Protein AF-0000000086686424 (afdb_homodimer)

InterPro domains:
  IPR002763 Protein of unknown function DUF72 [PF01904] (19-232)
  IPR002763 Protein of unknown function DUF72 [PTHR30348] (2-237)
  IPR036520 UPF0759 superfamily [G3DSA:3.20.20.410] (1-235)
  IPR036520 UPF0759 superfamily [SSF117396] (1-232)

Organism: NCBI:txid175570

Solvent-accessible surface area (backbone atoms only — not comparable to full-atom values): 25004 Å² total; per-residue (Å²): 77,77,48,44,27,26,56,49,80,89,51,77,70,28,50,69,76,73,38,61,78,82,59,57,76,92,48,41,62,46,59,49,49,73,76,32,42,34,36,32,41,56,62,29,28,81,50,70,64,54,42,66,54,32,37,49,52,45,71,58,40,62,87,82,33,31,36,29,39,34,49,42,36,60,36,36,63,70,42,57,38,46,82,36,62,61,57,52,50,56,49,51,72,20,53,53,49,24,52,92,26,49,41,41,35,34,43,62,39,43,61,82,51,65,61,49,60,67,43,52,46,54,40,62,68,68,50,64,88,83,60,45,39,28,38,30,76,56,24,78,67,44,79,40,70,65,42,51,49,51,30,38,75,69,47,20,17,47,37,31,34,28,45,64,64,36,72,75,48,74,88,65,83,27,31,85,43,43,36,37,38,38,45,30,23,71,27,87,65,73,32,20,63,42,68,65,50,46,49,54,50,44,63,63,52,65,80,39,65,34,31,41,36,30,24,47,17,51,61,87,34,25,18,59,55,47,44,52,52,44,51,54,53,43,57,56,54,69,76,100,76,75,47,45,26,26,56,50,80,88,51,77,71,28,49,69,76,75,39,60,77,82,56,56,75,92,48,43,64,48,60,50,50,73,78,31,42,34,36,30,39,58,62,28,28,80,50,70,64,53,42,66,53,33,37,48,51,44,72,58,39,61,90,81,33,32,37,29,39,32,49,43,37,59,35,36,64,70,42,58,37,46,81,36,63,62,56,52,49,56,48,52,72,20,55,53,48,25,54,92,25,50,41,41,34,35,44,63,39,43,60,81,51,66,62,49,59,65,44,52,47,58,40,62,69,67,50,63,87,84,60,45,38,29,38,31,75,55,21,76,67,44,79,41,70,66,42,50,48,51,30,39,76,70,48,22,16,48,37,32,34,28,45,63,62,35,73,76,48,74,89,64,82,26,30,86,44,45,36,37,37,40,45,31,24,69,28,86,64,72,32,19,63,42,69,66,50,46,50,53,50,44,64,65,52,64,79,38,66,34,32,41,37,28,26,46,17,52,61,85,34,25,19,59,56,45,44,53,51,46,51,55,54,44,56,55,54,68,75,98

Foldseek 3Di:
DEQFEAADQQDPLCDVVQNDVPDDSVCRLLSRLVVGQEYEDEVCQDPNDALVVLLVSLVSHDPSHAYEYEQHCCCAPVCVLPPQQVSQCVNCVRNCSSPPRYAEYEAEHDQPRADDLPSVLVNLVNHDLVHAYEYEHNYPNCPDPSNLVSLLVSQHEHEWEDDQLDTRDDPDGRHLEEHYEYAAYVDPPTRAHDLVSLLVVLVVPLVGPYYYYYYHRPPNHNRVVRSVSSVVSNVVVVVD/DEQFEAADQQDPLCDVVQNDVPDDSVCRLLSRLVVGQEYEDEVCQDPNDALVVLLVSLVSHDPSHAYEYEQHCCCAPVCVLPPQQVSQCVNCVRNCSSPPRYAEYEAEHDQPRADDLPSVLVNLVNHDLVHAYEYEHNYPNCQDPSNLVSLLVSQHEHEWEDEQLDTRHDPDGRHLEEHYEYAAYVDPPTRAHDLVSLLVVLVVPLVGPYYYYYYHRPPNHNRVVRSVSSVVSNVVVVVD

Nearest PDB structures (foldseek):
  1ztv-assembly1_B  TM=8.443E-01  e=3.299E-14  Enterococcus faecalis V583
  1vpy-assembly1_A  TM=7.995E-01  e=5.502E-13  Enterococcus faecalis V583
  1sfj-assembly1_B  TM=4.568E-01  e=3.989E-04  Staphylococcus aureus subsp. aureus MRSA252
  3rmj-assembly1_B  TM=4.714E-01  e=5.095E-01  Neisseria meningitidis serogroup B
  2nv9-assembly4_G  TM=5.129E-01  e=4.728E+00  Paramecium bursaria Chlorella virus 1

Sequence (480 aa):
MIVLGTSGWQYKDWRGRFYPDKLPQSRWLEHYAEEFRTVEVNNAFYRLPERTTFEQWRERTPENFCFAVKMSRYLTHIKRLKEPAEPIQRFFGRADALGPKLGPVLFQLPPNLKRDTGLLDAALSLVPSTAKIAVEPRHESWWTDGTRRVLERHGAALCWADRNSRPLTPLWTTASWGYLRMHEGRATPWPRYGRTALRSWVRRITEFTCVHVYFNNDPGGAAITDARAFRSLGESSSERMIVLGTSGWQYKDWRGRFYPDKLPQSRWLEHYAEEFRTVEVNNAFYRLPERTTFEQWRERTPENFCFAVKMSRYLTHIKRLKEPAEPIQRFFGRADALGPKLGPVLFQLPPNLKRDTGLLDAALSLVPSTAKIAVEPRHESWWTDGTRRVLERHGAALCWADRNSRPLTPLWTTASWGYLRMHEGRATPWPRYGRTALRSWVRRITEFTCVHVYFNNDPGGAAITDARAFRSLGESSSER

pLDDT: mean 95.29, std 6.43, range [44.56, 98.88]

Secondary structure (DSSP, 8-state):
-EEEEEE-S--GGGBTTTB-TTS-GGGHHHHHHTT-SEEEE-GGGTSPPPHHHHHHHHHHS-TT-EEEEEPPHIIIIISTTSS-HHHHHHHHHHHGGGGGGEEEEEEEPPTT----HHHHHHHHTTS-TT--EEEE--SGGG-SHHHHHHHHHHTPEEEEEEETTEE-S-----SSSEEEEEEE--SSSTTPPPHHHHHHHHHHHTTSS-EEEEE---GGGHHHHHHHHHHHHHHHHHH-/-EEEEEE-S--GGGBTTTB-TTS-GGGHHHHHHTT-SEEEE-GGGTSPPPHHHHHHHHHHS-TT-EEEEEPPHIIIIISTTSS-HHHHHHHHHHHGGGGGGEEEEEEEPPTT----HHHHHHHHHTS-TT--EEEE--SGGG-SHHHHHHHHHHTPEEEEEEETTEE-S-----SSSEEEEEEE--SSSTTPPPHHHHHHHHHHHTTSS-EEEEE---GGGHHHHHHHHHHHHHHHHHH-

Structure (mmCIF, N/CA/C/O backbone):
data_AF-0000000086686424-model_v1
#
loop_
_entity.id
_entity.type
_entity.pdbx_description
1 polymer 'Histidine kinase'
#
loop_
_atom_site.group_PDB
_atom_site.id
_atom_site.type_symbol
_atom_site.label_atom_id
_atom_site.label_alt_id
_atom_site.label_comp_id
_atom_site.label_asym_id
_atom_site.label_entity_id
_atom_site.label_seq_id
_atom_site.pdbx_PDB_ins_code
_atom_site.Cartn_x
_atom_site.Cartn_y
_atom_site.Cartn_z
_atom_site.occupancy
_atom_site.B_iso_or_equiv
_atom_site.auth_seq_id
_atom_site.auth_comp_id
_atom_site.auth_asym_id
_atom_site.auth_atom_id
_atom_site.pdbx_PDB_model_num
ATOM 1 N N . MET A 1 1 ? 0.321 -21.188 -21.578 1 87.88 1 MET A N 1
ATOM 2 C CA . MET A 1 1 ? -0.967 -21 -20.922 1 87.88 1 MET A CA 1
ATOM 3 C C . MET A 1 1 ? -0.895 -19.859 -19.906 1 87.88 1 MET A C 1
ATOM 5 O O . MET A 1 1 ? 0.087 -19.75 -19.156 1 87.88 1 MET A O 1
ATOM 9 N N . ILE A 1 2 ? -1.771 -18.984 -20.016 1 94.06 2 ILE A N 1
ATOM 10 C CA . ILE A 1 2 ? -1.856 -17.859 -19.094 1 94.06 2 ILE A CA 1
ATOM 11 C C . ILE A 1 2 ? -3 -18.078 -18.109 1 94.06 2 ILE A C 1
ATOM 13 O O . ILE A 1 2 ? -4.141 -18.312 -18.516 1 94.06 2 ILE A O 1
ATOM 17 N N . VAL A 1 3 ? -2.66 -18.188 -16.859 1 97.12 3 VAL A N 1
ATOM 18 C CA . VAL A 1 3 ? -3.652 -18.234 -15.789 1 97.12 3 VAL A CA 1
ATOM 19 C C . VAL A 1 3 ? -3.861 -16.828 -15.227 1 97.12 3 VAL A C 1
ATOM 21 O O . VAL A 1 3 ? -2.982 -16.281 -14.547 1 97.12 3 VAL A O 1
ATOM 24 N N . LEU A 1 4 ? -5.051 -16.281 -15.461 1 97.75 4 LEU A N 1
ATOM 25 C CA . LEU A 1 4 ? -5.262 -14.852 -15.289 1 97.75 4 LEU A CA 1
ATOM 26 C C . LEU A 1 4 ? -6.23 -14.578 -14.141 1 97.75 4 LEU A C 1
ATOM 28 O O . LEU A 1 4 ? -7.258 -15.25 -14.023 1 97.75 4 LEU A O 1
ATOM 32 N N . GLY A 1 5 ? -5.875 -13.594 -13.297 1 98.5 5 GLY A N 1
ATOM 33 C CA . GLY A 1 5 ? -6.754 -13.133 -12.234 1 98.5 5 GLY A CA 1
ATOM 34 C C . GLY A 1 5 ? -6.359 -11.766 -11.695 1 98.5 5 GLY A C 1
ATOM 35 O O . GLY A 1 5 ? -5.656 -11.008 -12.359 1 98.5 5 GLY A O 1
ATOM 36 N N . THR A 1 6 ? -7 -11.406 -10.523 1 98.75 6 THR A N 1
ATOM 37 C CA . THR A 1 6 ? -6.719 -10.148 -9.844 1 98.75 6 THR A CA 1
ATOM 38 C C . THR A 1 6 ? -6.164 -10.398 -8.445 1 98.75 6 THR A C 1
ATOM 40 O O . THR A 1 6 ? -6.234 -11.523 -7.934 1 98.75 6 THR A O 1
ATOM 43 N N . SER A 1 7 ? -5.523 -9.383 -7.891 1 98.44 7 SER A N 1
ATOM 44 C CA . SER A 1 7 ? -5.109 -9.445 -6.492 1 98.44 7 SER A CA 1
ATOM 45 C C . SER A 1 7 ? -6.262 -9.086 -5.559 1 98.44 7 SER A C 1
ATOM 47 O O . SER A 1 7 ? -6.473 -7.918 -5.242 1 98.44 7 SER A O 1
ATOM 49 N N . GLY A 1 8 ? -6.938 -10.078 -5.125 1 97.56 8 GLY A N 1
ATOM 50 C CA . GLY A 1 8 ? -8.156 -9.891 -4.355 1 97.56 8 GLY A CA 1
ATOM 51 C C . GLY A 1 8 ? -9.398 -9.836 -5.219 1 97.56 8 GLY A C 1
ATOM 52 O O . GLY A 1 8 ? -9.312 -9.656 -6.438 1 97.56 8 GLY A O 1
ATOM 53 N N . TRP A 1 9 ? -10.586 -9.984 -4.523 1 97.81 9 TRP A N 1
ATOM 54 C CA . TRP A 1 9 ? -11.867 -9.953 -5.234 1 97.81 9 TRP A CA 1
ATOM 55 C C . TRP A 1 9 ? -12.898 -9.156 -4.453 1 97.81 9 TRP A C 1
ATOM 57 O O . TRP A 1 9 ? -14.016 -8.93 -4.938 1 97.81 9 TRP A O 1
ATOM 67 N N . GLN A 1 10 ? -12.539 -8.82 -3.271 1 94.94 10 GLN A N 1
ATOM 68 C CA . GLN A 1 10 ? -13.477 -8.141 -2.391 1 94.94 10 GLN A CA 1
ATOM 69 C C . GLN A 1 10 ? -13.273 -6.629 -2.422 1 94.94 10 GLN A C 1
ATOM 71 O O . GLN A 1 10 ? -12.711 -6.051 -1.488 1 94.94 10 GLN A O 1
ATOM 76 N N . TYR A 1 11 ? -13.773 -5.988 -3.436 1 94 11 TYR A N 1
ATOM 77 C CA . TYR A 1 11 ? -13.68 -4.543 -3.59 1 94 11 TYR A CA 1
ATOM 78 C C . TYR A 1 11 ? -15.062 -3.924 -3.777 1 94 11 TYR A C 1
ATOM 80 O O . TYR A 1 11 ? -15.734 -4.188 -4.777 1 94 11 TYR A O 1
ATOM 88 N N . LYS A 1 12 ? -15.445 -3.094 -2.875 1 87.31 12 LYS A N 1
ATOM 89 C CA . LYS A 1 12 ? -16.781 -2.51 -2.877 1 87.31 12 LYS A CA 1
ATOM 90 C C . LYS A 1 12 ? -17.047 -1.727 -4.16 1 87.31 12 LYS A C 1
ATOM 92 O O . LYS A 1 12 ? -18.156 -1.744 -4.695 1 87.31 12 LYS A O 1
ATOM 97 N N . ASP A 1 13 ? -16.047 -1.093 -4.602 1 89.25 13 ASP A N 1
ATOM 98 C CA . ASP A 1 13 ? -16.25 -0.229 -5.758 1 89.25 13 ASP A CA 1
ATOM 99 C C . ASP A 1 13 ? -16.391 -1.051 -7.039 1 89.25 13 ASP A C 1
ATOM 101 O O . ASP A 1 13 ? -16.609 -0.498 -8.117 1 89.25 13 ASP A O 1
ATOM 105 N N . TRP A 1 14 ? -16.172 -2.314 -6.949 1 96.88 14 TRP A N 1
ATOM 106 C CA . TRP A 1 14 ? -16.406 -3.178 -8.102 1 96.88 14 TRP A CA 1
ATOM 107 C C . TRP A 1 14 ? -17.891 -3.459 -8.273 1 96.88 14 TRP A C 1
ATOM 109 O O . TRP A 1 14 ? -18.328 -3.943 -9.32 1 96.88 14 TRP A O 1
ATOM 119 N N . ARG A 1 15 ? -18.672 -3.195 -7.223 1 96.06 15 ARG A N 1
ATOM 120 C CA . ARG A 1 15 ? -20.109 -3.311 -7.355 1 96.06 15 ARG A CA 1
ATOM 121 C C . ARG A 1 15 ? -20.641 -2.375 -8.438 1 96.06 15 ARG A C 1
ATOM 123 O O . ARG A 1 15 ? -20.266 -1.201 -8.484 1 96.06 15 ARG A O 1
ATOM 130 N N . GLY A 1 16 ? -21.547 -2.918 -9.328 1 96.38 16 GLY A N 1
ATOM 131 C CA . GLY A 1 16 ? -22.078 -2.125 -10.43 1 96.38 16 GLY A CA 1
ATOM 132 C C . GLY A 1 16 ? -21.172 -2.127 -11.656 1 96.38 16 GLY A C 1
ATOM 133 O O . GLY A 1 16 ? -21.625 -1.808 -12.758 1 96.38 16 GLY A O 1
ATOM 134 N N . ARG A 1 17 ? -19.969 -2.416 -11.445 1 95.44 17 ARG A N 1
ATOM 135 C CA . ARG A 1 17 ? -19.016 -2.496 -12.547 1 95.44 17 ARG A CA 1
ATOM 136 C C . ARG A 1 17 ? -18.719 -3.947 -12.922 1 95.44 17 ARG A C 1
ATOM 138 O O . ARG A 1 17 ? -18.734 -4.305 -14.102 1 95.44 17 ARG A O 1
ATOM 145 N N . PHE A 1 18 ? -18.484 -4.73 -11.883 1 97.88 18 PHE A N 1
ATOM 146 C CA . PHE A 1 18 ? -18.172 -6.148 -12.055 1 97.88 18 PHE A CA 1
ATOM 147 C C . PHE A 1 18 ? -19.219 -7.016 -11.359 1 97.88 18 PHE A C 1
ATOM 149 O O . PHE A 1 18 ? -19.75 -7.953 -11.961 1 97.88 18 PHE A O 1
ATOM 156 N N . TYR A 1 19 ? -19.516 -6.637 -10.18 1 98.25 19 TYR A N 1
ATOM 157 C CA . TYR A 1 19 ? -20.547 -7.363 -9.445 1 98.25 19 TYR A CA 1
ATOM 158 C C . TYR A 1 19 ? -21.906 -6.742 -9.672 1 98.25 19 TYR A C 1
ATOM 160 O O . TYR A 1 19 ? -22.078 -5.523 -9.594 1 98.25 19 TYR A O 1
ATOM 168 N N . PRO A 1 20 ? -22.938 -7.613 -9.891 1 97.81 20 PRO A N 1
ATOM 169 C CA . PRO A 1 20 ? -24.297 -7.07 -9.938 1 97.81 20 PRO A CA 1
ATOM 170 C C . PRO A 1 20 ? -24.672 -6.328 -8.664 1 97.81 20 PRO A C 1
ATOM 172 O O . PRO A 1 20 ? -24.281 -6.738 -7.562 1 97.81 20 PRO A O 1
ATOM 175 N N . ASP A 1 21 ? -25.438 -5.316 -8.734 1 96.31 21 ASP A N 1
ATOM 176 C CA . ASP A 1 21 ? -25.797 -4.426 -7.633 1 96.31 21 ASP A CA 1
ATOM 177 C C . ASP A 1 21 ? -26.438 -5.199 -6.492 1 96.31 21 ASP A C 1
ATOM 179 O O . ASP A 1 21 ? -26.188 -4.918 -5.316 1 96.31 21 ASP A O 1
ATOM 183 N N . LYS A 1 22 ? -27.188 -6.156 -6.812 1 96.56 22 LYS A N 1
ATOM 184 C CA . LYS A 1 22 ? -27.984 -6.828 -5.793 1 96.56 22 LYS A CA 1
ATOM 185 C C . LYS A 1 22 ? -27.297 -8.102 -5.305 1 96.56 22 LYS A C 1
ATOM 187 O O . LYS A 1 22 ? -27.812 -8.789 -4.418 1 96.56 22 LYS A O 1
ATOM 192 N N . LEU A 1 23 ? -26.234 -8.453 -5.859 1 97.81 23 LEU A N 1
ATOM 193 C CA . LEU A 1 23 ? -25.531 -9.656 -5.441 1 97.81 23 LEU A CA 1
ATOM 194 C C . LEU A 1 23 ? -24.891 -9.453 -4.074 1 97.81 23 LEU A C 1
ATOM 196 O O . LEU A 1 23 ? -24.094 -8.539 -3.885 1 97.81 23 LEU A O 1
ATOM 200 N N . PRO A 1 24 ? -25.25 -10.305 -3.092 1 96.69 24 PRO A N 1
ATOM 201 C CA . PRO A 1 24 ? -24.625 -10.156 -1.775 1 96.69 24 PRO A CA 1
ATOM 202 C C . PRO A 1 24 ? -23.109 -10.383 -1.811 1 96.69 24 PRO A C 1
ATOM 204 O O . PRO A 1 24 ? -22.625 -11.227 -2.566 1 96.69 24 PRO A O 1
ATOM 207 N N . GLN A 1 25 ? -22.391 -9.664 -0.993 1 95.12 25 GLN A N 1
ATOM 208 C CA . GLN A 1 25 ? -20.922 -9.719 -0.951 1 95.12 25 GLN A CA 1
ATOM 209 C C . GLN A 1 25 ? -20.438 -11.141 -0.69 1 95.12 25 GLN A C 1
ATOM 211 O O . GLN A 1 25 ? -19.375 -11.539 -1.188 1 95.12 25 GLN A O 1
ATOM 216 N N . SER A 1 26 ? -21.219 -11.883 0.051 1 95.94 26 SER A N 1
ATOM 217 C CA . SER A 1 26 ? -20.828 -13.242 0.403 1 95.94 26 SER A CA 1
ATOM 218 C C . SER A 1 26 ? -20.766 -14.141 -0.832 1 95.94 26 SER A C 1
ATOM 220 O O . SER A 1 26 ? -20.203 -15.227 -0.788 1 95.94 26 SER A O 1
ATOM 222 N N . ARG A 1 27 ? -21.281 -13.688 -1.955 1 98.06 27 ARG A N 1
ATOM 223 C CA . ARG A 1 27 ? -21.328 -14.484 -3.174 1 98.06 27 ARG A CA 1
ATOM 224 C C . ARG A 1 27 ? -20.375 -13.938 -4.227 1 98.06 27 ARG A C 1
ATOM 226 O O . ARG A 1 27 ? -20.375 -14.398 -5.367 1 98.06 27 ARG A O 1
ATOM 233 N N . TRP A 1 28 ? -19.609 -12.984 -3.861 1 98.44 28 TRP A N 1
ATOM 234 C CA . TRP A 1 28 ? -18.719 -12.32 -4.816 1 98.44 28 TRP A CA 1
ATOM 235 C C . TRP A 1 28 ? -17.656 -13.281 -5.332 1 98.44 28 TRP A C 1
ATOM 237 O O . TRP A 1 28 ? -17.266 -13.219 -6.5 1 98.44 28 TRP A O 1
ATOM 247 N N . LEU A 1 29 ? -17.203 -14.211 -4.496 1 98.5 29 LEU A N 1
ATOM 248 C CA . LEU A 1 29 ? -16.172 -15.148 -4.93 1 98.5 29 LEU A CA 1
ATOM 249 C C . LEU A 1 29 ? -16.688 -16.031 -6.059 1 98.5 29 LEU A C 1
ATOM 251 O O . LEU A 1 29 ? -16 -16.234 -7.066 1 98.5 29 LEU A O 1
ATOM 255 N N . GLU A 1 30 ? -17.844 -16.516 -5.891 1 98.62 30 GLU A N 1
ATOM 256 C CA . GLU A 1 30 ? -18.453 -17.375 -6.906 1 98.62 30 GLU A CA 1
ATOM 257 C C . GLU A 1 30 ? -18.625 -16.625 -8.227 1 98.62 30 GLU A C 1
ATOM 259 O O . GLU A 1 30 ? -18.328 -17.172 -9.297 1 98.62 30 GLU A O 1
ATOM 264 N N . HIS A 1 31 ? -19.141 -15.422 -8.117 1 98.69 31 HIS A N 1
ATOM 265 C CA . HIS A 1 31 ? -19.297 -14.617 -9.328 1 98.69 31 HIS A CA 1
ATOM 266 C C . HIS A 1 31 ? -17.953 -14.367 -9.992 1 98.69 31 HIS A C 1
ATOM 268 O O . HIS A 1 31 ? -17.812 -14.523 -11.211 1 98.69 31 HIS A O 1
ATOM 274 N N . TYR A 1 32 ? -16.969 -14.016 -9.234 1 98.81 32 TYR A N 1
ATOM 275 C CA . TYR A 1 32 ? -15.609 -13.781 -9.703 1 98.81 32 TYR A CA 1
ATOM 276 C C . TYR A 1 32 ? -15.062 -15 -10.438 1 98.81 32 TYR A C 1
ATOM 278 O O . TYR A 1 32 ? -14.492 -14.883 -11.523 1 98.81 32 TYR A O 1
ATOM 286 N N . ALA A 1 33 ? -15.32 -16.141 -9.891 1 98.62 33 ALA A N 1
ATOM 287 C CA . ALA A 1 33 ? -14.758 -17.406 -10.383 1 98.62 33 ALA A CA 1
ATOM 288 C C . ALA A 1 33 ? -15.438 -17.828 -11.688 1 98.62 33 ALA A C 1
ATOM 290 O O . ALA A 1 33 ? -14.969 -18.75 -12.359 1 98.62 33 ALA A O 1
ATOM 291 N N . GLU A 1 34 ? -16.484 -17.188 -12.047 1 97.81 34 GLU A N 1
ATOM 292 C CA . GLU A 1 34 ? -17.109 -17.453 -13.336 1 97.81 34 GLU A CA 1
ATOM 293 C C . GLU A 1 34 ? -16.281 -16.875 -14.477 1 97.81 34 GLU A C 1
ATOM 295 O O . GLU A 1 34 ? -16.344 -17.359 -15.609 1 97.81 34 GLU A O 1
ATOM 300 N N . GLU A 1 35 ? -15.5 -15.938 -14.164 1 97.5 35 GLU A N 1
ATOM 301 C CA . GLU A 1 35 ? -14.781 -15.25 -15.234 1 97.5 35 GLU A CA 1
ATOM 302 C C . GLU A 1 35 ? -13.281 -15.531 -15.156 1 97.5 35 GLU A C 1
ATOM 304 O O . GLU A 1 35 ? -12.609 -15.625 -16.188 1 97.5 35 GLU A O 1
ATOM 309 N N . PHE A 1 36 ? -12.773 -15.617 -14 1 98.44 36 PHE A N 1
ATOM 310 C CA . PHE A 1 36 ? -11.344 -15.781 -13.82 1 98.44 36 PHE A CA 1
ATOM 311 C C . PHE A 1 36 ? -11.031 -17.141 -13.219 1 98.44 36 PHE A C 1
ATOM 313 O O . PHE A 1 36 ? -11.875 -17.75 -12.547 1 98.44 36 PHE A O 1
ATOM 320 N N . ARG A 1 37 ? -9.758 -17.578 -13.406 1 97.5 37 ARG A N 1
ATOM 321 C CA . ARG A 1 37 ? -9.375 -18.922 -13 1 97.5 37 ARG A CA 1
ATOM 322 C C . ARG A 1 37 ? -8.445 -18.891 -11.797 1 97.5 37 ARG A C 1
ATOM 324 O O . ARG A 1 37 ? -8 -19.938 -11.32 1 97.5 37 ARG A O 1
ATOM 331 N N . THR A 1 38 ? -8.148 -17.766 -11.336 1 98.75 38 THR A N 1
ATOM 332 C CA . THR A 1 38 ? -7.262 -17.641 -10.18 1 98.75 38 THR A CA 1
ATOM 333 C C . THR A 1 38 ? -7.496 -16.312 -9.469 1 98.75 38 THR A C 1
ATOM 335 O O . THR A 1 38 ? -8.109 -15.398 -10.031 1 98.75 38 THR A O 1
ATOM 338 N N . VAL A 1 39 ? -7.145 -16.25 -8.203 1 98.88 39 VAL A N 1
ATOM 339 C CA . VAL A 1 39 ? -7.113 -15.008 -7.441 1 98.88 39 VAL A CA 1
ATOM 340 C C . VAL A 1 39 ? -5.945 -15.031 -6.461 1 98.88 39 VAL A C 1
ATOM 342 O O . VAL A 1 39 ? -5.594 -16.094 -5.93 1 98.88 39 VAL A O 1
ATOM 345 N N . GLU A 1 40 ? -5.328 -13.875 -6.328 1 98.81 40 GLU A N 1
ATOM 346 C CA . GLU A 1 40 ? -4.273 -13.734 -5.328 1 98.81 40 GLU A CA 1
ATOM 347 C C . GLU A 1 40 ? -4.836 -13.25 -3.994 1 98.81 40 GLU A C 1
ATOM 349 O O . GLU A 1 40 ? -5.355 -12.141 -3.9 1 98.81 40 GLU A O 1
ATOM 354 N N . VAL A 1 41 ? -4.727 -14.07 -2.99 1 98.31 41 VAL A N 1
ATOM 355 C CA . VAL A 1 41 ? -5.203 -13.742 -1.652 1 98.31 41 VAL A CA 1
ATOM 356 C C . VAL A 1 41 ? -4.125 -12.977 -0.89 1 98.31 41 VAL A C 1
ATOM 358 O O . VAL A 1 41 ? -3.193 -13.578 -0.349 1 98.31 41 VAL A O 1
ATOM 361 N N . ASN A 1 42 ? -4.336 -11.703 -0.708 1 95.62 42 ASN A N 1
ATOM 362 C CA . ASN A 1 42 ? -3.35 -10.844 -0.06 1 95.62 42 ASN A CA 1
ATOM 363 C C . ASN A 1 42 ? -3.662 -10.648 1.42 1 95.62 42 ASN A C 1
ATOM 365 O O . ASN A 1 42 ? -2.779 -10.297 2.205 1 95.62 42 ASN A O 1
ATOM 369 N N . ASN A 1 43 ? -4.863 -10.898 1.83 1 91.38 43 ASN A N 1
ATOM 370 C CA . ASN A 1 43 ? -5.238 -10.688 3.225 1 91.38 43 ASN A CA 1
ATOM 371 C C . ASN A 1 43 ? -4.449 -11.602 4.16 1 91.38 43 ASN A C 1
ATOM 373 O O . ASN A 1 43 ? -4.25 -11.273 5.332 1 91.38 43 ASN A O 1
ATOM 377 N N . ALA A 1 44 ? -3.971 -12.719 3.646 1 93 44 ALA A N 1
ATOM 378 C CA . ALA A 1 44 ? -3.176 -13.664 4.426 1 93 44 ALA A CA 1
ATOM 379 C C . ALA A 1 44 ? -1.887 -13.016 4.926 1 93 44 ALA A C 1
ATOM 381 O O . ALA A 1 44 ? -1.29 -13.477 5.898 1 93 44 ALA A O 1
ATOM 382 N N . PHE A 1 45 ? -1.465 -12.023 4.246 1 91.94 45 PHE A N 1
ATOM 383 C CA . PHE A 1 45 ? -0.259 -11.281 4.594 1 91.94 45 PHE A CA 1
ATOM 384 C C . PHE A 1 45 ? -0.358 -10.719 6.008 1 91.94 45 PHE A C 1
ATOM 386 O O . PHE A 1 45 ? 0.625 -10.719 6.754 1 91.94 45 PHE A O 1
ATOM 393 N N . TYR A 1 46 ? -1.575 -10.383 6.41 1 85.38 46 TYR A N 1
ATOM 394 C CA . TYR A 1 46 ? -1.78 -9.711 7.691 1 85.38 46 TYR A CA 1
ATOM 395 C C . TYR A 1 46 ? -2.379 -10.664 8.719 1 85.38 46 TYR A C 1
ATOM 397 O O . TYR A 1 46 ? -2.062 -10.586 9.906 1 85.38 46 TYR A O 1
ATOM 405 N N . ARG A 1 47 ? -3.279 -11.352 8.281 1 85.38 47 ARG A N 1
ATOM 406 C CA . ARG A 1 47 ? -3.977 -12.328 9.109 1 85.38 47 ARG A CA 1
ATOM 407 C C . ARG A 1 47 ? -4.211 -13.633 8.359 1 85.38 47 ARG A C 1
ATOM 409 O O . ARG A 1 47 ? -5.09 -13.703 7.496 1 85.38 47 ARG A O 1
ATOM 416 N N . LEU A 1 48 ? -3.479 -14.609 8.781 1 92.5 48 LEU A N 1
ATOM 417 C CA . LEU A 1 48 ? -3.645 -15.914 8.148 1 92.5 48 LEU A CA 1
ATOM 418 C C . LEU A 1 48 ? -5.039 -16.484 8.422 1 92.5 48 LEU A C 1
ATOM 420 O O . LEU A 1 48 ? -5.43 -16.641 9.578 1 92.5 48 LEU A O 1
ATOM 424 N N . PRO A 1 49 ? -5.793 -16.719 7.379 1 95.38 49 PRO A N 1
ATOM 425 C CA . PRO A 1 49 ? -7.121 -17.312 7.566 1 95.38 49 PRO A CA 1
ATOM 426 C C . PRO A 1 49 ? -7.074 -18.672 8.273 1 95.38 49 PRO A C 1
ATOM 428 O O . PRO A 1 49 ? -6.059 -19.359 8.203 1 95.38 49 PRO A O 1
ATOM 431 N N . GLU A 1 50 ? -8.172 -18.938 8.852 1 96.19 50 GLU A N 1
ATOM 432 C CA . GLU A 1 50 ? -8.32 -20.266 9.438 1 96.19 50 GLU A CA 1
ATOM 433 C C . GLU A 1 50 ? -8.422 -21.344 8.352 1 96.19 50 GLU A C 1
ATOM 435 O O . GLU A 1 50 ? -8.852 -21.047 7.23 1 96.19 50 GLU A O 1
ATOM 440 N N . ARG A 1 51 ? -8.039 -22.547 8.797 1 97.62 51 ARG A N 1
ATOM 441 C CA . ARG A 1 51 ? -8.102 -23.688 7.887 1 97.62 51 ARG A CA 1
ATOM 442 C C . ARG A 1 51 ? -9.484 -23.812 7.27 1 97.62 51 ARG A C 1
ATOM 444 O O . ARG A 1 51 ? -9.617 -24.078 6.074 1 97.62 51 ARG A O 1
ATOM 451 N N . THR A 1 52 ? -10.516 -23.562 8.023 1 98.06 52 THR A N 1
ATOM 452 C CA . THR A 1 52 ? -11.898 -23.719 7.578 1 98.06 52 THR A CA 1
ATOM 453 C C . THR A 1 52 ? -12.219 -22.719 6.469 1 98.06 52 THR A C 1
ATOM 455 O O . THR A 1 52 ? -13 -23.031 5.566 1 98.06 52 THR A O 1
ATOM 458 N N . THR A 1 53 ? -11.617 -21.609 6.473 1 97.69 53 THR A N 1
ATOM 459 C CA . THR A 1 53 ? -11.82 -20.609 5.434 1 97.69 53 THR A CA 1
ATOM 460 C C . THR A 1 53 ? -11.25 -21.078 4.102 1 97.69 53 THR A C 1
ATOM 462 O O . THR A 1 53 ? -11.906 -20.969 3.064 1 97.69 53 THR A O 1
ATOM 465 N N . PHE A 1 54 ? -10.102 -21.641 4.164 1 98.38 54 PHE A N 1
ATOM 466 C CA . PHE A 1 54 ? -9.484 -22.188 2.959 1 98.38 54 PHE A CA 1
ATOM 467 C C . PHE A 1 54 ? -10.32 -23.328 2.391 1 98.38 54 PHE A C 1
ATOM 469 O O . PHE A 1 54 ? -10.492 -23.422 1.174 1 98.38 54 PHE A O 1
ATOM 476 N N . GLU A 1 55 ? -10.844 -24.109 3.277 1 98.44 55 GLU A N 1
ATOM 477 C CA . GLU A 1 55 ? -11.711 -25.203 2.852 1 98.44 55 GLU A CA 1
ATOM 478 C C . GLU A 1 55 ? -12.961 -24.672 2.148 1 98.44 55 GLU A C 1
ATOM 480 O O . GLU A 1 55 ? -13.367 -25.219 1.119 1 98.44 55 GLU A O 1
ATOM 485 N N . GLN A 1 56 ? -13.469 -23.656 2.703 1 98.25 56 GLN A N 1
ATOM 486 C CA . GLN A 1 56 ? -14.672 -23.062 2.119 1 98.25 56 GLN A CA 1
ATOM 487 C C . GLN A 1 56 ? -14.383 -22.484 0.739 1 98.25 56 GLN A C 1
ATOM 489 O O . GLN A 1 56 ? -15.188 -22.625 -0.183 1 98.25 56 GLN A O 1
ATOM 494 N N . TRP A 1 57 ? -13.289 -21.828 0.603 1 98.44 57 TRP A N 1
ATOM 495 C CA . TRP A 1 57 ? -12.914 -21.281 -0.701 1 98.44 57 TRP A CA 1
ATOM 496 C C . TRP A 1 57 ? -12.773 -22.391 -1.731 1 98.44 57 TRP A C 1
ATOM 498 O O . TRP A 1 57 ? -13.227 -22.266 -2.869 1 98.44 57 TRP A O 1
ATOM 508 N N . ARG A 1 58 ? -12.156 -23.484 -1.328 1 98.44 58 ARG A N 1
ATOM 509 C CA . ARG A 1 58 ? -11.992 -24.641 -2.203 1 98.44 58 ARG A CA 1
ATOM 510 C C . ARG A 1 58 ? -13.336 -25.172 -2.682 1 98.44 58 ARG A C 1
ATOM 512 O O . ARG A 1 58 ? -13.516 -25.438 -3.873 1 98.44 58 ARG A O 1
ATOM 519 N N . GLU A 1 59 ? -14.258 -25.219 -1.831 1 98.25 59 GLU A N 1
ATOM 520 C CA . GLU A 1 59 ? -15.562 -25.797 -2.127 1 98.25 59 GLU A CA 1
ATOM 521 C C . GLU A 1 59 ? -16.391 -24.859 -2.994 1 98.25 59 GLU A C 1
ATOM 523 O O . GLU A 1 59 ? -17.188 -25.297 -3.826 1 98.25 59 GLU A O 1
ATOM 528 N N . ARG A 1 60 ? -16.156 -23.625 -2.867 1 98.19 60 ARG A N 1
ATOM 529 C CA . ARG A 1 60 ? -17.031 -22.641 -3.471 1 98.19 60 ARG A CA 1
ATOM 530 C C . ARG A 1 60 ? -16.547 -22.234 -4.859 1 98.19 60 ARG A C 1
ATOM 532 O O . ARG A 1 60 ? -17.188 -21.438 -5.547 1 98.19 60 ARG A O 1
ATOM 539 N N . THR A 1 61 ? -15.438 -22.75 -5.277 1 98.62 61 THR A N 1
ATOM 540 C CA . THR A 1 61 ? -14.891 -22.391 -6.578 1 98.62 61 THR A CA 1
ATOM 541 C C . THR A 1 61 ? -14.781 -23.609 -7.477 1 98.62 61 THR A C 1
ATOM 543 O O . THR A 1 61 ? -14.719 -24.75 -6.988 1 98.62 61 THR A O 1
ATOM 546 N N . PRO A 1 62 ? -14.789 -23.438 -8.836 1 98.25 62 PRO A N 1
ATOM 547 C CA . PRO A 1 62 ? -14.711 -24.562 -9.773 1 98.25 62 PRO A CA 1
ATOM 548 C C . PRO A 1 62 ? -13.43 -25.375 -9.617 1 98.25 62 PRO A C 1
ATOM 550 O O . PRO A 1 62 ? -12.453 -24.906 -9.031 1 98.25 62 PRO A O 1
ATOM 553 N N . GLU A 1 63 ? -13.375 -26.484 -10.227 1 96.56 63 GLU A N 1
ATOM 554 C CA . GLU A 1 63 ? -12.273 -27.422 -10.094 1 96.56 63 GLU A CA 1
ATOM 555 C C . GLU A 1 63 ? -10.984 -26.859 -10.703 1 96.56 63 GLU A C 1
ATOM 557 O O . GLU A 1 63 ? -9.891 -27.141 -10.219 1 96.56 63 GLU A O 1
ATOM 562 N N . ASN A 1 64 ? -11.125 -26.109 -11.695 1 95.94 64 ASN A N 1
ATOM 563 C CA . ASN A 1 64 ? -9.945 -25.609 -12.391 1 95.94 64 ASN A CA 1
ATOM 564 C C . ASN A 1 64 ? -9.539 -24.234 -11.875 1 95.94 64 ASN A C 1
ATOM 566 O O . ASN A 1 64 ? -8.781 -23.516 -12.523 1 95.94 64 ASN A O 1
ATOM 570 N N . PHE A 1 65 ? -10.07 -23.891 -10.719 1 98.56 65 PHE A N 1
ATOM 571 C CA . PHE A 1 65 ? -9.734 -22.625 -10.07 1 98.56 65 PHE A CA 1
ATOM 572 C C . PHE A 1 65 ? -8.602 -22.812 -9.07 1 98.56 65 PHE A C 1
ATOM 574 O O . PHE A 1 65 ? -8.562 -23.812 -8.344 1 98.56 65 PHE A O 1
ATOM 581 N N . CYS A 1 66 ? -7.66 -21.812 -9.039 1 98.5 66 CYS A N 1
ATOM 582 C CA . CYS A 1 66 ? -6.617 -21.906 -8.023 1 98.5 66 CYS A CA 1
ATOM 583 C C . CYS A 1 66 ? -6.422 -20.594 -7.301 1 98.5 66 CYS A C 1
ATOM 585 O O . CYS A 1 66 ? -6.832 -19.531 -7.801 1 98.5 66 CYS A O 1
ATOM 587 N N . PHE A 1 67 ? -5.879 -20.703 -6.102 1 98.88 67 PHE A N 1
ATOM 588 C CA . PHE A 1 67 ? -5.598 -19.547 -5.246 1 98.88 67 PHE A CA 1
ATOM 589 C C . PHE A 1 67 ? -4.094 -19.359 -5.086 1 98.88 67 PHE A C 1
ATOM 591 O O . PHE A 1 67 ? -3.389 -20.266 -4.637 1 98.88 67 PHE A O 1
ATOM 598 N N . ALA A 1 68 ? -3.607 -18.203 -5.562 1 98.88 68 ALA A N 1
ATOM 599 C CA . ALA A 1 68 ? -2.307 -17.781 -5.043 1 98.88 68 ALA A CA 1
ATOM 600 C C . ALA A 1 68 ? -2.445 -17.156 -3.658 1 98.88 68 ALA A C 1
ATOM 602 O O . ALA A 1 68 ? -3.387 -16.406 -3.4 1 98.88 68 ALA A O 1
ATOM 603 N N . VAL A 1 69 ? -1.546 -17.5 -2.746 1 98.81 69 VAL A N 1
ATOM 604 C CA . VAL A 1 69 ? -1.667 -17 -1.383 1 98.81 69 VAL A CA 1
ATOM 605 C C . VAL A 1 69 ? -0.37 -16.297 -0.971 1 98.81 69 VAL A C 1
ATOM 607 O O . VAL A 1 69 ? 0.714 -16.875 -1.1 1 98.81 69 VAL A O 1
ATOM 610 N N . LYS A 1 70 ? -0.546 -15.125 -0.49 1 98.38 70 LYS A N 1
ATOM 611 C CA . LYS A 1 70 ? 0.615 -14.359 -0.036 1 98.38 70 LYS A CA 1
ATOM 612 C C . LYS A 1 70 ? 1.079 -14.836 1.339 1 98.38 70 LYS A C 1
ATOM 614 O O . LYS A 1 70 ? 0.268 -14.992 2.254 1 98.38 70 LYS A O 1
ATOM 619 N N . MET A 1 71 ? 2.391 -15.016 1.469 1 98.44 71 MET A N 1
ATOM 620 C CA . MET A 1 71 ? 3.008 -15.43 2.729 1 98.44 71 MET A CA 1
ATOM 621 C C . MET A 1 71 ? 2.863 -14.336 3.783 1 98.44 71 MET A C 1
ATOM 623 O O . MET A 1 71 ? 2.758 -13.156 3.451 1 98.44 71 MET A O 1
ATOM 627 N N . SER A 1 72 ? 2.902 -14.781 4.969 1 95.62 72 SER A N 1
ATOM 628 C CA . SER A 1 72 ? 2.678 -13.898 6.113 1 95.62 72 SER A CA 1
ATOM 629 C C . SER A 1 72 ? 3.758 -12.828 6.207 1 95.62 72 SER A C 1
ATOM 631 O O . SER A 1 72 ? 4.945 -13.125 6.055 1 95.62 72 SER A O 1
ATOM 633 N N . ARG A 1 73 ? 3.344 -11.633 6.527 1 93.25 73 ARG A N 1
ATOM 634 C CA . ARG A 1 73 ? 4.266 -10.531 6.777 1 93.25 73 ARG A CA 1
ATOM 635 C C . ARG A 1 73 ? 5.195 -10.852 7.945 1 93.25 73 ARG A C 1
ATOM 637 O O . ARG A 1 73 ? 6.309 -10.32 8.016 1 93.25 73 ARG A O 1
ATOM 644 N N . TYR A 1 74 ? 4.699 -11.703 8.859 1 91.69 74 TYR A N 1
ATOM 645 C CA . TYR A 1 74 ? 5.523 -12.078 10 1 91.69 74 TYR A CA 1
ATOM 646 C C . TYR A 1 74 ? 6.859 -12.656 9.539 1 91.69 74 TYR A C 1
ATOM 648 O O . TYR A 1 74 ? 7.914 -12.258 10.039 1 91.69 74 TYR A O 1
ATOM 656 N N . LEU A 1 75 ? 6.84 -13.453 8.562 1 96.38 75 LEU A N 1
ATOM 657 C CA . LEU A 1 75 ? 8.07 -14.047 8.055 1 96.38 75 LEU A CA 1
ATOM 658 C C . LEU A 1 75 ? 8.875 -13.023 7.258 1 96.38 75 LEU A C 1
ATOM 660 O O . LEU A 1 75 ? 10.07 -12.836 7.496 1 96.38 75 LEU A O 1
ATOM 664 N N . THR A 1 76 ? 8.242 -12.289 6.367 1 96.44 76 THR A N 1
ATOM 665 C CA . THR A 1 76 ? 8.953 -11.539 5.344 1 96.44 76 THR A CA 1
ATOM 666 C C . THR A 1 76 ? 9.344 -10.156 5.859 1 96.44 76 THR A C 1
ATOM 668 O O . THR A 1 76 ? 10.391 -9.617 5.492 1 96.44 76 THR A O 1
ATOM 671 N N . HIS A 1 77 ? 8.531 -9.547 6.715 1 91 77 HIS A N 1
ATOM 672 C CA . HIS A 1 77 ? 8.742 -8.156 7.094 1 91 77 HIS A CA 1
ATOM 673 C C . HIS A 1 77 ? 9.156 -8.039 8.555 1 91 77 HIS A C 1
ATOM 675 O O . HIS A 1 77 ? 9.953 -7.164 8.914 1 91 77 HIS A O 1
ATOM 681 N N . ILE A 1 78 ? 8.664 -8.914 9.383 1 87.62 78 ILE A N 1
ATOM 682 C CA . ILE A 1 78 ? 8.984 -8.836 10.805 1 87.62 78 ILE A CA 1
ATOM 683 C C . ILE A 1 78 ? 10.242 -9.656 11.094 1 87.62 78 ILE A C 1
ATOM 685 O O . ILE A 1 78 ? 11.242 -9.117 11.562 1 87.62 78 ILE A O 1
ATOM 689 N N . LYS A 1 79 ? 10.219 -10.883 10.695 1 92.88 79 LYS A N 1
ATOM 690 C CA . LYS A 1 79 ? 11.383 -11.734 10.898 1 92.88 79 LYS A CA 1
ATOM 691 C C . LYS A 1 79 ? 12.422 -11.523 9.812 1 92.88 79 LYS A C 1
ATOM 693 O O . LYS A 1 79 ? 13.578 -11.93 9.961 1 92.88 79 LYS A O 1
ATOM 698 N N . ARG A 1 80 ? 11.961 -10.93 8.719 1 95 80 ARG A N 1
ATOM 699 C CA . ARG A 1 80 ? 12.852 -10.641 7.609 1 95 80 ARG A CA 1
ATOM 700 C C . ARG A 1 80 ? 13.594 -11.891 7.16 1 95 80 ARG A C 1
ATOM 702 O O . ARG A 1 80 ? 14.82 -11.875 7.012 1 95 80 ARG A O 1
ATOM 709 N N . LEU A 1 81 ? 12.93 -13.023 7.141 1 97.75 81 LEU A N 1
ATOM 710 C CA . LEU A 1 81 ? 13.328 -14.344 6.648 1 97.75 81 LEU A CA 1
ATOM 711 C C . LEU A 1 81 ? 14.148 -15.086 7.695 1 97.75 81 LEU A C 1
ATOM 713 O O . LEU A 1 81 ? 14.578 -16.219 7.465 1 97.75 81 LEU A O 1
ATOM 717 N N . LYS A 1 82 ? 14.336 -14.461 8.789 1 97.5 82 LYS A N 1
ATOM 718 C CA . LYS A 1 82 ? 15.023 -15.164 9.867 1 97.5 82 LYS A CA 1
ATOM 719 C C . LYS A 1 82 ? 14.086 -16.141 10.57 1 97.5 82 LYS A C 1
ATOM 721 O O . LYS A 1 82 ? 12.891 -15.875 10.695 1 97.5 82 LYS A O 1
ATOM 726 N N . GLU A 1 83 ? 14.656 -17.25 11.047 1 97.81 83 GLU A N 1
ATOM 727 C CA . GLU A 1 83 ? 13.906 -18.266 11.766 1 97.81 83 GLU A CA 1
ATOM 728 C C . GLU A 1 83 ? 12.625 -18.641 11.031 1 97.81 83 GLU A C 1
ATOM 730 O O . GLU A 1 83 ? 11.539 -18.594 11.609 1 97.81 83 GLU A O 1
ATOM 735 N N . PRO A 1 84 ? 12.766 -19.109 9.836 1 98.25 84 PRO A N 1
ATOM 736 C CA . PRO A 1 84 ? 11.602 -19.234 8.961 1 98.25 84 PRO A CA 1
ATOM 737 C C . PRO A 1 84 ? 10.781 -20.5 9.258 1 98.25 84 PRO A C 1
ATOM 739 O O . PRO A 1 84 ? 9.664 -20.641 8.766 1 98.25 84 PRO A O 1
ATOM 742 N N . ALA A 1 85 ? 11.211 -21.391 10.078 1 98.19 85 ALA A N 1
ATOM 743 C CA . ALA A 1 85 ? 10.602 -22.703 10.219 1 98.19 85 ALA A CA 1
ATOM 744 C C . ALA A 1 85 ? 9.164 -22.594 10.703 1 98.19 85 ALA A C 1
ATOM 746 O O . ALA A 1 85 ? 8.242 -23.094 10.047 1 98.19 85 ALA A O 1
ATOM 747 N N . GLU A 1 86 ? 9 -21.906 11.781 1 97.69 86 GLU A N 1
ATOM 748 C CA . GLU A 1 86 ? 7.68 -21.844 12.398 1 97.69 86 GLU A CA 1
ATOM 749 C C . GLU A 1 86 ? 6.688 -21.094 11.516 1 97.69 86 GLU A C 1
ATOM 751 O O . GLU A 1 86 ? 5.59 -21.594 11.25 1 97.69 86 GLU A O 1
ATOM 756 N N . PRO A 1 87 ? 7.023 -19.922 11.039 1 97.31 87 PRO A N 1
ATOM 757 C CA . PRO A 1 87 ? 6.066 -19.219 10.18 1 97.31 87 PRO A CA 1
ATOM 758 C C . PRO A 1 87 ? 5.688 -20.031 8.938 1 97.31 87 PRO A C 1
ATOM 760 O O . PRO A 1 87 ? 4.531 -20 8.508 1 97.31 87 PRO A O 1
ATOM 763 N N . ILE A 1 88 ? 6.613 -20.719 8.344 1 98.44 88 ILE A N 1
ATOM 764 C CA . ILE A 1 88 ? 6.344 -21.5 7.141 1 98.44 88 ILE A CA 1
ATOM 765 C C . ILE A 1 88 ? 5.449 -22.688 7.48 1 98.44 88 ILE A C 1
ATOM 767 O O . ILE A 1 88 ? 4.477 -22.953 6.773 1 98.44 88 ILE A O 1
ATOM 771 N N . GLN A 1 89 ? 5.762 -23.312 8.562 1 98 89 GLN A N 1
ATOM 772 C CA . GLN A 1 89 ? 4.941 -24.438 9.008 1 98 89 GLN A CA 1
ATOM 773 C C . GLN A 1 89 ? 3.512 -23.984 9.297 1 98 89 GLN A C 1
ATOM 775 O O . GLN A 1 89 ? 2.553 -24.656 8.898 1 98 89 GLN A O 1
ATOM 780 N N . ARG A 1 90 ? 3.398 -22.938 9.977 1 97.19 90 ARG A N 1
ATOM 781 C CA . ARG A 1 90 ? 2.084 -22.406 10.328 1 97.19 90 ARG A CA 1
ATOM 782 C C . ARG A 1 90 ? 1.29 -22.047 9.078 1 97.19 90 ARG A C 1
ATOM 784 O O . ARG A 1 90 ? 0.1 -22.359 8.977 1 97.19 90 ARG A O 1
ATOM 791 N N . PHE A 1 91 ? 1.903 -21.453 8.148 1 98.31 91 PHE A N 1
ATOM 792 C CA . PHE A 1 91 ? 1.26 -21.031 6.91 1 98.31 91 PHE A CA 1
ATOM 793 C C . PHE A 1 91 ? 0.735 -22.25 6.141 1 98.31 91 PHE A C 1
ATOM 795 O O . PHE A 1 91 ? -0.452 -22.312 5.816 1 98.31 91 PHE A O 1
ATOM 802 N N . PHE A 1 92 ? 1.56 -23.203 5.938 1 98.19 92 PHE A N 1
ATOM 803 C CA . PHE A 1 92 ? 1.169 -24.359 5.129 1 98.19 92 PHE A CA 1
ATOM 804 C C . PHE A 1 92 ? 0.255 -25.297 5.914 1 98.19 92 PHE A C 1
ATOM 806 O O . PHE A 1 92 ? -0.497 -26.078 5.324 1 98.19 92 PHE A O 1
ATOM 813 N N . GLY A 1 93 ? 0.307 -25.172 7.203 1 97.56 93 GLY A N 1
ATOM 814 C CA . GLY A 1 93 ? -0.632 -25.906 8.031 1 97.56 93 GLY A CA 1
ATOM 815 C C . GLY A 1 93 ? -2.072 -25.484 7.828 1 97.56 93 GLY A C 1
ATOM 816 O O . GLY A 1 93 ? -3 -26.234 8.141 1 97.56 93 GLY A O 1
ATOM 817 N N . ARG A 1 94 ? -2.26 -24.312 7.27 1 97.94 94 ARG A N 1
ATOM 818 C CA . ARG A 1 94 ? -3.596 -23.797 7.004 1 97.94 94 ARG A CA 1
ATOM 819 C C . ARG A 1 94 ? -3.893 -23.781 5.508 1 97.94 94 ARG A C 1
ATOM 821 O O . ARG A 1 94 ? -4.883 -24.359 5.062 1 97.94 94 ARG A O 1
ATOM 828 N N . ALA A 1 95 ? -3.018 -23.297 4.73 1 98 95 ALA A N 1
ATOM 829 C CA . ALA A 1 95 ? -3.232 -23.047 3.309 1 98 95 ALA A CA 1
ATOM 830 C C . ALA A 1 95 ? -3.381 -24.359 2.543 1 98 95 ALA A C 1
ATOM 832 O O . ALA A 1 95 ? -4.004 -24.391 1.48 1 98 95 ALA A O 1
ATOM 833 N N . ASP A 1 96 ? -2.811 -25.438 3.078 1 96.75 96 ASP A N 1
ATOM 834 C CA . ASP A 1 96 ? -2.879 -26.719 2.389 1 96.75 96 ASP A CA 1
ATOM 835 C C . ASP A 1 96 ? -4.316 -27.234 2.305 1 96.75 96 ASP A C 1
ATOM 837 O O . ASP A 1 96 ? -4.613 -28.156 1.541 1 96.75 96 ASP A O 1
ATOM 841 N N . ALA A 1 97 ? -5.219 -26.625 3.072 1 98.31 97 ALA A N 1
ATOM 842 C CA . ALA A 1 97 ? -6.633 -26.984 3.029 1 98.31 97 ALA A CA 1
ATOM 843 C C . ALA A 1 97 ? -7.238 -26.672 1.664 1 98.31 97 ALA A C 1
ATOM 845 O O . ALA A 1 97 ? -8.32 -27.156 1.328 1 98.31 97 ALA A O 1
ATOM 846 N N . LEU A 1 98 ? -6.578 -25.922 0.862 1 98.44 98 LEU A N 1
ATOM 847 C CA . LEU A 1 98 ? -7.016 -25.641 -0.501 1 98.44 98 LEU A CA 1
ATOM 848 C C . LEU A 1 98 ? -6.805 -26.844 -1.403 1 98.44 98 LEU A C 1
ATOM 850 O O . LEU A 1 98 ? -7.348 -26.906 -2.508 1 98.44 98 LEU A O 1
ATOM 854 N N . GLY A 1 99 ? -5.977 -27.828 -0.978 1 97.06 99 GLY A N 1
ATOM 855 C CA . GLY A 1 99 ? -5.707 -29 -1.777 1 97.06 99 GLY A CA 1
ATOM 856 C C . GLY A 1 99 ? -5.109 -28.688 -3.135 1 97.06 99 GLY A C 1
ATOM 857 O O . GLY A 1 99 ? -4.133 -27.938 -3.229 1 97.06 99 GLY A O 1
ATOM 858 N N . PRO A 1 100 ? -5.656 -29.297 -4.148 1 96.94 100 PRO A N 1
ATOM 859 C CA . PRO A 1 100 ? -5.133 -29.094 -5.5 1 96.94 100 PRO A CA 1
ATOM 860 C C . PRO A 1 100 ? -5.316 -27.656 -5.992 1 96.94 100 PRO A C 1
ATOM 862 O O . PRO A 1 100 ? -4.742 -27.281 -7.012 1 96.94 100 PRO A O 1
ATOM 865 N N . LYS A 1 101 ? -6.094 -26.938 -5.273 1 98.38 101 LYS A N 1
ATOM 866 C CA . LYS A 1 101 ? -6.379 -25.562 -5.707 1 98.38 101 LYS A CA 1
ATOM 867 C C . LYS A 1 101 ? -5.395 -24.578 -5.094 1 98.38 101 LYS A C 1
ATOM 869 O O . LYS A 1 101 ? -5.469 -23.375 -5.359 1 98.38 101 LYS A O 1
ATOM 874 N N . LEU A 1 102 ? -4.48 -25.078 -4.25 1 98.44 102 LEU A N 1
ATOM 875 C CA . LEU A 1 102 ? -3.395 -24.203 -3.799 1 98.44 102 LEU A CA 1
ATOM 876 C C . LEU A 1 102 ? -2.418 -23.922 -4.934 1 98.44 102 LEU A C 1
ATOM 878 O O . LEU A 1 102 ? -1.632 -24.797 -5.316 1 98.44 102 LEU A O 1
ATOM 882 N N . GLY A 1 103 ? -2.553 -22.688 -5.434 1 98.31 103 GLY A N 1
ATOM 883 C CA . GLY A 1 103 ? -1.594 -22.219 -6.426 1 98.31 103 GLY A CA 1
ATOM 884 C C . GLY A 1 103 ? -0.303 -21.703 -5.812 1 98.31 103 GLY A C 1
ATOM 885 O O . GLY A 1 103 ? 0.16 -22.234 -4.797 1 98.31 103 GLY A O 1
ATOM 886 N N . PRO A 1 104 ? 0.322 -20.766 -6.457 1 98.69 104 PRO A N 1
ATOM 887 C CA . PRO A 1 104 ? 1.603 -20.25 -5.961 1 98.69 104 PRO A CA 1
ATOM 888 C C . PRO A 1 104 ? 1.476 -19.547 -4.609 1 98.69 104 PRO A C 1
ATOM 890 O O . PRO A 1 104 ? 0.429 -18.969 -4.305 1 98.69 104 PRO A O 1
ATOM 893 N N . VAL A 1 105 ? 2.516 -19.719 -3.861 1 98.88 105 VAL A N 1
ATOM 894 C CA . VAL A 1 105 ? 2.676 -18.922 -2.652 1 98.88 105 VAL A CA 1
ATOM 895 C C . VAL A 1 105 ? 3.672 -17.781 -2.906 1 98.88 105 VAL A C 1
ATOM 897 O O . VAL A 1 105 ? 4.781 -18.031 -3.389 1 98.88 105 VAL A O 1
ATOM 900 N N . LEU A 1 106 ? 3.264 -16.562 -2.592 1 98.88 106 LEU A N 1
ATOM 901 C CA . LEU A 1 106 ? 4.062 -15.391 -2.902 1 98.88 106 LEU A CA 1
ATOM 902 C C . LEU A 1 106 ? 4.844 -14.922 -1.677 1 98.88 106 LEU A C 1
ATOM 904 O O . LEU A 1 106 ? 4.254 -14.625 -0.636 1 98.88 106 LEU A O 1
ATOM 908 N N . PHE A 1 107 ? 6.172 -14.922 -1.771 1 98.81 107 PHE A N 1
ATOM 909 C CA . PHE A 1 107 ? 7.055 -14.25 -0.822 1 98.81 107 PHE A CA 1
ATOM 910 C C . PHE A 1 107 ? 7.387 -12.844 -1.294 1 98.81 107 PHE A C 1
ATOM 912 O O . PHE A 1 107 ? 8.297 -12.656 -2.107 1 98.81 107 PHE A O 1
ATOM 919 N N . GLN A 1 108 ? 6.664 -11.914 -0.835 1 98.12 108 GLN A N 1
ATOM 920 C CA 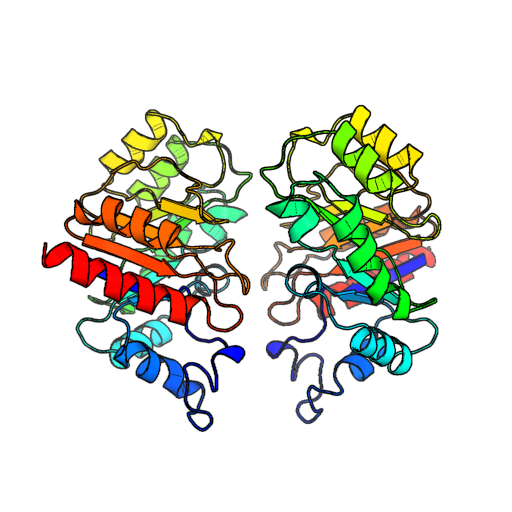. GLN A 1 108 ? 6.996 -10.523 -1.138 1 98.12 108 GLN A CA 1
ATOM 921 C C . GLN A 1 108 ? 7.887 -9.922 -0.052 1 98.12 108 GLN A C 1
ATOM 923 O O . GLN A 1 108 ? 7.477 -9.82 1.106 1 98.12 108 GLN A O 1
ATOM 928 N N . LEU A 1 109 ? 9.062 -9.516 -0.446 1 97.31 109 LEU A N 1
ATOM 929 C CA . LEU A 1 109 ? 10.031 -8.969 0.501 1 97.31 109 LEU A CA 1
ATOM 930 C C . LEU A 1 109 ? 9.914 -7.453 0.579 1 97.31 109 LEU A C 1
ATOM 932 O O . LEU A 1 109 ? 9.547 -6.805 -0.4 1 97.31 109 LEU A O 1
ATOM 936 N N . PRO A 1 110 ? 10.227 -6.883 1.751 1 92.06 110 PRO A N 1
ATOM 937 C CA . PRO A 1 110 ? 10.102 -5.43 1.883 1 92.06 110 PRO A CA 1
ATOM 938 C C . PRO A 1 110 ? 11.172 -4.676 1.1 1 92.06 110 PRO A C 1
ATOM 940 O O . PRO A 1 110 ? 12.266 -5.199 0.874 1 92.06 110 PRO A O 1
ATOM 943 N N . PRO A 1 111 ? 10.891 -3.457 0.762 1 89.5 111 PRO A N 1
ATOM 944 C CA . PRO A 1 111 ? 11.805 -2.688 -0.088 1 89.5 111 PRO A CA 1
ATOM 945 C C . PRO A 1 111 ? 13.094 -2.301 0.63 1 89.5 111 PRO A C 1
ATOM 947 O O . PRO A 1 111 ? 14.047 -1.851 -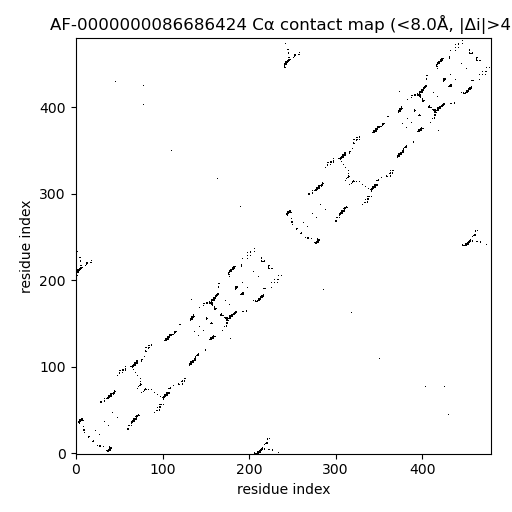0.008 1 89.5 111 PRO A O 1
ATOM 950 N N . ASN A 1 112 ? 13.133 -2.49 1.879 1 83.5 112 ASN A N 1
ATOM 951 C CA . ASN A 1 112 ? 14.336 -2.107 2.615 1 83.5 112 ASN A CA 1
ATOM 952 C C . ASN A 1 112 ? 15.117 -3.328 3.084 1 83.5 112 ASN A C 1
ATOM 954 O O . ASN A 1 112 ? 16.047 -3.205 3.891 1 83.5 112 ASN A O 1
ATOM 958 N N . LEU A 1 113 ? 14.664 -4.492 2.646 1 92.81 113 LEU A N 1
ATOM 959 C CA . LEU A 1 113 ? 15.43 -5.699 2.941 1 92.81 113 LEU A CA 1
ATOM 960 C C . LEU A 1 113 ? 16.531 -5.918 1.905 1 92.81 113 LEU A C 1
ATOM 962 O O . LEU A 1 113 ? 16.25 -6.309 0.77 1 92.81 113 LEU A O 1
ATOM 966 N N . LYS A 1 114 ? 17.719 -5.691 2.348 1 93.62 114 LYS A N 1
ATOM 967 C CA . LYS A 1 114 ? 18.859 -5.938 1.468 1 93.62 114 LYS A CA 1
ATOM 968 C C . LYS A 1 114 ? 19.078 -7.434 1.254 1 93.62 114 LYS A C 1
ATOM 970 O O . LYS A 1 114 ? 18.703 -8.25 2.104 1 93.62 114 LYS A O 1
ATOM 975 N N . ARG A 1 115 ? 19.672 -7.695 0.251 1 97.69 115 ARG A N 1
ATOM 976 C CA . ARG A 1 115 ? 19.875 -9.07 -0.195 1 97.69 115 ARG A CA 1
ATOM 977 C C . ARG A 1 115 ? 20.562 -9.891 0.89 1 97.69 115 ARG A C 1
ATOM 979 O O . ARG A 1 115 ? 21.578 -9.477 1.453 1 97.69 115 ARG A O 1
ATOM 986 N N . ASP A 1 116 ? 20.047 -11.039 1.11 1 98.12 116 ASP A N 1
ATOM 987 C CA . ASP A 1 116 ? 20.656 -12.117 1.881 1 98.12 116 ASP A CA 1
ATOM 988 C C . ASP A 1 116 ? 20.281 -13.484 1.303 1 98.12 116 ASP A C 1
ATOM 990 O O . ASP A 1 116 ? 19.266 -14.07 1.689 1 98.12 116 ASP A O 1
ATOM 994 N N . THR A 1 117 ? 21.141 -13.953 0.455 1 98.19 117 THR A N 1
ATOM 995 C CA . THR A 1 117 ? 20.828 -15.188 -0.265 1 98.19 117 THR A CA 1
ATOM 996 C C . THR A 1 117 ? 20.812 -16.375 0.684 1 98.19 117 THR A C 1
ATOM 998 O O . THR A 1 117 ? 20.109 -17.359 0.442 1 98.19 117 THR A O 1
ATOM 1001 N N . GLY A 1 118 ? 21.594 -16.312 1.727 1 98.5 118 GLY A N 1
ATOM 1002 C CA . GLY A 1 118 ? 21.562 -17.375 2.721 1 98.5 118 GLY A CA 1
ATOM 1003 C C . GLY A 1 118 ? 20.219 -17.516 3.41 1 98.5 118 GLY A C 1
ATOM 1004 O O . GLY A 1 118 ? 19.688 -18.625 3.527 1 98.5 118 GLY A O 1
ATOM 1005 N N . LEU A 1 119 ? 19.688 -16.438 3.803 1 98.5 119 LEU A N 1
ATOM 1006 C CA . LEU A 1 119 ? 18.375 -16.438 4.461 1 98.5 119 LEU A CA 1
ATOM 1007 C C . LEU A 1 119 ? 17.281 -16.875 3.498 1 98.5 119 LEU A C 1
ATOM 1009 O O . LEU A 1 119 ? 16.391 -17.641 3.879 1 98.5 119 LEU A O 1
ATOM 1013 N N . LEU A 1 120 ? 17.359 -16.406 2.312 1 98.75 120 LEU A N 1
ATOM 1014 C CA . LEU A 1 120 ? 16.391 -16.828 1.308 1 98.75 120 LEU A CA 1
ATOM 1015 C C . LEU A 1 120 ? 16.484 -18.328 1.045 1 98.75 120 LEU A C 1
ATOM 1017 O O . LEU A 1 120 ? 15.461 -19.016 0.988 1 98.75 120 LEU A O 1
ATOM 1021 N N . ASP A 1 121 ? 17.703 -18.766 0.921 1 98.75 121 ASP A N 1
ATOM 1022 C CA . ASP A 1 121 ? 17.953 -20.188 0.696 1 98.75 121 ASP A CA 1
ATOM 1023 C C . ASP A 1 121 ? 17.375 -21.031 1.835 1 98.75 121 ASP A C 1
ATOM 1025 O O . ASP A 1 121 ? 16.719 -22.047 1.596 1 98.75 121 ASP A O 1
ATOM 1029 N N . ALA A 1 122 ? 17.625 -20.594 3.004 1 98.69 122 ALA A N 1
ATOM 1030 C CA . ALA A 1 122 ? 17.141 -21.297 4.184 1 98.69 122 ALA A CA 1
ATOM 1031 C C . ALA A 1 122 ? 15.609 -21.344 4.203 1 98.69 122 ALA A C 1
ATOM 1033 O O . ALA A 1 122 ? 15.016 -22.391 4.484 1 98.69 122 ALA A O 1
ATOM 1034 N N . ALA A 1 123 ? 15.008 -20.281 3.902 1 98.75 123 ALA A N 1
ATOM 1035 C CA . ALA A 1 123 ? 13.547 -20.219 3.895 1 98.75 123 ALA A CA 1
ATOM 1036 C C . ALA A 1 123 ? 12.969 -21.141 2.828 1 98.75 123 ALA A C 1
ATOM 1038 O O . ALA A 1 123 ? 12.055 -21.922 3.105 1 98.75 123 ALA A O 1
ATOM 1039 N N . LEU A 1 124 ? 13.523 -21.062 1.634 1 98.69 124 LEU A N 1
ATOM 1040 C CA . LEU A 1 124 ? 12.992 -21.844 0.516 1 98.69 124 LEU A CA 1
ATOM 1041 C C . LEU A 1 124 ? 13.219 -23.328 0.734 1 98.69 124 LEU A C 1
ATOM 1043 O O . LEU A 1 124 ? 12.461 -24.156 0.224 1 98.69 124 LEU A O 1
ATOM 1047 N N . SER A 1 125 ? 14.195 -23.688 1.519 1 98.5 125 SER A N 1
ATOM 1048 C CA . SER A 1 125 ? 14.492 -25.094 1.789 1 98.5 125 SER A CA 1
ATOM 1049 C C . SER A 1 125 ? 13.438 -25.719 2.701 1 98.5 125 SER A C 1
ATOM 1051 O O . SER A 1 125 ? 13.344 -26.938 2.805 1 98.5 125 SER A O 1
ATOM 1053 N N . LEU A 1 126 ? 12.656 -24.875 3.338 1 98.44 126 LEU A N 1
ATOM 1054 C CA . LEU A 1 126 ? 11.719 -25.375 4.34 1 98.44 126 LEU A CA 1
ATOM 1055 C C . LEU A 1 126 ? 10.312 -25.469 3.76 1 98.44 126 LEU A C 1
ATOM 1057 O O . LEU A 1 126 ? 9.406 -26.016 4.406 1 98.44 126 LEU A O 1
ATOM 1061 N N . VAL A 1 127 ? 10.109 -24.953 2.557 1 98.19 127 VAL A N 1
ATOM 1062 C CA . VAL A 1 127 ? 8.781 -25.047 1.955 1 98.19 127 VAL A CA 1
ATOM 1063 C C . VAL A 1 127 ? 8.539 -26.453 1.441 1 98.19 127 VAL A C 1
ATOM 1065 O O . VAL A 1 127 ? 9.484 -27.141 1.026 1 98.19 127 VAL A O 1
ATOM 1068 N N . PRO A 1 128 ? 7.285 -26.906 1.504 1 97.12 128 PRO A N 1
ATOM 1069 C CA . PRO A 1 128 ? 7 -28.234 0.934 1 97.12 128 PRO A CA 1
ATOM 1070 C C . PRO A 1 128 ? 7.457 -28.359 -0.518 1 97.12 128 PRO A C 1
ATOM 1072 O O . PRO A 1 128 ? 7.34 -27.391 -1.29 1 97.12 128 PRO A O 1
ATOM 1075 N N . SER A 1 129 ? 7.898 -29.5 -0.951 1 94.19 129 SER A N 1
ATOM 1076 C CA . SER A 1 129 ? 8.484 -29.719 -2.268 1 94.19 129 SER A CA 1
ATOM 1077 C C . SER A 1 129 ? 7.449 -29.547 -3.373 1 94.19 129 SER A C 1
ATOM 1079 O O . SER A 1 129 ? 7.797 -29.234 -4.512 1 94.19 129 SER A O 1
ATOM 1081 N N . THR A 1 130 ? 6.27 -29.703 -3.039 1 94 130 THR A N 1
ATOM 1082 C CA . THR A 1 130 ? 5.223 -29.625 -4.051 1 94 130 THR A CA 1
ATOM 1083 C C . THR A 1 130 ? 4.723 -28.188 -4.207 1 94 130 THR A C 1
ATOM 1085 O O . THR A 1 130 ? 3.988 -27.891 -5.148 1 94 130 THR A O 1
ATOM 1088 N N . ALA A 1 131 ? 5.125 -27.375 -3.342 1 97.19 131 ALA A N 1
ATOM 1089 C CA . ALA A 1 131 ? 4.617 -26 -3.354 1 97.19 131 ALA A CA 1
ATOM 1090 C C . ALA A 1 131 ? 5.297 -25.172 -4.438 1 97.19 131 ALA A C 1
ATOM 1092 O O . ALA A 1 131 ? 6.508 -25.281 -4.641 1 97.19 131 ALA A O 1
ATOM 1093 N N . LYS A 1 132 ? 4.547 -24.453 -5.195 1 97.94 132 LYS A N 1
ATOM 1094 C CA . LYS A 1 132 ? 5.074 -23.438 -6.094 1 97.94 132 LYS A CA 1
ATOM 1095 C C . LYS A 1 132 ? 5.324 -22.125 -5.352 1 97.94 132 LYS A C 1
ATOM 1097 O O . LYS A 1 132 ? 4.406 -21.562 -4.762 1 97.94 132 LYS A O 1
ATOM 1102 N N . ILE A 1 133 ? 6.57 -21.641 -5.457 1 98.88 133 ILE A N 1
ATOM 1103 C CA . ILE A 1 133 ? 6.91 -20.422 -4.719 1 98.88 133 ILE A CA 1
ATOM 1104 C C . ILE A 1 133 ? 7.301 -19.328 -5.695 1 98.88 133 ILE A C 1
ATOM 1106 O O . ILE A 1 133 ? 8.086 -19.547 -6.621 1 98.88 133 ILE A O 1
ATOM 1110 N N . ALA A 1 134 ? 6.691 -18.172 -5.551 1 98.88 134 ALA A N 1
ATOM 1111 C CA . ALA A 1 134 ? 7.129 -16.953 -6.211 1 98.88 134 ALA A CA 1
ATOM 1112 C C . ALA A 1 134 ? 7.746 -15.977 -5.207 1 98.88 134 ALA A C 1
ATOM 1114 O O . ALA A 1 134 ? 7.215 -15.789 -4.109 1 98.88 134 ALA A O 1
ATOM 1115 N N . VAL A 1 135 ? 8.883 -15.398 -5.551 1 98.88 135 VAL A N 1
ATOM 1116 C CA . VAL A 1 135 ? 9.547 -14.438 -4.68 1 98.88 135 VAL A CA 1
ATOM 1117 C C . VAL A 1 135 ? 9.578 -13.07 -5.355 1 98.88 135 VAL A C 1
ATOM 1119 O O . VAL A 1 135 ? 9.969 -12.953 -6.523 1 98.88 135 VAL A O 1
ATOM 1122 N N . GLU A 1 136 ? 9.148 -12.047 -4.637 1 98.44 136 GLU A N 1
ATOM 1123 C CA . GLU A 1 136 ? 9.164 -10.672 -5.117 1 98.44 136 GLU A CA 1
ATOM 1124 C C . GLU A 1 136 ? 10.086 -9.797 -4.27 1 98.44 136 GLU A C 1
ATOM 1126 O O . GLU A 1 136 ? 9.625 -9.078 -3.377 1 98.44 136 GLU A O 1
ATOM 1131 N N . PRO A 1 137 ? 11.359 -9.812 -4.598 1 96.88 137 PRO A N 1
ATOM 1132 C CA . PRO A 1 137 ? 12.25 -8.844 -3.953 1 96.88 137 PRO A CA 1
ATOM 1133 C C . PRO A 1 137 ? 11.977 -7.406 -4.402 1 96.88 137 PRO A C 1
ATOM 1135 O O . PRO A 1 137 ? 11.656 -7.172 -5.57 1 96.88 137 PRO A O 1
ATOM 1138 N N . ARG A 1 138 ? 12.195 -6.492 -3.453 1 93.94 138 ARG A N 1
ATOM 1139 C CA . ARG A 1 138 ? 11.844 -5.125 -3.82 1 93.94 138 ARG A CA 1
ATOM 1140 C C . ARG A 1 138 ? 13.039 -4.191 -3.65 1 93.94 138 ARG A C 1
ATOM 1142 O O . ARG A 1 138 ? 12.977 -3.016 -4.016 1 93.94 138 ARG A O 1
ATOM 1149 N N . HIS A 1 139 ? 14.07 -4.754 -3.084 1 92.94 139 HIS A N 1
ATOM 1150 C CA . HIS A 1 139 ? 15.312 -3.988 -2.99 1 92.94 139 HIS A CA 1
ATOM 1151 C C . HIS A 1 139 ? 16.25 -4.301 -4.156 1 92.94 139 HIS A C 1
ATOM 1153 O O . HIS A 1 139 ? 16.406 -5.465 -4.527 1 92.94 139 HIS A O 1
ATOM 1159 N N . GLU A 1 140 ? 16.922 -3.326 -4.613 1 92.56 140 GLU A N 1
ATOM 1160 C CA . GLU A 1 140 ? 17.719 -3.463 -5.828 1 92.56 140 GLU A CA 1
ATOM 1161 C C . GLU A 1 140 ? 18.922 -4.379 -5.602 1 92.56 140 GLU A C 1
ATOM 1163 O O . GLU A 1 140 ? 19.438 -4.973 -6.547 1 92.56 140 GLU A O 1
ATOM 1168 N N . SER A 1 141 ? 19.281 -4.59 -4.359 1 95.75 141 SER A N 1
ATOM 1169 C CA . SER A 1 141 ? 20.469 -5.398 -4.055 1 95.75 141 SER A CA 1
ATOM 1170 C C . SER A 1 141 ? 20.219 -6.871 -4.371 1 95.75 141 SER A C 1
ATOM 1172 O O . SER A 1 141 ? 21.156 -7.664 -4.426 1 95.75 141 SER A O 1
ATOM 1174 N N . TRP A 1 142 ? 19.016 -7.219 -4.617 1 97.88 142 TRP A N 1
ATOM 1175 C CA . TRP A 1 142 ? 18.656 -8.609 -4.863 1 97.88 142 TRP A CA 1
ATOM 1176 C C . TRP A 1 142 ? 18.984 -9.008 -6.305 1 97.88 142 TRP A C 1
ATOM 1178 O O . TRP A 1 142 ? 18.984 -10.195 -6.645 1 97.88 142 TRP A O 1
ATOM 1188 N N . TRP A 1 143 ? 19.25 -7.992 -7.148 1 97.38 143 TRP A N 1
ATOM 1189 C CA . TRP A 1 143 ? 19.469 -8.289 -8.562 1 97.38 143 TRP A CA 1
ATOM 1190 C C . TRP A 1 143 ? 20.906 -8.727 -8.82 1 97.38 143 TRP A C 1
ATOM 1192 O O . TRP A 1 143 ? 21.672 -8 -9.453 1 97.38 143 TRP A O 1
ATOM 1202 N N . THR A 1 144 ? 21.219 -9.953 -8.391 1 98 144 THR A N 1
ATOM 1203 C CA . THR A 1 144 ? 22.531 -10.562 -8.539 1 98 144 THR A CA 1
ATOM 1204 C C . THR A 1 144 ? 22.422 -11.992 -9.055 1 98 144 THR A C 1
ATOM 1206 O O . THR A 1 144 ? 21.359 -12.625 -8.914 1 98 144 THR A O 1
ATOM 1209 N N . ASP A 1 145 ? 23.531 -12.5 -9.555 1 98.06 145 ASP A N 1
ATOM 1210 C CA . ASP A 1 145 ? 23.578 -13.891 -10 1 98.06 145 ASP A CA 1
ATOM 1211 C C . ASP A 1 145 ? 23.344 -14.844 -8.836 1 98.06 145 ASP A C 1
ATOM 1213 O O . ASP A 1 145 ? 22.766 -15.922 -9.016 1 98.06 145 ASP A O 1
ATOM 1217 N N . GLY A 1 146 ? 23.797 -14.438 -7.707 1 98.5 146 GLY A N 1
ATOM 1218 C CA . GLY A 1 146 ? 23.578 -15.25 -6.52 1 98.5 146 GLY A CA 1
ATOM 1219 C C . GLY A 1 146 ? 22.094 -15.461 -6.215 1 98.5 146 GLY A C 1
ATOM 1220 O O . GLY A 1 146 ? 21.672 -16.578 -5.938 1 98.5 146 GLY A O 1
ATOM 1221 N N . THR A 1 147 ? 21.375 -14.422 -6.301 1 98.69 147 THR A N 1
ATOM 1222 C CA . THR A 1 147 ? 19.922 -14.516 -6.082 1 98.69 147 THR A CA 1
ATOM 1223 C C . THR A 1 147 ? 19.281 -15.398 -7.137 1 98.69 147 THR A C 1
ATOM 1225 O O . THR A 1 147 ? 18.469 -16.281 -6.809 1 98.69 147 THR A O 1
ATOM 1228 N N . ARG A 1 148 ? 19.656 -15.172 -8.336 1 98.62 148 ARG A N 1
ATOM 1229 C CA . ARG A 1 148 ? 19.109 -15.961 -9.445 1 98.62 148 ARG A CA 1
ATOM 1230 C C . ARG A 1 148 ? 19.375 -17.453 -9.234 1 98.62 148 ARG A C 1
ATOM 1232 O O . ARG A 1 148 ? 18.469 -18.266 -9.391 1 98.62 148 ARG A O 1
ATOM 1239 N N . ARG A 1 149 ? 20.516 -17.781 -8.797 1 98.69 149 ARG A N 1
ATOM 1240 C CA . ARG A 1 149 ? 20.906 -19.188 -8.602 1 98.69 149 ARG A CA 1
ATOM 1241 C C . ARG A 1 149 ? 20.078 -19.828 -7.484 1 98.69 149 ARG A C 1
ATOM 1243 O O . ARG A 1 149 ? 19.672 -20.984 -7.594 1 98.69 149 ARG A O 1
ATOM 1250 N N . VAL A 1 150 ? 19.859 -19.094 -6.457 1 98.81 150 VAL A N 1
ATOM 1251 C CA . VAL A 1 150 ? 19.078 -19.625 -5.344 1 98.81 150 VAL A CA 1
ATOM 1252 C C . VAL A 1 150 ? 17.656 -19.922 -5.809 1 98.81 150 VAL A C 1
ATOM 1254 O O . VAL A 1 150 ? 17.094 -20.984 -5.496 1 98.81 150 VAL A O 1
ATOM 1257 N N . LEU A 1 151 ? 17.078 -19.031 -6.523 1 98.81 151 LEU A N 1
ATOM 1258 C CA . LEU A 1 151 ? 15.727 -19.234 -7.023 1 98.81 151 LEU A CA 1
ATOM 1259 C C . LEU A 1 151 ? 15.664 -20.453 -7.949 1 98.81 151 LEU A C 1
ATOM 1261 O O . LEU A 1 151 ? 14.781 -21.297 -7.812 1 98.81 151 LEU A O 1
ATOM 1265 N N . GLU A 1 152 ? 16.641 -20.547 -8.805 1 98.62 152 GLU A N 1
ATOM 1266 C CA . GLU A 1 152 ? 16.688 -21.656 -9.75 1 98.62 152 GLU A CA 1
ATOM 1267 C C . GLU A 1 152 ? 16.844 -22.984 -9.031 1 98.62 152 GLU A C 1
ATOM 1269 O O . GLU A 1 152 ? 16.203 -23.969 -9.383 1 98.62 152 GLU A O 1
ATOM 1274 N N . ARG A 1 153 ? 17.672 -23.016 -8.086 1 98.19 153 ARG A N 1
ATOM 1275 C CA . ARG A 1 153 ? 17.938 -24.234 -7.336 1 98.19 153 ARG A CA 1
ATOM 1276 C C . ARG A 1 153 ? 16.672 -24.781 -6.688 1 98.19 153 ARG A C 1
ATOM 1278 O O . ARG A 1 153 ? 16.484 -25.984 -6.582 1 98.19 153 ARG A O 1
ATOM 1285 N N . HIS A 1 154 ? 15.805 -23.922 -6.277 1 98.62 154 HIS A N 1
ATOM 1286 C CA . HIS A 1 154 ? 14.602 -24.328 -5.57 1 98.62 154 HIS A CA 1
ATOM 1287 C C . HIS A 1 154 ? 13.398 -24.391 -6.512 1 98.62 154 HIS A C 1
ATOM 1289 O O . HIS A 1 154 ? 12.289 -24.719 -6.09 1 98.62 154 HIS A O 1
ATOM 1295 N N . GLY A 1 155 ? 13.641 -24 -7.766 1 98.06 155 GLY A N 1
ATOM 1296 C CA . GLY A 1 155 ? 12.523 -23.938 -8.695 1 98.06 155 GLY A CA 1
ATOM 1297 C C . GLY A 1 155 ? 11.508 -22.875 -8.328 1 98.06 155 GLY A C 1
ATOM 1298 O O . GLY A 1 155 ? 10.312 -23.047 -8.586 1 98.06 155 GLY A O 1
ATOM 1299 N N . ALA A 1 156 ? 11.93 -21.875 -7.633 1 98.75 156 ALA A N 1
ATOM 1300 C CA . ALA A 1 156 ? 11.078 -20.734 -7.285 1 98.75 156 ALA A CA 1
ATOM 1301 C C . ALA A 1 156 ? 11.086 -19.688 -8.391 1 98.75 156 ALA A C 1
ATOM 1303 O O . ALA A 1 156 ? 12.133 -19.391 -8.969 1 98.75 156 ALA A O 1
ATOM 1304 N N . ALA A 1 157 ? 9.922 -19.203 -8.703 1 98.44 157 ALA A N 1
ATOM 1305 C CA . ALA A 1 157 ? 9.828 -18.172 -9.734 1 98.44 157 ALA A CA 1
ATOM 1306 C C . ALA A 1 157 ? 10.164 -16.797 -9.172 1 98.44 157 ALA A C 1
ATOM 1308 O O . ALA A 1 157 ? 9.703 -16.438 -8.094 1 98.44 157 ALA A O 1
ATOM 1309 N N . LEU A 1 158 ? 10.992 -16.078 -9.922 1 98.69 158 LEU A N 1
ATOM 1310 C CA . LEU A 1 158 ? 11.023 -14.648 -9.68 1 98.69 158 LEU A CA 1
ATOM 1311 C C . LEU A 1 158 ? 9.695 -14.008 -10.062 1 98.69 158 LEU A C 1
ATOM 1313 O O . LEU A 1 158 ? 9.211 -14.188 -11.188 1 98.69 158 LEU A O 1
ATOM 1317 N N . CYS A 1 159 ? 9.109 -13.32 -9.102 1 98.62 159 CYS A N 1
ATOM 1318 C CA . CYS A 1 159 ? 7.918 -12.555 -9.43 1 98.62 159 CYS A CA 1
ATOM 1319 C C . CYS A 1 159 ? 8.266 -11.352 -10.297 1 98.62 159 CYS A C 1
ATOM 1321 O O . CYS A 1 159 ? 8.961 -10.438 -9.852 1 98.62 159 CYS A O 1
ATOM 1323 N N . TRP A 1 160 ? 7.832 -11.43 -11.539 1 97.81 160 TRP A N 1
ATOM 1324 C CA . TRP A 1 160 ? 7.91 -10.219 -12.352 1 97.81 160 TRP A CA 1
ATOM 1325 C C . TRP A 1 160 ? 6.871 -9.195 -11.898 1 97.81 160 TRP A C 1
ATOM 1327 O O . TRP A 1 160 ? 5.754 -9.562 -11.531 1 97.81 160 TRP A O 1
ATOM 1337 N N . ALA A 1 161 ? 7.273 -7.965 -11.898 1 97.19 161 ALA A N 1
ATOM 1338 C CA . ALA A 1 161 ? 6.371 -6.914 -11.438 1 97.19 161 ALA A CA 1
ATOM 1339 C C . ALA A 1 161 ? 6.418 -5.703 -12.359 1 97.19 161 ALA A C 1
ATOM 1341 O O . ALA A 1 161 ? 7.477 -5.352 -12.883 1 97.19 161 ALA A O 1
ATOM 1342 N N . ASP A 1 162 ? 5.262 -5.168 -12.57 1 96.81 162 ASP A N 1
ATOM 1343 C CA . ASP A 1 162 ? 5.129 -3.953 -13.367 1 96.81 162 ASP A CA 1
ATOM 1344 C C . ASP A 1 162 ? 4.469 -2.836 -12.562 1 96.81 162 ASP A C 1
ATOM 1346 O O . ASP A 1 162 ? 3.465 -3.061 -11.883 1 96.81 162 ASP A O 1
ATOM 1350 N N . ARG A 1 163 ? 5.027 -1.733 -12.555 1 93.06 163 ARG A N 1
ATOM 1351 C CA . ARG A 1 163 ? 4.449 -0.511 -12.008 1 93.06 163 ARG A CA 1
ATOM 1352 C C . ARG A 1 163 ? 4.68 0.672 -12.938 1 93.06 163 ARG A C 1
ATOM 1354 O O . ARG A 1 163 ? 5.762 0.815 -13.516 1 93.06 163 ARG A O 1
ATOM 1361 N N . ASN A 1 164 ? 3.691 1.487 -13.102 1 90.44 164 ASN A N 1
ATOM 1362 C CA . ASN A 1 164 ? 3.74 2.641 -13.992 1 90.44 164 ASN A CA 1
ATOM 1363 C C . ASN A 1 164 ? 4.094 2.23 -15.422 1 90.44 164 ASN A C 1
ATOM 1365 O O . ASN A 1 164 ? 4.879 2.906 -16.094 1 90.44 164 ASN A O 1
ATOM 1369 N N . SER A 1 165 ? 3.619 0.987 -15.758 1 93.12 165 SER A N 1
ATOM 1370 C CA . SER A 1 165 ? 3.752 0.453 -17.109 1 93.12 165 SER A CA 1
ATOM 1371 C C . SER A 1 165 ? 5.211 0.183 -17.453 1 93.12 165 SER A C 1
ATOM 1373 O O . SER A 1 165 ? 5.609 0.31 -18.609 1 93.12 165 SER A O 1
ATOM 1375 N N . ARG A 1 166 ? 5.996 -0.111 -16.422 1 91.25 166 ARG A N 1
ATOM 1376 C CA . ARG A 1 166 ? 7.387 -0.512 -16.594 1 91.25 166 ARG A CA 1
ATOM 1377 C C . ARG A 1 166 ? 7.738 -1.676 -15.68 1 91.25 166 ARG A C 1
ATOM 1379 O O . ARG A 1 166 ? 7.281 -1.729 -14.531 1 91.25 166 ARG A O 1
ATOM 1386 N N . PRO A 1 167 ? 8.555 -2.562 -16.188 1 94.19 167 PRO A N 1
ATOM 1387 C CA . PRO A 1 167 ? 9.016 -3.641 -15.312 1 94.19 167 PRO A CA 1
ATOM 1388 C C . PRO A 1 167 ? 9.859 -3.135 -14.148 1 94.19 167 PRO A C 1
ATOM 1390 O O . PRO A 1 167 ? 10.688 -2.236 -14.32 1 94.19 167 PRO A O 1
ATOM 1393 N N . LEU A 1 168 ? 9.641 -3.65 -12.984 1 92.38 168 LEU A N 1
ATOM 1394 C CA . LEU A 1 168 ? 10.383 -3.285 -11.781 1 92.38 168 LEU A CA 1
ATOM 1395 C C . LEU A 1 168 ? 11.523 -4.266 -11.531 1 92.38 168 LEU A C 1
ATOM 1397 O O . LEU A 1 168 ? 12.43 -3.98 -10.742 1 92.38 168 LEU A O 1
ATOM 1401 N N . THR A 1 169 ? 11.484 -5.406 -12.148 1 94.56 169 THR A N 1
ATOM 1402 C CA . THR A 1 169 ? 12.406 -6.508 -11.883 1 94.56 169 THR A CA 1
ATOM 1403 C C . THR A 1 169 ? 13.117 -6.938 -13.164 1 94.56 169 THR A C 1
ATOM 1405 O O . THR A 1 169 ? 12.664 -6.629 -14.266 1 94.56 169 THR A O 1
ATOM 1408 N N . PRO A 1 170 ? 14.258 -7.641 -12.945 1 95.12 170 PRO A N 1
ATOM 1409 C CA . PRO A 1 170 ? 14.734 -8.367 -14.125 1 95.12 170 PRO A CA 1
ATOM 1410 C C . PRO A 1 170 ? 13.727 -9.398 -14.625 1 95.12 170 PRO A C 1
ATOM 1412 O O . PRO A 1 170 ? 12.766 -9.727 -13.922 1 95.12 170 PRO A O 1
ATOM 1415 N N . LEU A 1 171 ? 13.898 -9.773 -15.805 1 94.44 171 LEU A N 1
ATOM 1416 C CA . LEU A 1 171 ? 12.969 -10.727 -16.406 1 94.44 171 LEU A CA 1
ATOM 1417 C C . LEU A 1 171 ? 13.57 -12.125 -16.438 1 94.44 171 LEU A C 1
ATOM 1419 O O . LEU A 1 171 ? 13.547 -12.797 -17.469 1 94.44 171 LEU A O 1
ATOM 1423 N N . TRP A 1 172 ? 14.125 -12.547 -15.273 1 96.06 172 TRP A N 1
ATOM 1424 C CA . TRP A 1 172 ? 14.734 -13.859 -15.156 1 96.06 172 TRP A CA 1
ATOM 1425 C C . TRP A 1 172 ? 13.68 -14.961 -15.188 1 96.06 172 TRP A C 1
ATOM 1427 O O . TRP A 1 172 ? 12.586 -14.797 -14.633 1 96.06 172 TRP A O 1
ATOM 1437 N N . THR A 1 173 ? 14.016 -15.969 -15.891 1 95.56 173 THR A N 1
ATOM 1438 C CA . THR A 1 173 ? 13.242 -17.203 -15.805 1 95.56 173 THR A CA 1
ATOM 1439 C C . THR A 1 173 ? 13.906 -18.188 -14.852 1 95.56 173 THR A C 1
ATOM 1441 O O . THR A 1 173 ? 14.906 -18.828 -15.203 1 95.56 173 THR A O 1
ATOM 1444 N N . THR A 1 174 ? 13.305 -18.328 -13.68 1 97.94 174 THR A N 1
ATOM 1445 C CA . THR A 1 174 ? 14.008 -19.062 -12.641 1 97.94 174 THR A CA 1
ATOM 1446 C C . THR A 1 174 ? 13.25 -20.344 -12.289 1 97.94 174 THR A C 1
ATOM 1448 O O . THR A 1 174 ? 13.695 -21.125 -11.445 1 97.94 174 THR A O 1
ATOM 1451 N N . ALA A 1 175 ? 12.109 -20.594 -12.867 1 97 175 ALA A N 1
ATOM 1452 C CA . ALA A 1 175 ? 11.289 -21.781 -12.719 1 97 175 ALA A CA 1
ATOM 1453 C C . ALA A 1 175 ? 10.641 -22.172 -14.047 1 97 175 ALA A C 1
ATOM 1455 O O . ALA A 1 175 ? 10.742 -21.438 -15.031 1 97 175 ALA A O 1
ATOM 1456 N N . SER A 1 176 ? 10.016 -23.312 -14.086 1 95.25 176 SER A N 1
ATOM 1457 C CA . SER A 1 176 ? 9.352 -23.781 -15.297 1 95.25 176 SER A CA 1
ATOM 1458 C C . SER A 1 176 ? 8.031 -23.047 -15.523 1 95.25 176 SER A C 1
ATOM 1460 O O . SER A 1 176 ? 7.367 -23.266 -16.531 1 95.25 176 SER A O 1
ATOM 1462 N N . TRP A 1 177 ? 7.695 -22.25 -14.664 1 96.5 177 TRP A N 1
ATOM 1463 C CA . TRP A 1 177 ? 6.48 -21.438 -14.703 1 96.5 177 TRP A CA 1
ATOM 1464 C C . TRP A 1 177 ? 6.777 -19.984 -14.336 1 96.5 177 TRP A C 1
ATOM 1466 O O . TRP A 1 177 ? 7.887 -19.672 -13.898 1 96.5 177 TRP A O 1
ATOM 1476 N N . GLY A 1 178 ? 5.809 -19.047 -14.633 1 97.38 178 GLY A N 1
ATOM 1477 C CA . GLY A 1 178 ? 6.035 -17.641 -14.352 1 97.38 178 GLY A CA 1
ATOM 1478 C C . GLY A 1 178 ? 4.977 -17.031 -13.453 1 97.38 178 GLY A C 1
ATOM 1479 O O . GLY A 1 178 ? 3.898 -17.609 -13.281 1 97.38 178 GLY A O 1
ATOM 1480 N N . TYR A 1 179 ? 5.297 -15.945 -12.867 1 98.56 179 TYR A N 1
ATOM 1481 C CA . TYR A 1 179 ? 4.445 -15.156 -11.984 1 98.56 179 TYR A CA 1
ATOM 1482 C C . TYR A 1 179 ? 4.598 -13.664 -12.258 1 98.56 179 TYR A C 1
ATOM 1484 O O . TYR A 1 179 ? 5.703 -13.125 -12.18 1 98.56 179 TYR A O 1
ATOM 1492 N N . LEU A 1 180 ? 3.502 -13.047 -12.641 1 98.44 180 LEU A N 1
ATOM 1493 C CA . LEU A 1 180 ? 3.531 -11.641 -13.016 1 98.44 180 LEU A CA 1
ATOM 1494 C C . LEU A 1 180 ? 2.508 -10.844 -12.211 1 98.44 180 LEU A C 1
ATOM 1496 O O . LEU A 1 180 ? 1.336 -11.219 -12.141 1 98.44 180 LEU A O 1
ATOM 1500 N N . ARG A 1 181 ? 2.988 -9.797 -11.602 1 98.62 181 ARG A N 1
ATOM 1501 C CA . ARG A 1 181 ? 2.102 -8.875 -10.891 1 98.62 181 ARG A CA 1
ATOM 1502 C C . ARG A 1 181 ? 2.08 -7.508 -11.562 1 98.62 181 ARG A C 1
ATOM 1504 O O . ARG A 1 181 ? 3.119 -6.855 -11.688 1 98.62 181 ARG A O 1
ATOM 1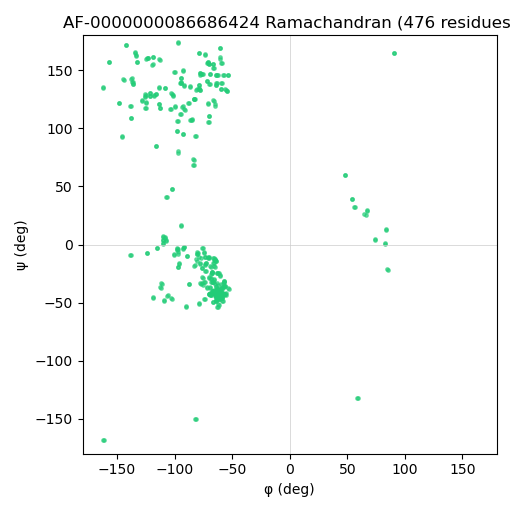511 N N . MET A 1 182 ? 0.88 -7.168 -11.945 1 98.44 182 MET A N 1
ATOM 1512 C CA . MET A 1 182 ? 0.647 -5.859 -12.555 1 98.44 182 MET A CA 1
ATOM 1513 C C . MET A 1 182 ? 0.11 -4.871 -11.531 1 98.44 182 MET A C 1
ATOM 1515 O O . MET A 1 182 ? -1.096 -4.816 -11.281 1 98.44 182 MET A O 1
ATOM 1519 N N . HIS A 1 183 ? 0.958 -4.047 -10.969 1 96.5 183 HIS A N 1
ATOM 1520 C CA . HIS A 1 183 ? 0.622 -3.248 -9.797 1 96.5 183 HIS A CA 1
ATOM 1521 C C . HIS A 1 183 ? -0.202 -2.023 -10.18 1 96.5 183 HIS A C 1
ATOM 1523 O O . HIS A 1 183 ? -1.239 -1.752 -9.57 1 96.5 183 HIS A O 1
ATOM 1529 N N . GLU A 1 184 ? 0.329 -1.339 -11.141 1 94 184 GLU A N 1
ATOM 1530 C CA . GLU A 1 184 ? -0.29 -0.067 -11.5 1 94 184 GLU A CA 1
ATOM 1531 C C . GLU A 1 184 ? 0.152 0.386 -12.891 1 94 184 GLU A C 1
ATOM 1533 O O . GLU A 1 184 ? 1.345 0.37 -13.203 1 94 184 GLU A O 1
ATOM 1538 N N . GLY A 1 185 ? -0.847 0.841 -13.703 1 93.62 185 GLY A N 1
ATOM 1539 C CA . GLY A 1 185 ? -0.517 1.411 -15 1 93.62 185 GLY A CA 1
ATOM 1540 C C . GLY A 1 185 ? -0.447 2.926 -14.984 1 93.62 185 GLY A C 1
ATOM 1541 O O . GLY A 1 185 ? -0.779 3.559 -13.977 1 93.62 185 GLY A O 1
ATOM 1542 N N . ARG A 1 186 ? -0.026 3.506 -16.094 1 89.56 186 ARG A N 1
ATOM 1543 C CA . ARG A 1 186 ? 0.116 4.953 -16.203 1 89.56 186 ARG A CA 1
ATOM 1544 C C . ARG A 1 186 ? -0.973 5.543 -17.094 1 89.56 186 ARG A C 1
ATOM 1546 O O . ARG A 1 186 ? -0.972 6.746 -17.375 1 89.56 186 ARG A O 1
ATOM 1553 N N . ALA A 1 187 ? -1.864 4.699 -17.531 1 90.62 187 ALA A N 1
ATOM 1554 C CA . ALA A 1 187 ? -2.883 5.172 -18.469 1 90.62 187 ALA A CA 1
ATOM 1555 C C . ALA A 1 187 ? -3.984 5.938 -17.734 1 90.62 187 ALA A C 1
ATOM 1557 O O . ALA A 1 187 ? -4.02 5.961 -16.5 1 90.62 187 ALA A O 1
ATOM 1558 N N . THR A 1 188 ? -4.77 6.672 -18.484 1 85.75 188 THR A N 1
ATOM 1559 C CA . THR A 1 188 ? -5.957 7.359 -17.984 1 85.75 188 THR A CA 1
ATOM 1560 C C . THR A 1 188 ? -7.223 6.602 -18.375 1 85.75 188 THR A C 1
ATOM 1562 O O . THR A 1 188 ? -7.391 6.23 -19.547 1 85.75 188 THR A O 1
ATOM 1565 N N . PRO A 1 189 ? -8.062 6.344 -17.469 1 87.88 189 PRO A N 1
ATOM 1566 C CA . PRO A 1 189 ? -8 6.746 -16.062 1 87.88 189 PRO A CA 1
ATOM 1567 C C . PRO A 1 189 ? -7.043 5.879 -15.242 1 87.88 189 PRO A C 1
ATOM 1569 O O . PRO A 1 189 ? -6.883 4.691 -15.523 1 87.88 189 PRO A O 1
ATOM 1572 N N . TRP A 1 190 ? -6.426 6.5 -14.297 1 85.5 190 TRP A N 1
ATOM 1573 C CA . TRP A 1 190 ? -5.598 5.77 -13.344 1 85.5 190 TRP A CA 1
ATOM 1574 C C . TRP A 1 190 ? -6.418 4.723 -12.594 1 85.5 190 TRP A C 1
ATOM 1576 O O . TRP A 1 190 ? -7.59 4.949 -12.289 1 85.5 190 TRP A O 1
ATOM 1586 N N . PRO A 1 191 ? -5.84 3.609 -12.422 1 93.81 191 PRO A N 1
ATOM 1587 C CA . PRO A 1 191 ? -4.508 3.049 -12.664 1 93.81 191 PRO A CA 1
ATOM 1588 C C . PRO A 1 191 ? -4.488 2.07 -13.844 1 93.81 191 PRO A C 1
ATOM 1590 O O . PRO A 1 191 ? -3.809 1.043 -13.781 1 93.81 191 PRO A O 1
ATOM 1593 N N . ARG A 1 192 ? -5.141 2.379 -14.844 1 95.75 192 ARG A N 1
ATOM 1594 C CA . ARG A 1 192 ? -5.25 1.518 -16.016 1 95.75 192 ARG A CA 1
ATOM 1595 C C . ARG A 1 192 ? -3.902 1.371 -16.719 1 95.75 192 ARG A C 1
ATOM 1597 O O . ARG A 1 192 ? -3.061 2.27 -16.641 1 95.75 192 ARG A O 1
ATOM 1604 N N . TYR A 1 193 ? -3.797 0.244 -17.344 1 97.44 193 TYR A N 1
ATOM 1605 C CA . TYR A 1 193 ? -2.682 0.012 -18.25 1 97.44 193 TYR A CA 1
ATOM 1606 C C . TYR A 1 193 ? -3.07 0.348 -19.688 1 97.44 193 TYR A C 1
ATOM 1608 O O . TYR A 1 193 ? -4.191 0.066 -20.109 1 97.44 193 TYR A O 1
ATOM 1616 N N . GLY A 1 194 ? -2.133 0.976 -20.359 1 96.12 194 GLY A N 1
ATOM 1617 C CA . GLY A 1 194 ? -2.326 1.151 -21.781 1 96.12 194 GLY A CA 1
ATOM 1618 C C . GLY A 1 194 ? -2.137 -0.131 -22.578 1 96.12 194 GLY A C 1
ATOM 1619 O O . GLY A 1 194 ? -1.512 -1.077 -22.094 1 96.12 194 GLY A O 1
ATOM 1620 N N . ARG A 1 195 ? -2.615 -0.153 -23.812 1 95.12 195 ARG A N 1
ATOM 1621 C CA . ARG A 1 195 ? -2.559 -1.337 -24.656 1 95.12 195 ARG A CA 1
ATOM 1622 C C . ARG A 1 195 ? -1.117 -1.726 -24.969 1 95.12 195 ARG A C 1
ATOM 1624 O O . ARG A 1 195 ? -0.794 -2.912 -25.062 1 95.12 195 ARG A O 1
ATOM 1631 N N . THR A 1 196 ? -0.316 -0.793 -25.125 1 96.19 196 THR A N 1
ATOM 1632 C CA . THR A 1 196 ? 1.079 -1.061 -25.453 1 96.19 196 THR A CA 1
ATOM 1633 C C . THR A 1 196 ? 1.764 -1.834 -24.328 1 96.19 196 THR A C 1
ATOM 1635 O O . THR A 1 196 ? 2.463 -2.816 -24.578 1 96.19 196 THR A O 1
ATOM 1638 N N . ALA A 1 197 ? 1.54 -1.364 -23.141 1 96.69 197 ALA A N 1
ATOM 1639 C CA . ALA A 1 197 ? 2.135 -2.057 -22 1 96.69 197 ALA A CA 1
ATOM 1640 C C . ALA A 1 197 ? 1.615 -3.488 -21.906 1 96.69 197 ALA A C 1
ATOM 1642 O O . ALA A 1 197 ? 2.393 -4.422 -21.688 1 96.69 197 ALA A O 1
ATOM 1643 N N . LEU A 1 198 ? 0.341 -3.641 -22.047 1 97.75 198 LEU A N 1
ATOM 1644 C CA . LEU A 1 198 ? -0.265 -4.965 -21.969 1 97.75 198 LEU A CA 1
ATOM 1645 C C . LEU A 1 198 ? 0.27 -5.875 -23.062 1 97.75 198 LEU A C 1
ATOM 1647 O O . LEU A 1 198 ? 0.639 -7.023 -22.812 1 97.75 198 LEU A O 1
ATOM 1651 N N . ARG A 1 199 ? 0.351 -5.406 -24.25 1 96.25 199 ARG A N 1
ATOM 1652 C CA . ARG A 1 199 ? 0.835 -6.184 -25.375 1 96.25 199 ARG A CA 1
ATOM 1653 C C . ARG A 1 199 ? 2.285 -6.609 -25.172 1 96.25 199 ARG A C 1
ATOM 1655 O O . ARG A 1 199 ? 2.664 -7.73 -25.516 1 96.25 199 ARG A O 1
ATOM 1662 N N . SER A 1 200 ? 3.037 -5.691 -24.656 1 96.12 200 SER A N 1
ATOM 1663 C CA . SER A 1 200 ? 4.438 -6.004 -24.391 1 96.12 200 SER A CA 1
ATOM 1664 C C . SER A 1 200 ? 4.574 -7.176 -23.422 1 96.12 200 SER A C 1
ATOM 1666 O O . SER A 1 200 ? 5.406 -8.062 -23.625 1 96.12 200 SER A O 1
ATOM 1668 N N . TRP A 1 201 ? 3.795 -7.191 -22.438 1 96.56 201 TRP A N 1
ATOM 1669 C CA . TRP A 1 201 ? 3.855 -8.281 -21.469 1 96.56 201 TRP A CA 1
ATOM 1670 C C . TRP A 1 201 ? 3.334 -9.578 -22.078 1 96.56 201 TRP A C 1
ATOM 1672 O O . TRP A 1 201 ? 3.918 -10.648 -21.891 1 96.56 201 TRP A O 1
ATOM 1682 N N . VAL A 1 202 ? 2.26 -9.492 -22.812 1 95.94 202 VAL A N 1
ATOM 1683 C CA . VAL A 1 202 ? 1.724 -10.688 -23.469 1 95.94 202 VAL A CA 1
ATOM 1684 C C . VAL A 1 202 ? 2.791 -11.312 -24.359 1 95.94 202 VAL A C 1
ATOM 1686 O O . VAL A 1 202 ? 2.992 -12.531 -24.328 1 95.94 202 VAL A O 1
ATOM 1689 N N . ARG A 1 203 ? 3.484 -10.586 -25.078 1 93.56 203 ARG A N 1
ATOM 1690 C CA . ARG A 1 203 ? 4.535 -11.078 -25.953 1 93.56 203 ARG A CA 1
ATOM 1691 C C . ARG A 1 203 ? 5.645 -11.766 -25.156 1 93.56 203 ARG A C 1
ATOM 1693 O O . ARG A 1 203 ? 6.172 -12.797 -25.578 1 93.56 203 ARG A O 1
ATOM 1700 N N . ARG A 1 204 ? 5.949 -11.234 -24.047 1 92.12 204 ARG A N 1
ATOM 1701 C CA . ARG A 1 204 ? 7.031 -11.75 -23.219 1 92.12 204 ARG A CA 1
ATOM 1702 C C . ARG A 1 204 ? 6.668 -13.109 -22.625 1 92.12 204 ARG A C 1
ATOM 1704 O O . ARG A 1 204 ? 7.52 -14 -22.531 1 92.12 204 ARG A O 1
ATOM 1711 N N . ILE A 1 205 ? 5.406 -13.195 -22.297 1 92.62 205 ILE A N 1
ATOM 1712 C CA . ILE A 1 205 ? 5.105 -14.367 -21.469 1 92.62 205 ILE A CA 1
ATOM 1713 C C . ILE A 1 205 ? 4.574 -15.492 -22.344 1 92.62 205 ILE A C 1
ATOM 1715 O O . ILE A 1 205 ? 4.422 -16.625 -21.891 1 92.62 205 ILE A O 1
ATOM 1719 N N . THR A 1 206 ? 4.34 -15.266 -23.578 1 84.56 206 THR A N 1
ATOM 1720 C CA . THR A 1 206 ? 3.838 -16.297 -24.484 1 84.56 206 THR A CA 1
ATOM 1721 C C . THR A 1 206 ? 4.875 -17.391 -24.688 1 84.56 206 THR A C 1
ATOM 1723 O O . THR A 1 206 ? 4.535 -18.5 -25.094 1 84.56 206 THR A O 1
ATOM 1726 N N . GLU A 1 207 ? 6.074 -17.125 -24.344 1 79.56 207 GLU A N 1
ATOM 1727 C CA . GLU A 1 207 ? 7.129 -18.125 -24.516 1 79.56 207 GLU A CA 1
ATOM 1728 C C . GLU A 1 207 ? 7.105 -19.141 -23.375 1 79.56 207 GLU A C 1
ATOM 1730 O O . GLU A 1 207 ? 7.738 -20.188 -23.469 1 79.56 207 GLU A O 1
ATOM 1735 N N . PHE A 1 208 ? 6.289 -18.906 -22.391 1 84.56 208 PHE A N 1
ATOM 1736 C CA . PHE A 1 208 ? 6.25 -19.766 -21.203 1 84.56 208 PHE A CA 1
ATOM 1737 C C . PHE A 1 208 ? 5.082 -20.734 -21.297 1 84.56 208 PHE A C 1
ATOM 1739 O O . PHE A 1 208 ? 4.062 -20.438 -21.906 1 84.56 208 PHE A O 1
ATOM 1746 N N . THR A 1 209 ? 5.375 -21.844 -20.703 1 81.88 209 THR A N 1
ATOM 1747 C CA . THR A 1 209 ? 4.34 -22.875 -20.688 1 81.88 209 THR A CA 1
ATOM 1748 C C . THR A 1 209 ? 3.174 -22.453 -19.797 1 81.88 209 THR A C 1
ATOM 1750 O O . THR A 1 209 ? 2.012 -22.688 -20.141 1 81.88 209 THR A O 1
ATOM 1753 N N . CYS A 1 210 ? 3.473 -21.875 -18.672 1 93.62 210 CYS A N 1
ATOM 1754 C CA . CYS A 1 210 ? 2.43 -21.453 -17.734 1 93.62 210 CYS A CA 1
ATOM 1755 C C . CYS A 1 210 ? 2.859 -20.219 -16.969 1 93.62 210 CYS A C 1
ATOM 1757 O O . CYS A 1 210 ? 3.904 -20.219 -16.312 1 93.62 210 CYS A O 1
ATOM 1759 N N . VAL A 1 211 ? 2.062 -19.172 -17.094 1 97.38 211 VAL A N 1
ATOM 1760 C CA . VAL A 1 211 ? 2.34 -17.953 -16.344 1 97.38 211 VAL A CA 1
ATOM 1761 C C . VAL A 1 211 ? 1.086 -17.5 -15.586 1 97.38 211 VAL A C 1
ATOM 1763 O O . VAL A 1 211 ? 0.004 -17.406 -16.172 1 97.38 211 VAL A O 1
ATOM 1766 N N . HIS A 1 212 ? 1.214 -17.359 -14.289 1 98.31 212 HIS A N 1
ATOM 1767 C CA . HIS A 1 212 ? 0.172 -16.734 -13.477 1 98.31 212 HIS A CA 1
ATOM 1768 C C . HIS A 1 212 ? 0.286 -15.211 -13.516 1 98.31 212 HIS A C 1
ATOM 1770 O O . HIS A 1 212 ? 1.345 -14.656 -13.219 1 98.31 212 HIS A O 1
ATOM 1776 N N . VAL A 1 213 ? -0.815 -14.531 -13.898 1 98.5 213 VAL A N 1
ATOM 1777 C CA . VAL A 1 213 ? -0.821 -13.078 -14.016 1 98.5 213 VAL A CA 1
ATOM 1778 C C . VAL A 1 213 ? -1.887 -12.492 -13.094 1 98.5 213 VAL A C 1
ATOM 1780 O O . VAL A 1 213 ? -3.053 -12.891 -13.148 1 98.5 213 VAL A O 1
ATOM 1783 N N . TYR A 1 214 ? -1.49 -11.57 -12.289 1 98.81 214 TYR A N 1
ATOM 1784 C CA . TYR A 1 214 ? -2.418 -10.945 -11.352 1 98.81 214 TYR A CA 1
ATOM 1785 C C . TYR A 1 214 ? -2.42 -9.43 -11.523 1 98.81 214 TYR A C 1
ATOM 1787 O O . TYR A 1 214 ? -1.382 -8.781 -11.367 1 98.81 214 TYR A O 1
ATOM 1795 N N . PHE A 1 215 ? -3.568 -8.875 -11.805 1 98.69 215 PHE A N 1
ATOM 1796 C CA . PHE A 1 215 ? -3.738 -7.43 -11.852 1 98.69 215 PHE A CA 1
ATOM 1797 C C . PHE A 1 215 ? -4.082 -6.883 -10.469 1 98.69 215 PHE A C 1
ATOM 1799 O O . PHE A 1 215 ? -5.09 -7.273 -9.875 1 98.69 215 PHE A O 1
ATOM 1806 N N . ASN A 1 216 ? -3.252 -5.984 -9.992 1 97.75 216 ASN A N 1
ATOM 1807 C CA . ASN A 1 216 ? -3.371 -5.434 -8.648 1 97.75 216 ASN A CA 1
ATOM 1808 C C . ASN A 1 216 ? -3.811 -3.973 -8.68 1 97.75 216 ASN A C 1
ATOM 1810 O O . ASN A 1 216 ? -3.869 -3.316 -7.637 1 97.75 216 ASN A O 1
ATOM 1814 N N . ASN A 1 217 ? -4.098 -3.416 -9.797 1 96.56 217 ASN A N 1
ATOM 1815 C CA . ASN A 1 217 ? -4.574 -2.049 -9.969 1 96.56 217 ASN A CA 1
ATOM 1816 C C . ASN A 1 217 ? -6.086 -1.953 -9.781 1 96.56 217 ASN A C 1
ATOM 1818 O O . ASN A 1 217 ? -6.805 -1.528 -10.688 1 96.56 217 ASN A O 1
ATOM 1822 N N . ASP A 1 218 ? -6.621 -2.141 -8.578 1 94 218 ASP A N 1
ATOM 1823 C CA . ASP A 1 218 ? -8.008 -2.475 -8.242 1 94 218 ASP A CA 1
ATOM 1824 C C . ASP A 1 218 ? -8.906 -1.244 -8.344 1 94 218 ASP A C 1
ATOM 1826 O O . ASP A 1 218 ? -10.07 -1.35 -8.727 1 94 218 ASP A O 1
ATOM 1830 N N . PRO A 1 219 ? -8.375 -0.03 -8.016 1 89.31 219 PRO A N 1
ATOM 1831 C CA . PRO A 1 219 ? -9.297 1.106 -7.961 1 89.31 219 PRO A CA 1
ATOM 1832 C C . PRO A 1 219 ? -10.094 1.284 -9.258 1 89.31 219 PRO A C 1
ATOM 1834 O O . PRO A 1 219 ? -9.523 1.179 -10.344 1 89.31 219 PRO A O 1
ATOM 1837 N N . GLY A 1 220 ? -11.398 1.448 -9.062 1 90.44 220 GLY A N 1
ATOM 1838 C CA . GLY A 1 220 ? -12.273 1.733 -10.188 1 90.44 220 GLY A CA 1
ATOM 1839 C C . GLY A 1 220 ? -12.523 0.525 -11.07 1 90.44 220 GLY A C 1
ATOM 1840 O O . GLY A 1 220 ? -13.078 0.653 -12.164 1 90.44 220 GLY A O 1
ATOM 1841 N N . GLY A 1 221 ? -12 -0.623 -10.656 1 95.81 221 GLY A N 1
ATOM 1842 C CA . GLY A 1 221 ? -12.18 -1.821 -11.461 1 95.81 221 GLY A CA 1
ATOM 1843 C C . GLY A 1 221 ? -11.156 -1.946 -12.578 1 95.81 221 GLY A C 1
ATOM 1844 O O . GLY A 1 221 ? -11.328 -2.758 -13.484 1 95.81 221 GLY A O 1
ATOM 1845 N N . ALA A 1 222 ? -10.141 -1.155 -12.516 1 97 222 ALA A N 1
ATOM 1846 C CA . ALA A 1 222 ? -9.117 -1.178 -13.555 1 97 222 ALA A CA 1
ATOM 1847 C C . ALA A 1 222 ? -8.516 -2.574 -13.711 1 97 222 ALA A C 1
ATOM 1849 O O . ALA A 1 222 ? -8.219 -3.012 -14.82 1 97 222 ALA A O 1
ATOM 1850 N N . ALA A 1 223 ? -8.414 -3.211 -12.602 1 98.31 223 ALA A N 1
ATOM 1851 C CA . ALA A 1 223 ? -7.848 -4.559 -12.617 1 98.31 223 ALA A CA 1
ATOM 1852 C C . ALA A 1 223 ? -8.68 -5.496 -13.484 1 98.31 223 ALA A C 1
ATOM 1854 O O . ALA A 1 223 ? -8.133 -6.277 -14.266 1 98.31 223 ALA A O 1
ATOM 1855 N N . ILE A 1 224 ? -10 -5.43 -13.375 1 98.31 224 ILE A N 1
ATOM 1856 C CA . ILE A 1 224 ? -10.922 -6.254 -14.148 1 98.31 224 ILE A CA 1
ATOM 1857 C C . ILE A 1 224 ? -10.797 -5.91 -15.633 1 98.31 224 ILE A C 1
ATOM 1859 O O . ILE A 1 224 ? -10.625 -6.801 -16.469 1 98.31 224 ILE A O 1
ATOM 1863 N N . THR A 1 225 ? -10.836 -4.66 -15.906 1 97.81 225 THR A N 1
ATOM 1864 C CA . THR A 1 225 ? -10.766 -4.184 -17.281 1 97.81 225 THR A CA 1
ATOM 1865 C C . THR A 1 225 ? -9.453 -4.598 -17.938 1 97.81 225 THR A C 1
ATOM 1867 O O . THR A 1 225 ? -9.445 -5.094 -19.062 1 97.81 225 THR A O 1
ATOM 1870 N N . ASP A 1 226 ? -8.391 -4.406 -17.25 1 98.44 226 ASP A N 1
ATOM 1871 C CA . ASP A 1 226 ? -7.074 -4.695 -17.812 1 98.44 226 ASP A CA 1
ATOM 1872 C C . ASP A 1 226 ? -6.848 -6.203 -17.938 1 98.44 226 ASP A C 1
ATOM 1874 O O . ASP A 1 226 ? -6.199 -6.664 -18.875 1 98.44 226 ASP A O 1
ATOM 1878 N N . ALA A 1 227 ? -7.336 -6.945 -16.969 1 98.38 227 ALA A N 1
ATOM 1879 C CA . ALA A 1 227 ? -7.258 -8.398 -17.078 1 98.38 227 ALA A CA 1
ATOM 1880 C C . ALA A 1 227 ? -7.988 -8.898 -18.328 1 98.38 227 ALA A C 1
ATOM 1882 O O . ALA A 1 227 ? -7.473 -9.75 -19.047 1 98.38 227 ALA A O 1
ATOM 1883 N N . ARG A 1 228 ? -9.164 -8.375 -18.562 1 97.75 228 ARG A N 1
ATOM 1884 C CA . ARG A 1 228 ? -9.93 -8.727 -19.75 1 97.75 228 ARG A CA 1
ATOM 1885 C C . ARG A 1 228 ? -9.164 -8.375 -21.031 1 97.75 228 ARG A C 1
ATOM 1887 O O . ARG A 1 228 ? -9.094 -9.18 -21.953 1 97.75 228 ARG A O 1
ATOM 1894 N N . ALA A 1 229 ? -8.633 -7.219 -21.047 1 97.5 229 ALA A N 1
ATOM 1895 C CA . ALA A 1 229 ? -7.844 -6.785 -22.203 1 97.5 229 ALA A CA 1
ATOM 1896 C C . ALA A 1 229 ? -6.641 -7.695 -22.422 1 97.5 229 ALA A C 1
ATOM 1898 O O . ALA A 1 229 ? -6.328 -8.062 -23.547 1 97.5 229 ALA A O 1
ATOM 1899 N N . PHE A 1 230 ? -6.004 -8.047 -21.359 1 97.69 230 PHE A N 1
ATOM 1900 C CA . PHE A 1 230 ? -4.84 -8.922 -21.406 1 97.69 230 PHE A CA 1
ATOM 1901 C C . PHE A 1 230 ? -5.207 -10.281 -21.984 1 97.69 230 PHE A C 1
ATOM 1903 O O . PHE A 1 230 ? -4.477 -10.82 -22.828 1 97.69 230 PHE A O 1
ATOM 1910 N N . ARG A 1 231 ? -6.305 -10.797 -21.547 1 95.81 231 ARG A N 1
ATOM 1911 C CA . ARG A 1 231 ? -6.805 -12.062 -22.047 1 95.81 231 ARG A CA 1
ATOM 1912 C C . ARG A 1 231 ? -7.027 -12 -23.562 1 95.81 231 ARG A C 1
ATOM 1914 O O . ARG A 1 231 ? -6.598 -12.898 -24.297 1 95.81 231 ARG A O 1
ATOM 1921 N N . SER A 1 232 ? -7.676 -11 -23.984 1 95.69 232 SER A N 1
ATOM 1922 C CA . SER A 1 232 ? -7.984 -10.828 -25.391 1 95.69 232 SER A CA 1
ATOM 1923 C C . SER A 1 232 ? -6.711 -10.742 -26.234 1 95.69 232 SER A C 1
ATOM 1925 O O . SER A 1 232 ? -6.633 -11.336 -27.312 1 95.69 232 SER A O 1
ATOM 1927 N N . LEU A 1 233 ? -5.758 -10.055 -25.734 1 94.25 233 LEU A N 1
ATOM 1928 C CA . LEU A 1 233 ? -4.492 -9.898 -26.438 1 94.25 233 LEU A CA 1
ATOM 1929 C C . LEU A 1 233 ? -3.746 -11.227 -26.516 1 94.25 233 LEU A C 1
ATOM 1931 O O . LEU A 1 233 ? -3.09 -11.516 -27.516 1 94.25 233 LEU A O 1
ATOM 1935 N N . GLY A 1 234 ? -3.797 -11.969 -25.438 1 91 234 GLY A N 1
ATOM 1936 C CA . GLY A 1 234 ? -3.152 -13.273 -25.422 1 91 234 GLY A CA 1
ATOM 1937 C C . GLY A 1 234 ? -3.773 -14.258 -26.391 1 91 234 GLY A C 1
ATOM 1938 O O . GLY A 1 234 ? -3.074 -15.102 -26.953 1 91 234 GLY A O 1
ATOM 1939 N N . GLU A 1 235 ? -5.074 -14.266 -26.516 1 85.69 235 GLU A N 1
ATOM 1940 C CA . GLU A 1 235 ? -5.785 -15.141 -27.453 1 85.69 235 GLU A CA 1
ATOM 1941 C C . GLU A 1 235 ? -5.473 -14.773 -28.891 1 85.69 235 GLU A C 1
ATOM 1943 O O . GLU A 1 235 ? -5.41 -15.648 -29.766 1 85.69 235 GLU A O 1
ATOM 1948 N N . SER A 1 236 ? -5.254 -13.562 -29.125 1 79 236 SER A N 1
ATOM 1949 C CA . SER A 1 236 ? -4.93 -13.109 -30.469 1 79 236 SER A CA 1
ATOM 1950 C C . SER A 1 236 ? -3.506 -13.5 -30.859 1 79 236 SER A C 1
ATOM 1952 O O . SER A 1 236 ? -3.227 -13.766 -32.031 1 79 236 SER A O 1
ATOM 1954 N N . SER A 1 237 ? -2.67 -13.531 -29.938 1 68.81 237 SER A N 1
ATOM 1955 C CA . SER A 1 237 ? -1.273 -13.875 -30.203 1 68.81 237 SER A CA 1
ATOM 1956 C C . SER A 1 237 ? -1.103 -15.367 -30.422 1 68.81 237 SER A C 1
ATOM 1958 O O . SER A 1 237 ? -0.213 -15.797 -31.172 1 68.81 237 SER A O 1
ATOM 1960 N N . SER A 1 238 ? -1.92 -16.141 -29.734 1 61.81 238 SER A N 1
ATOM 1961 C CA . SER A 1 238 ? -1.843 -17.578 -29.938 1 61.81 238 SER A CA 1
ATOM 1962 C C . SER A 1 238 ? -2.373 -17.984 -31.312 1 61.81 238 SER A C 1
ATOM 1964 O O . SER A 1 238 ? -1.995 -19.016 -31.844 1 61.81 238 SER A O 1
ATOM 1966 N N . GLU A 1 239 ? -3.299 -17.25 -31.938 1 49.03 239 GLU A N 1
ATOM 1967 C CA . GLU A 1 239 ? -3.822 -17.547 -33.25 1 49.03 239 GLU A CA 1
ATOM 1968 C C . GLU A 1 239 ? -2.844 -17.109 -34.344 1 49.03 239 GLU A C 1
ATOM 1970 O O . GLU A 1 239 ? -2.902 -17.609 -35.469 1 49.03 239 GLU A O 1
ATOM 1975 N N . ARG A 1 240 ? -1.792 -16.344 -34.031 1 45.25 240 ARG A N 1
ATOM 1976 C CA . ARG A 1 240 ? -0.836 -16.031 -35.062 1 45.25 240 ARG A CA 1
ATOM 1977 C C . ARG A 1 240 ? 0.364 -16.969 -35.031 1 45.25 240 ARG A C 1
ATOM 1979 O O . ARG A 1 240 ? 0.801 -17.375 -33.938 1 45.25 240 ARG A O 1
ATOM 1986 N N . MET B 1 1 ? 1.794 21.453 21.406 1 87.88 1 MET B N 1
ATOM 1987 C CA . MET B 1 1 ? 0.438 21.047 21.047 1 87.88 1 MET B CA 1
ATOM 1988 C C . MET B 1 1 ? 0.462 19.922 20.016 1 87.88 1 MET B C 1
ATOM 1990 O O . MET B 1 1 ? 1.264 19.953 19.078 1 87.88 1 MET B O 1
ATOM 1994 N N . ILE B 1 2 ? -0.21 18.922 20.312 1 94.06 2 ILE B N 1
ATOM 1995 C CA . ILE B 1 2 ? -0.321 17.781 19.406 1 94.06 2 ILE B CA 1
ATOM 1996 C C . ILE B 1 2 ? -1.674 17.812 18.703 1 94.06 2 ILE B C 1
ATOM 1998 O O . ILE B 1 2 ? -2.721 17.859 19.344 1 94.06 2 ILE B O 1
ATOM 2002 N N . VAL B 1 3 ? -1.638 17.953 17.406 1 97.12 3 VAL B N 1
ATOM 2003 C CA . VAL B 1 3 ? -2.836 17.828 16.594 1 97.12 3 VAL B CA 1
ATOM 2004 C C . VAL B 1 3 ? -2.943 16.391 16.047 1 97.12 3 VAL B C 1
ATOM 2006 O O . VAL B 1 3 ? -2.172 15.992 15.18 1 97.12 3 VAL B O 1
ATOM 2009 N N . LEU B 1 4 ? -3.943 15.68 16.531 1 97.75 4 LEU B N 1
ATOM 2010 C CA . LEU B 1 4 ? -3.959 14.234 16.391 1 97.75 4 LEU B CA 1
ATOM 2011 C C . LEU B 1 4 ? -5.105 13.789 15.484 1 97.75 4 LEU B C 1
ATOM 2013 O O . LEU B 1 4 ? -6.223 14.297 15.602 1 97.75 4 LEU B O 1
ATOM 2017 N N . GLY B 1 5 ? -4.801 12.867 14.555 1 98.5 5 GLY B N 1
ATOM 2018 C CA . GLY B 1 5 ? -5.805 12.258 13.703 1 98.5 5 GLY B CA 1
ATOM 2019 C C . GLY B 1 5 ? -5.34 10.961 13.062 1 98.5 5 GLY B C 1
ATOM 2020 O O . GLY B 1 5 ? -4.391 10.336 13.539 1 98.5 5 GLY B O 1
ATOM 2021 N N . THR B 1 6 ? -6.156 10.492 12.055 1 98.75 6 THR B N 1
ATOM 2022 C CA . THR B 1 6 ? -5.844 9.281 11.305 1 98.75 6 THR B CA 1
ATOM 2023 C C . THR B 1 6 ? -5.664 9.594 9.828 1 98.75 6 THR B C 1
ATOM 2025 O O . THR B 1 6 ? -6.023 10.68 9.367 1 98.75 6 THR B O 1
ATOM 2028 N N . SER B 1 7 ? -5.012 8.672 9.133 1 98.44 7 SER B N 1
ATOM 2029 C CA . SER B 1 7 ? -4.934 8.766 7.676 1 98.44 7 SER B CA 1
ATOM 2030 C C . SER B 1 7 ? -6.199 8.227 7.02 1 98.44 7 SER B C 1
ATOM 2032 O O . SER B 1 7 ? -6.293 7.031 6.734 1 98.44 7 SER B O 1
ATOM 2034 N N . GLY B 1 8 ? -7.094 9.102 6.766 1 97.56 8 GLY B N 1
ATOM 2035 C CA . GLY B 1 8 ? -8.406 8.711 6.281 1 97.56 8 GLY B CA 1
ATOM 2036 C C . GLY B 1 8 ? -9.414 8.477 7.398 1 97.56 8 GLY B C 1
ATOM 2037 O O . GLY B 1 8 ? -9.031 8.336 8.562 1 97.56 8 GLY B O 1
ATOM 2038 N N . TRP B 1 9 ? -10.727 8.438 6.984 1 97.81 9 TRP B N 1
ATOM 2039 C CA . TRP B 1 9 ? -11.797 8.219 7.957 1 97.81 9 TRP B CA 1
ATOM 2040 C C . TRP B 1 9 ? -12.844 7.254 7.41 1 97.81 9 TRP B C 1
ATOM 2042 O O . TRP B 1 9 ? -13.766 6.863 8.125 1 97.81 9 TRP B O 1
ATOM 2052 N N . GLN B 1 10 ? -12.711 6.965 6.168 1 95 10 GLN B N 1
ATOM 2053 C CA . GLN B 1 10 ? -13.711 6.133 5.508 1 95 10 GLN B CA 1
ATOM 2054 C C . GLN B 1 10 ? -13.266 4.672 5.465 1 95 10 GLN B C 1
ATOM 2056 O O . GLN B 1 10 ? -12.844 4.176 4.418 1 95 10 GLN B O 1
ATOM 2061 N N . TYR B 1 11 ? -13.438 3.979 6.543 1 94.06 11 TYR B N 1
ATOM 2062 C CA . TYR B 1 11 ? -13.086 2.564 6.645 1 94.06 11 TYR B CA 1
ATOM 2063 C C . TYR B 1 11 ? -14.281 1.744 7.117 1 94.06 11 TYR B C 1
ATOM 2065 O O . TYR B 1 11 ? -14.75 1.912 8.25 1 94.06 11 TYR B O 1
ATOM 2073 N N . LYS B 1 12 ? -14.719 0.855 6.32 1 87.38 12 LYS B N 1
ATOM 2074 C CA . LYS B 1 12 ? -15.922 0.07 6.605 1 87.38 12 LYS B CA 1
ATOM 2075 C C . LYS B 1 12 ? -15.758 -0.723 7.898 1 87.38 12 LYS B C 1
ATOM 2077 O O . LYS B 1 12 ? -16.719 -0.866 8.664 1 87.38 12 LYS B O 1
ATOM 2082 N N . ASP B 1 13 ? -14.609 -1.192 8.094 1 89.31 13 ASP B N 1
ATOM 2083 C CA . ASP B 1 13 ? -14.414 -2.059 9.25 1 89.31 13 ASP B CA 1
ATOM 2084 C C . ASP B 1 13 ? -14.383 -1.248 10.547 1 89.31 13 ASP B C 1
ATOM 2086 O O . ASP B 1 13 ? -14.289 -1.813 11.641 1 89.31 13 ASP B O 1
ATOM 2090 N N . TRP B 1 14 ? -14.391 0.036 10.438 1 96.88 14 TRP B N 1
ATOM 2091 C CA . TRP B 1 14 ? -14.492 0.869 11.625 1 96.88 14 TRP B CA 1
ATOM 2092 C C . TRP B 1 14 ? -15.93 0.923 12.125 1 96.88 14 TRP B C 1
ATOM 2094 O O . TRP B 1 14 ? -16.188 1.349 13.258 1 96.88 14 TRP B O 1
ATOM 2104 N N . ARG B 1 15 ? -16.875 0.521 11.266 1 96.12 15 ARG B N 1
ATOM 2105 C CA . ARG B 1 15 ? -18.25 0.419 11.727 1 96.12 15 ARG B CA 1
ATOM 2106 C C . ARG B 1 15 ? -18.375 -0.569 12.875 1 96.12 15 ARG B C 1
ATOM 2108 O O . ARG B 1 15 ? -17.844 -1.675 12.82 1 96.12 15 ARG B O 1
ATOM 2115 N N . GLY B 1 16 ? -19.125 -0.15 13.953 1 96.38 16 GLY B N 1
ATOM 2116 C CA . GLY B 1 16 ? -19.266 -0.999 15.125 1 96.38 16 GLY B CA 1
ATOM 2117 C C . GLY B 1 16 ? -18.141 -0.845 16.125 1 96.38 16 GLY B C 1
ATOM 2118 O O . GLY B 1 16 ? -18.266 -1.215 17.281 1 96.38 16 GLY B O 1
ATOM 2119 N N . ARG B 1 17 ? -17.047 -0.375 15.648 1 95.44 17 ARG B N 1
ATOM 2120 C CA . ARG B 1 17 ? -15.898 -0.133 16.516 1 95.44 17 ARG B CA 1
ATOM 2121 C C . ARG B 1 17 ? -15.766 1.349 16.844 1 95.44 17 ARG B C 1
ATOM 2123 O O . ARG B 1 17 ? -15.57 1.716 18 1 95.44 17 ARG B O 1
ATOM 2130 N N . PHE B 1 18 ? -15.883 2.156 15.797 1 97.88 18 PHE B N 1
ATOM 2131 C CA . PHE B 1 18 ? -15.773 3.604 15.93 1 97.88 18 PHE B CA 1
ATOM 2132 C C . PHE B 1 18 ? -17.062 4.289 15.5 1 97.88 18 PHE B C 1
ATOM 2134 O O . PHE B 1 18 ? -17.578 5.148 16.219 1 97.88 18 PHE B O 1
ATOM 2141 N N . TYR B 1 19 ? -17.547 3.844 14.414 1 98.25 19 TYR B N 1
ATOM 2142 C CA . TYR B 1 19 ? -18.812 4.395 13.938 1 98.25 19 TYR B CA 1
ATOM 2143 C C . TYR B 1 19 ? -20 3.578 14.453 1 98.25 19 TYR B C 1
ATOM 2145 O O . TYR B 1 19 ? -19.984 2.346 14.398 1 98.25 19 TYR B O 1
ATOM 2153 N N . PRO B 1 20 ? -21.062 4.297 14.906 1 97.81 20 PRO B N 1
ATOM 2154 C CA . PRO B 1 20 ? -22.281 3.553 15.25 1 97.81 20 PRO B CA 1
ATOM 2155 C C . PRO B 1 20 ? -22.812 2.738 14.07 1 97.81 20 PRO B C 1
ATOM 2157 O O . PRO B 1 20 ? -22.75 3.184 12.922 1 97.81 20 PRO B O 1
ATOM 2160 N N . ASP B 1 21 ? -23.375 1.614 14.297 1 96.31 21 ASP B N 1
ATOM 2161 C CA . ASP B 1 21 ? -23.828 0.663 13.289 1 96.31 21 ASP B CA 1
ATOM 2162 C C . ASP B 1 21 ? -24.828 1.31 12.328 1 96.31 21 ASP B C 1
ATOM 2164 O O . ASP B 1 21 ? -24.797 1.052 11.125 1 96.31 21 ASP B O 1
ATOM 2168 N N . LYS B 1 22 ? -25.609 2.156 12.82 1 96.56 22 LYS B N 1
ATOM 2169 C CA . LYS B 1 22 ? -26.703 2.684 12.016 1 96.56 22 LYS B CA 1
ATOM 2170 C C . LYS B 1 22 ? -26.344 4.035 11.406 1 96.56 22 LYS B C 1
ATOM 2172 O O . LYS B 1 22 ? -27.141 4.621 10.672 1 96.56 22 LYS B O 1
ATOM 2177 N N . LEU B 1 23 ? -25.25 4.551 11.727 1 97.81 23 LEU B N 1
ATOM 2178 C CA . LEU B 1 23 ? -24.844 5.844 11.188 1 97.81 23 LEU B CA 1
ATOM 2179 C C . LEU B 1 23 ? -24.5 5.727 9.703 1 97.81 23 LEU B C 1
ATOM 2181 O O . LEU B 1 23 ? -23.641 4.938 9.328 1 97.81 23 LEU B O 1
ATOM 2185 N N . PRO B 1 24 ? -25.203 6.488 8.844 1 96.69 24 PRO B N 1
ATOM 2186 C CA . PRO B 1 24 ? -24.859 6.414 7.418 1 96.69 24 PRO B CA 1
ATOM 2187 C C . PRO B 1 24 ? -23.438 6.867 7.121 1 96.69 24 PRO B C 1
ATOM 2189 O O . PRO B 1 24 ? -22.938 7.793 7.762 1 96.69 24 PRO B O 1
ATOM 2192 N N . GLN B 1 25 ? -22.812 6.262 6.145 1 95.19 25 GLN B N 1
ATOM 2193 C CA . GLN B 1 25 ? -21.422 6.539 5.781 1 95.19 25 GLN B CA 1
ATOM 2194 C C . GLN B 1 25 ? -21.219 8.016 5.445 1 95.19 25 GLN B C 1
ATOM 2196 O O . GLN B 1 25 ? -20.156 8.578 5.707 1 95.19 25 GLN B O 1
ATOM 2201 N N . SER B 1 26 ? -22.25 8.609 4.918 1 96 26 SER B N 1
ATOM 2202 C CA . SER B 1 26 ? -22.172 10.008 4.516 1 96 26 SER B CA 1
ATOM 2203 C C . SER B 1 26 ? -21.969 10.922 5.723 1 96 26 SER B C 1
ATOM 2205 O O . SER B 1 26 ? -21.594 12.086 5.578 1 96 26 SER B O 1
ATOM 2207 N N . ARG B 1 27 ? -22.156 10.406 6.914 1 98.06 27 ARG B N 1
ATOM 2208 C CA . ARG B 1 27 ? -22.047 11.211 8.133 1 98.06 27 ARG B CA 1
ATOM 2209 C C . ARG B 1 27 ? -20.812 10.828 8.938 1 98.06 27 ARG B C 1
ATOM 2211 O O . ARG B 1 27 ? -20.625 11.305 10.055 1 98.06 27 ARG B O 1
ATOM 2218 N N . TRP B 1 28 ? -20 10.008 8.391 1 98.44 28 TRP B N 1
ATOM 2219 C CA . TRP B 1 28 ? -18.844 9.5 9.117 1 98.44 28 TRP B CA 1
ATOM 2220 C C . TRP B 1 28 ? -17.844 10.617 9.398 1 98.44 28 TRP B C 1
ATOM 2222 O O . TRP B 1 28 ? -17.203 10.633 10.453 1 98.44 28 TRP B O 1
ATOM 2232 N N . LEU B 1 29 ? -17.75 11.594 8.508 1 98.5 29 LEU B N 1
ATOM 2233 C CA . LEU B 1 29 ? -16.797 12.688 8.719 1 98.5 29 LEU B CA 1
ATOM 2234 C C . LEU B 1 29 ? -17.188 13.5 9.953 1 98.5 29 LEU B C 1
ATOM 2236 O O . LEU B 1 29 ? -16.328 13.812 10.781 1 98.5 29 LEU B O 1
ATOM 2240 N N . GLU B 1 30 ? -18.406 13.781 10.055 1 98.62 30 GLU B N 1
ATOM 2241 C CA . GLU B 1 30 ? -18.891 14.555 11.195 1 98.62 30 GLU B CA 1
ATOM 2242 C C . GLU B 1 30 ? -18.656 13.812 12.508 1 98.62 30 GLU B C 1
ATOM 2244 O O . GLU B 1 30 ? -18.203 14.406 13.492 1 98.62 30 GLU B O 1
ATOM 2249 N N . HIS B 1 31 ? -18.984 12.555 12.5 1 98.69 31 HIS B N 1
ATOM 2250 C CA . HIS B 1 31 ? -18.75 11.75 13.688 1 98.69 31 HIS B CA 1
ATOM 2251 C C . HIS B 1 31 ? -17.266 11.719 14.039 1 98.69 31 HIS B C 1
ATOM 2253 O O . HIS B 1 31 ? -16.891 11.914 15.203 1 98.69 31 HIS B O 1
ATOM 2259 N N . TYR B 1 32 ? -16.422 11.516 13.07 1 98.75 32 TYR B N 1
ATOM 2260 C CA . TYR B 1 32 ? -14.977 11.5 13.227 1 98.75 32 TYR B CA 1
ATOM 2261 C C . TYR B 1 32 ? -14.477 12.797 13.844 1 98.75 32 TYR B C 1
ATOM 2263 O O . TYR B 1 32 ? -13.664 12.781 14.773 1 98.75 32 TYR B O 1
ATOM 2271 N N . ALA B 1 33 ? -15.023 13.875 13.383 1 98.62 33 ALA B N 1
ATOM 2272 C CA . ALA B 1 33 ? -14.57 15.211 13.773 1 98.62 33 ALA B CA 1
ATOM 2273 C C . ALA B 1 33 ? -15 15.547 15.195 1 98.62 33 ALA B C 1
ATOM 2275 O O . ALA B 1 33 ? -14.547 16.547 15.766 1 98.62 33 ALA B O 1
ATOM 2276 N N . GLU B 1 34 ? -15.836 14.766 15.773 1 97.81 34 GLU B N 1
ATOM 2277 C CA . GLU B 1 34 ? -16.188 14.938 17.172 1 97.81 34 GLU B CA 1
ATOM 2278 C C . GLU B 1 34 ? -15.047 14.516 18.094 1 97.81 34 GLU B C 1
ATOM 2280 O O . GLU B 1 34 ? -14.93 15.016 19.219 1 97.81 34 GLU B O 1
ATOM 2285 N N . GLU B 1 35 ? -14.227 13.703 17.594 1 97.5 35 GLU B N 1
ATOM 2286 C CA . GLU B 1 35 ? -13.188 13.156 18.453 1 97.5 35 GLU B CA 1
ATOM 2287 C C . GLU B 1 35 ? -11.805 13.664 18.047 1 97.5 35 GLU B C 1
ATOM 2289 O O . GLU B 1 35 ? -10.945 13.883 18.906 1 97.5 35 GLU B O 1
ATOM 2294 N N . PHE B 1 36 ? -11.594 13.805 16.812 1 98.44 36 PHE B N 1
ATOM 2295 C CA . PHE B 1 36 ? -10.281 14.195 16.312 1 98.44 36 PHE B CA 1
ATOM 2296 C C . PHE B 1 36 ? -10.32 15.578 15.688 1 98.44 36 PHE B C 1
ATOM 2298 O O . PHE B 1 36 ? -11.375 16.031 15.242 1 98.44 36 PHE B O 1
ATOM 2305 N N . ARG B 1 37 ? -9.117 16.203 15.602 1 97.5 37 ARG B N 1
ATOM 2306 C CA . ARG B 1 37 ? -9.055 17.594 15.148 1 97.5 37 ARG B CA 1
ATOM 2307 C C . ARG B 1 37 ? -8.414 17.688 13.766 1 97.5 37 ARG B C 1
ATOM 2309 O O . ARG B 1 37 ? -8.25 18.781 13.227 1 97.5 37 ARG B O 1
ATOM 2316 N N . THR B 1 38 ? -8.062 16.609 13.227 1 98.75 38 THR B N 1
ATOM 2317 C CA . THR B 1 38 ? -7.449 16.594 11.906 1 98.75 38 THR B CA 1
ATOM 2318 C C . THR B 1 38 ? -7.625 15.234 11.242 1 98.75 38 THR B C 1
ATOM 2320 O O . THR B 1 38 ? -7.965 14.258 11.906 1 98.75 38 THR B O 1
ATOM 2323 N N . VAL B 1 39 ? -7.547 15.211 9.93 1 98.88 39 VAL B N 1
ATOM 2324 C CA . VAL B 1 39 ? -7.496 13.977 9.156 1 98.88 39 VAL B CA 1
ATOM 2325 C C . VAL B 1 39 ? -6.594 14.164 7.938 1 98.88 39 VAL B C 1
ATOM 2327 O O . VAL B 1 39 ? -6.527 15.258 7.367 1 98.88 39 VAL B O 1
ATOM 2330 N N . GLU B 1 40 ? -5.863 13.109 7.645 1 98.81 40 GLU B N 1
ATOM 2331 C CA . GLU B 1 40 ? -5.043 13.125 6.434 1 98.81 40 GLU B CA 1
ATOM 2332 C C . GLU B 1 40 ? -5.805 12.539 5.25 1 98.81 40 GLU B C 1
ATOM 2334 O O . GLU B 1 40 ? -6.156 11.352 5.25 1 98.81 40 GLU B O 1
ATOM 2339 N N . VAL B 1 41 ? -6.039 13.352 4.262 1 98.31 41 VAL B N 1
ATOM 2340 C CA . VAL B 1 41 ? -6.746 12.938 3.057 1 98.31 41 VAL B CA 1
ATOM 2341 C C . VAL B 1 41 ? -5.758 12.336 2.061 1 98.31 41 VAL B C 1
ATOM 2343 O O . VAL B 1 41 ? -5.078 13.062 1.334 1 98.31 41 VAL B O 1
ATOM 2346 N N . ASN B 1 42 ? -5.801 11.039 1.907 1 95.56 42 ASN B N 1
ATOM 2347 C CA . ASN B 1 42 ? -4.867 10.336 1.038 1 95.56 42 ASN B CA 1
ATOM 2348 C C . ASN B 1 42 ? -5.473 10.07 -0.338 1 95.56 42 ASN B C 1
ATOM 2350 O O . ASN B 1 42 ? -4.746 9.844 -1.308 1 95.56 42 ASN B O 1
ATOM 2354 N N . ASN B 1 43 ? -6.758 10.125 -0.457 1 91.31 43 ASN B N 1
ATOM 2355 C CA . ASN B 1 43 ? -7.402 9.844 -1.734 1 91.31 43 ASN B CA 1
ATOM 2356 C C . ASN B 1 43 ? -6.988 10.852 -2.805 1 91.31 43 ASN B C 1
ATOM 2358 O O . ASN B 1 43 ? -6.996 10.531 -3.996 1 91.31 43 ASN B O 1
ATOM 2362 N N . ALA B 1 44 ? -6.582 12.023 -2.395 1 92.94 44 ALA B N 1
ATOM 2363 C CA . ALA B 1 44 ? -6.133 13.07 -3.312 1 92.94 44 ALA B CA 1
ATOM 2364 C C . ALA B 1 44 ? -4.902 12.617 -4.098 1 92.94 44 ALA B C 1
ATOM 2366 O O . ALA B 1 44 ? -4.613 13.156 -5.168 1 92.94 44 ALA B O 1
ATOM 2367 N N . PHE B 1 45 ? -4.188 11.711 -3.541 1 91.75 45 PHE B N 1
ATOM 2368 C CA . PHE B 1 45 ? -2.992 11.156 -4.164 1 91.75 45 PHE B CA 1
ATOM 2369 C C . PHE B 1 45 ? -3.318 10.562 -5.531 1 91.75 45 PHE B C 1
ATOM 2371 O O . PHE B 1 45 ? -2.543 10.703 -6.477 1 91.75 45 PHE B O 1
ATOM 2378 N N . TYR B 1 46 ? -4.531 10.039 -5.664 1 85.19 46 TYR B N 1
ATOM 2379 C CA . TYR B 1 46 ? -4.914 9.32 -6.875 1 85.19 46 TYR B CA 1
ATOM 2380 C C . TYR B 1 46 ? -5.867 10.156 -7.723 1 85.19 46 TYR B C 1
ATOM 2382 O O . TYR B 1 46 ? -5.816 10.109 -8.953 1 85.19 46 TYR B O 1
ATOM 2390 N N . ARG B 1 47 ? -6.734 10.695 -7.074 1 85.19 47 ARG B N 1
ATOM 2391 C CA . ARG B 1 47 ? -7.746 11.531 -7.715 1 85.19 47 ARG B CA 1
ATOM 2392 C C . ARG B 1 47 ? -8 12.797 -6.902 1 85.19 47 ARG B C 1
ATOM 2394 O O . ARG B 1 47 ? -8.672 12.758 -5.867 1 85.19 47 ARG B O 1
ATOM 2401 N N . LEU B 1 48 ? -7.535 13.875 -7.469 1 92.44 48 LEU B N 1
ATOM 2402 C CA . LEU B 1 48 ? -7.754 15.148 -6.793 1 92.44 48 LEU B CA 1
ATOM 2403 C C . LEU B 1 48 ? -9.242 15.484 -6.734 1 92.44 48 LEU B C 1
ATOM 2405 O O . LEU B 1 48 ? -9.898 15.57 -7.773 1 92.44 48 LEU B O 1
ATOM 2409 N N . PRO B 1 49 ? -9.773 15.641 -5.543 1 95.38 49 PRO B N 1
ATOM 2410 C CA . PRO B 1 49 ? -11.188 16.016 -5.422 1 95.38 49 PRO B CA 1
ATOM 2411 C C . PRO B 1 49 ? -11.508 17.344 -6.098 1 95.38 49 PRO B C 1
ATOM 2413 O O . PRO B 1 49 ? -10.617 18.188 -6.246 1 95.38 49 PRO B O 1
ATOM 2416 N N . GLU B 1 50 ? -12.734 17.438 -6.418 1 96.19 50 GLU B N 1
ATOM 2417 C CA . GLU B 1 50 ? -13.211 18.719 -6.93 1 96.19 50 GLU B CA 1
ATOM 2418 C C . GLU B 1 50 ? -13.234 19.781 -5.832 1 96.19 50 GLU B C 1
ATOM 2420 O O . GLU B 1 50 ? -13.352 19.453 -4.648 1 96.19 50 GLU B O 1
ATOM 2425 N N . ARG B 1 51 ? -13.148 21.016 -6.332 1 97.62 51 ARG B N 1
ATOM 2426 C CA . ARG B 1 51 ? -13.18 22.141 -5.402 1 97.62 51 ARG B CA 1
ATOM 2427 C C . ARG B 1 51 ? -14.398 22.078 -4.496 1 97.62 51 ARG B C 1
ATOM 2429 O O . ARG B 1 51 ? -14.305 22.344 -3.295 1 97.62 51 ARG B O 1
ATOM 2436 N N . THR B 1 52 ? -15.508 21.656 -5.004 1 98.06 52 THR B N 1
ATOM 2437 C CA . THR B 1 52 ? -16.766 21.609 -4.266 1 98.06 52 THR B CA 1
ATOM 2438 C C . THR B 1 52 ? -16.688 20.594 -3.127 1 98.06 52 THR B C 1
ATOM 2440 O O . THR B 1 52 ? -17.281 20.781 -2.07 1 98.06 52 THR B O 1
ATOM 2443 N N . THR B 1 53 ? -15.93 19.594 -3.289 1 97.69 53 THR B N 1
ATOM 2444 C CA . THR B 1 53 ? -15.75 18.578 -2.25 1 97.69 53 THR B CA 1
ATOM 2445 C C . THR B 1 53 ? -14.969 19.156 -1.068 1 97.69 53 THR B C 1
ATOM 2447 O O . THR B 1 53 ? -15.359 18.969 0.087 1 97.69 53 THR B O 1
ATOM 2450 N N . PHE B 1 54 ? -13.969 19.875 -1.373 1 98.44 54 PHE B N 1
ATOM 2451 C CA . PHE B 1 54 ? -13.188 20.531 -0.326 1 98.44 54 PHE B CA 1
ATOM 2452 C C . PHE B 1 54 ? -14.039 21.547 0.435 1 98.44 54 PHE B C 1
ATOM 2454 O O . PHE B 1 54 ? -13.953 21.625 1.661 1 98.44 54 PHE B O 1
ATOM 2461 N N . GLU B 1 55 ? -14.867 22.219 -0.292 1 98.44 55 GLU B N 1
ATOM 2462 C CA . GLU B 1 55 ? -15.773 23.172 0.336 1 98.44 55 GLU B CA 1
ATOM 2463 C C . GLU B 1 55 ? -16.734 22.484 1.288 1 98.44 55 GLU B C 1
ATOM 2465 O O . GLU B 1 55 ? -16.984 22.953 2.395 1 98.44 55 GLU B O 1
ATOM 2470 N N . GLN B 1 56 ? -17.188 21.375 0.841 1 98.25 56 GLN B N 1
ATOM 2471 C CA . GLN B 1 56 ? -18.125 20.625 1.663 1 98.25 56 GLN B CA 1
ATOM 2472 C C . GLN B 1 56 ? -17.453 20.109 2.934 1 98.25 56 GLN B C 1
ATOM 2474 O O . GLN B 1 56 ? -18.047 20.141 4.016 1 98.25 56 GLN B O 1
ATOM 2479 N N . TRP B 1 57 ? -16.266 19.641 2.812 1 98.44 57 TRP B N 1
ATOM 2480 C CA . TRP B 1 57 ? -15.539 19.172 3.99 1 98.44 57 TRP B CA 1
ATOM 2481 C C . TRP B 1 57 ? -15.344 20.312 4.984 1 98.44 57 TRP B C 1
ATOM 2483 O O . TRP B 1 57 ? -15.508 20.125 6.191 1 98.44 57 TRP B O 1
ATOM 2493 N N . ARG B 1 58 ? -15.016 21.484 4.473 1 98.38 58 ARG B N 1
ATOM 2494 C CA . ARG B 1 58 ? -14.836 22.656 5.312 1 98.38 58 ARG B CA 1
ATOM 2495 C C . ARG B 1 58 ? -16.109 22.984 6.086 1 98.38 58 ARG B C 1
ATOM 2497 O O . ARG B 1 58 ? -16.062 23.234 7.293 1 98.38 58 ARG B O 1
ATOM 2504 N N . GLU B 1 59 ? -17.188 22.859 5.457 1 98.25 59 GLU B N 1
ATOM 2505 C CA . GLU B 1 59 ? -18.469 23.234 6.051 1 98.25 59 GLU B CA 1
ATOM 2506 C C . GLU B 1 59 ? -18.938 22.188 7.059 1 98.25 59 GLU B C 1
ATOM 2508 O O . GLU B 1 59 ? -19.594 22.516 8.047 1 98.25 59 GLU B O 1
ATOM 2513 N N . ARG B 1 60 ? -18.547 21.031 6.859 1 98.19 60 ARG B N 1
ATOM 2514 C CA . ARG B 1 60 ? -19.094 19.906 7.625 1 98.19 60 ARG B CA 1
ATOM 2515 C C . ARG B 1 60 ? -18.25 19.625 8.859 1 98.19 60 ARG B C 1
ATOM 2517 O O . ARG B 1 60 ? -18.594 18.734 9.648 1 98.19 60 ARG B O 1
ATOM 2524 N N . THR B 1 61 ? -17.188 20.297 9.031 1 98.62 61 THR B N 1
ATOM 2525 C CA . THR B 1 61 ? -16.312 20.047 10.164 1 98.62 61 THR B CA 1
ATOM 2526 C C . THR B 1 61 ? -16.188 21.297 11.047 1 98.62 61 THR B C 1
ATOM 2528 O O . THR B 1 61 ? -16.406 22.406 10.57 1 98.62 61 THR B O 1
ATOM 2531 N N . PRO B 1 62 ? -15.875 21.156 12.359 1 98.25 62 PRO B N 1
ATOM 2532 C CA . PRO B 1 62 ? -15.773 22.281 13.281 1 98.25 62 PRO B CA 1
ATOM 2533 C C . PRO B 1 62 ? -14.695 23.281 12.867 1 98.25 62 PRO B C 1
ATOM 2535 O O . PRO B 1 62 ? -13.812 22.953 12.07 1 98.25 62 PRO B O 1
ATOM 2538 N N . GLU B 1 63 ? -14.672 24.375 13.477 1 96.5 63 GLU B N 1
ATOM 2539 C CA . GLU B 1 63 ? -13.781 25.484 13.125 1 96.5 63 GLU B CA 1
ATOM 2540 C C . GLU B 1 63 ? -12.328 25.141 13.422 1 96.5 63 GLU B C 1
ATOM 2542 O O . GLU B 1 63 ? -11.422 25.578 12.719 1 96.5 63 GLU B O 1
ATOM 2547 N N . ASN B 1 64 ? -12.133 24.391 14.406 1 95.88 64 ASN B N 1
ATOM 2548 C CA . ASN B 1 64 ? -10.766 24.078 14.812 1 95.88 64 ASN B CA 1
ATOM 2549 C C . ASN B 1 64 ? -10.273 22.766 14.188 1 95.88 64 ASN B C 1
ATOM 2551 O O . ASN B 1 64 ? -9.289 22.188 14.641 1 95.88 64 ASN B O 1
ATOM 2555 N N . PHE B 1 65 ? -10.984 22.359 13.18 1 98.56 65 PHE B N 1
ATOM 2556 C CA . PHE B 1 65 ? -10.617 21.141 12.445 1 98.56 65 PHE B CA 1
ATOM 2557 C C . PHE B 1 65 ? -9.781 21.484 11.219 1 98.56 65 PHE B C 1
ATOM 2559 O O . PHE B 1 65 ? -10.055 22.469 10.531 1 98.56 65 PHE B O 1
ATOM 2566 N N . CYS B 1 66 ? -8.719 20.641 10.961 1 98.5 66 CYS B N 1
ATOM 2567 C CA . CYS B 1 66 ? -7.961 20.891 9.742 1 98.5 66 CYS B CA 1
ATOM 2568 C C . CYS B 1 66 ? -7.73 19.594 8.969 1 98.5 66 CYS B C 1
ATOM 2570 O O . CYS B 1 66 ? -7.852 18.5 9.523 1 98.5 66 CYS B O 1
ATOM 2572 N N . PHE B 1 67 ? -7.488 19.781 7.68 1 98.88 67 PHE B N 1
ATOM 2573 C CA . PHE B 1 67 ? -7.227 18.672 6.766 1 98.88 67 PHE B CA 1
ATOM 2574 C C . PHE B 1 67 ? -5.785 18.703 6.27 1 98.88 67 PHE B C 1
ATOM 2576 O O . PHE B 1 67 ? -5.348 19.703 5.691 1 98.88 67 PHE B O 1
ATOM 2583 N N . ALA B 1 68 ? -5.043 17.641 6.602 1 98.88 68 ALA B N 1
ATOM 2584 C CA . ALA B 1 68 ? -3.84 17.422 5.801 1 98.88 68 ALA B CA 1
ATOM 2585 C C . ALA B 1 68 ? -4.184 16.766 4.465 1 98.88 68 ALA B C 1
ATOM 2587 O O . ALA B 1 68 ? -5.031 15.875 4.406 1 98.88 68 ALA B O 1
ATOM 2588 N N . VAL B 1 69 ? -3.562 17.234 3.389 1 98.81 69 VAL B N 1
ATOM 2589 C CA . VAL B 1 69 ? -3.902 16.688 2.076 1 98.81 69 VAL B CA 1
ATOM 2590 C C . VAL B 1 69 ? -2.637 16.203 1.375 1 98.81 69 VAL B C 1
ATOM 2592 O O . VAL B 1 69 ? -1.65 16.938 1.273 1 98.81 69 VAL B O 1
ATOM 2595 N N . LYS B 1 70 ? -2.742 15 0.914 1 98.38 70 LYS B N 1
ATOM 2596 C CA . LYS B 1 70 ? -1.609 14.422 0.2 1 98.38 70 LYS B CA 1
ATOM 2597 C C . LYS B 1 70 ? -1.537 14.938 -1.233 1 98.38 70 LYS B C 1
ATOM 2599 O O . LYS B 1 70 ? -2.545 14.961 -1.942 1 98.38 70 LYS B O 1
ATOM 2604 N N . MET B 1 71 ? -0.33 15.312 -1.643 1 98.44 71 MET B N 1
ATOM 2605 C CA . MET B 1 71 ? -0.076 15.797 -2.998 1 98.44 71 MET B CA 1
ATOM 2606 C C . MET B 1 71 ? -0.281 14.68 -4.02 1 98.44 71 MET B C 1
ATOM 2608 O O . MET B 1 71 ? -0.12 13.5 -3.695 1 98.44 71 MET B O 1
ATOM 2612 N N . SER B 1 72 ? -0.571 15.109 -5.168 1 95.5 72 SER B N 1
ATOM 2613 C CA . SER B 1 72 ? -0.906 14.188 -6.25 1 95.5 72 SER B CA 1
ATOM 2614 C C . SER B 1 72 ? 0.28 13.297 -6.602 1 95.5 72 SER B C 1
ATOM 2616 O O . SER B 1 72 ? 1.411 13.773 -6.711 1 95.5 72 SER B O 1
ATOM 2618 N N . ARG B 1 73 ? -0.005 12.031 -6.848 1 93 73 ARG B N 1
ATOM 2619 C CA . ARG B 1 73 ? 1 11.086 -7.32 1 93 73 ARG B CA 1
ATOM 2620 C C . ARG B 1 73 ? 1.585 11.523 -8.656 1 93 73 ARG B C 1
ATOM 2622 O O . ARG B 1 73 ? 2.721 11.18 -8.992 1 93 73 ARG B O 1
ATOM 2629 N N . TYR B 1 74 ? 0.775 12.281 -9.406 1 91.5 74 TYR B N 1
ATOM 2630 C CA . TYR B 1 74 ? 1.258 12.773 -10.695 1 91.5 74 TYR B CA 1
ATOM 2631 C C . TYR B 1 74 ? 2.557 13.555 -10.531 1 91.5 74 TYR B C 1
ATOM 2633 O O . TYR B 1 74 ? 3.523 13.32 -11.258 1 91.5 74 TYR B O 1
ATOM 2641 N N . LEU B 1 75 ? 2.625 14.359 -9.57 1 96.31 75 LEU B N 1
ATOM 2642 C CA . LEU B 1 75 ? 3.836 15.133 -9.328 1 96.31 75 LEU B CA 1
ATOM 2643 C C . LEU B 1 75 ? 4.941 14.258 -8.75 1 96.31 75 LEU B C 1
ATOM 2645 O O . LEU B 1 75 ? 6.066 14.258 -9.25 1 96.31 75 LEU B O 1
ATOM 2649 N N . THR B 1 76 ? 4.645 13.445 -7.758 1 96.38 76 THR B N 1
ATOM 2650 C CA . THR B 1 76 ? 5.676 12.82 -6.938 1 96.38 76 THR B CA 1
ATOM 2651 C C . THR B 1 76 ? 6.141 11.508 -7.555 1 96.38 76 THR B C 1
ATOM 2653 O O . THR B 1 76 ? 7.316 11.141 -7.441 1 96.38 76 THR B O 1
ATOM 2656 N N . HIS B 1 77 ? 5.262 10.773 -8.211 1 90.88 77 HIS B N 1
ATOM 2657 C CA . HIS B 1 77 ? 5.59 9.43 -8.664 1 90.88 77 HIS B CA 1
ATOM 2658 C C . HIS B 1 77 ? 5.688 9.359 -10.18 1 90.88 77 HIS B C 1
ATOM 2660 O O . HIS B 1 77 ? 6.512 8.617 -10.719 1 90.88 77 HIS B O 1
ATOM 2666 N N . ILE B 1 78 ? 4.891 10.133 -10.867 1 87.25 78 ILE B N 1
ATOM 2667 C CA . ILE B 1 78 ? 4.902 10.078 -12.328 1 87.25 78 ILE B CA 1
ATOM 2668 C C . ILE B 1 78 ? 5.918 11.078 -12.867 1 87.25 78 ILE B C 1
ATOM 2670 O O . ILE B 1 78 ? 6.863 10.695 -13.562 1 87.25 78 ILE B O 1
ATOM 2674 N N . LYS B 1 79 ? 5.797 12.289 -12.438 1 92.81 79 LYS B N 1
ATOM 2675 C CA . LYS B 1 79 ? 6.738 13.312 -12.883 1 92.81 79 LYS B CA 1
ATOM 2676 C C . LYS B 1 79 ? 8.016 13.281 -12.055 1 92.81 79 LYS B C 1
ATOM 2678 O O . LYS B 1 79 ? 9.031 13.859 -12.453 1 92.81 79 LYS B O 1
ATOM 2683 N N . ARG B 1 80 ? 7.902 12.641 -10.898 1 94.88 80 ARG B N 1
ATOM 2684 C CA . ARG B 1 80 ? 9.062 12.508 -10.016 1 94.88 80 ARG B CA 1
ATOM 2685 C C . ARG B 1 80 ? 9.68 13.875 -9.719 1 94.88 80 ARG B C 1
ATOM 2687 O O . ARG B 1 80 ? 10.891 14.047 -9.852 1 94.88 80 ARG B O 1
ATOM 2694 N N . LEU B 1 81 ? 8.875 14.883 -9.531 1 97.75 81 LEU B N 1
ATOM 2695 C CA . LEU B 1 81 ? 9.156 16.25 -9.117 1 97.75 81 LEU B CA 1
ATOM 2696 C C . LEU B 1 81 ? 9.602 17.094 -10.305 1 97.75 81 LEU B C 1
ATOM 2698 O O . LEU B 1 81 ? 9.883 18.281 -10.148 1 97.75 81 LEU B O 1
ATOM 2702 N N . LYS B 1 82 ? 9.633 16.484 -11.422 1 97.5 82 LYS B N 1
ATOM 2703 C CA . LYS B 1 82 ? 9.953 17.266 -12.609 1 97.5 82 LYS B CA 1
ATOM 2704 C C . LYS B 1 82 ? 8.742 18.078 -13.078 1 97.5 82 LYS B C 1
ATOM 2706 O O . LYS B 1 82 ? 7.602 17.625 -12.938 1 97.5 82 LYS B O 1
ATOM 2711 N N . GLU B 1 83 ? 9.016 19.25 -13.641 1 97.81 83 GLU B N 1
ATOM 2712 C CA . GLU B 1 83 ? 7.973 20.141 -14.156 1 97.81 83 GLU B CA 1
ATOM 2713 C C . GLU B 1 83 ? 6.844 20.312 -13.148 1 97.81 83 GLU B C 1
ATOM 2715 O O . GLU B 1 83 ? 5.676 20.094 -13.477 1 97.81 83 GLU B O 1
ATOM 2720 N N . PRO B 1 84 ? 7.184 20.812 -12.016 1 98.25 84 PRO B N 1
ATOM 2721 C CA . PRO B 1 84 ? 6.234 20.781 -10.898 1 98.25 84 PRO B CA 1
ATOM 2722 C C . PRO B 1 84 ? 5.188 21.891 -10.984 1 98.25 84 PRO B C 1
ATOM 2724 O O . PRO B 1 84 ? 4.195 21.859 -10.25 1 98.25 84 PRO B O 1
ATOM 2727 N N . ALA B 1 85 ? 5.277 22.812 -11.852 1 98.19 85 ALA B N 1
ATOM 2728 C CA . ALA B 1 85 ? 4.457 24.031 -11.828 1 98.19 85 ALA B CA 1
ATOM 2729 C C . ALA B 1 85 ? 2.979 23.688 -11.984 1 98.19 85 ALA B C 1
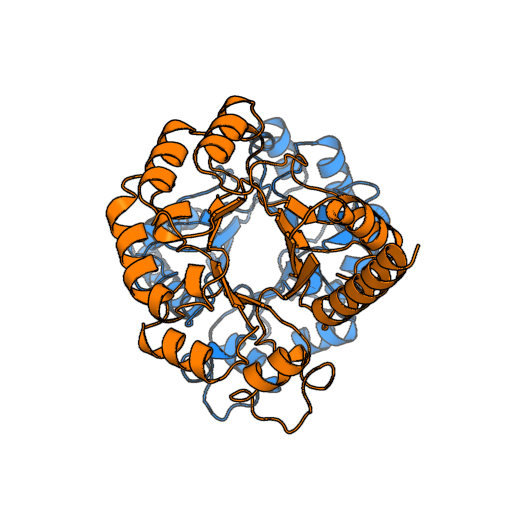ATOM 2731 O O . ALA B 1 85 ? 2.162 24.047 -11.133 1 98.19 85 ALA B O 1
ATOM 2732 N N . GLU B 1 86 ? 2.693 22.969 -13.016 1 97.62 86 GLU B N 1
ATOM 2733 C CA . GLU B 1 86 ? 1.292 22.703 -13.32 1 97.62 86 GLU B CA 1
ATOM 2734 C C . GLU B 1 86 ? 0.647 21.828 -12.258 1 97.62 86 GLU B C 1
ATOM 2736 O O . GLU B 1 86 ? -0.425 22.141 -11.742 1 97.62 86 GLU B O 1
ATOM 2741 N N . PRO B 1 87 ? 1.259 20.719 -11.883 1 97.31 87 PRO B N 1
ATOM 2742 C CA . PRO B 1 87 ? 0.632 19.891 -10.852 1 97.31 87 PRO B CA 1
ATOM 2743 C C . PRO B 1 87 ? 0.424 20.641 -9.539 1 97.31 87 PRO B C 1
ATOM 2745 O O . PRO B 1 87 ? -0.592 20.453 -8.867 1 97.31 87 PRO B O 1
ATOM 2748 N N . ILE B 1 88 ? 1.347 21.484 -9.156 1 98.44 88 ILE B N 1
ATOM 2749 C CA . ILE B 1 88 ? 1.235 22.219 -7.902 1 98.44 88 ILE B CA 1
ATOM 2750 C C . ILE B 1 88 ? 0.115 23.25 -8.016 1 98.44 88 ILE B C 1
ATOM 2752 O O . ILE B 1 88 ? -0.707 23.391 -7.102 1 98.44 88 ILE B O 1
ATOM 2756 N N . GLN B 1 89 ? 0.072 23.906 -9.133 1 98 89 GLN B N 1
ATOM 2757 C CA . GLN B 1 89 ? -0.991 24.875 -9.359 1 98 89 GLN B CA 1
ATOM 2758 C C . GLN B 1 89 ? -2.363 24.219 -9.344 1 98 89 GLN B C 1
ATOM 2760 O O . GLN B 1 89 ? -3.301 24.719 -8.727 1 98 89 GLN B O 1
ATOM 2765 N N . ARG B 1 90 ? -2.463 23.156 -10 1 97.19 90 ARG B N 1
ATOM 2766 C CA . ARG B 1 90 ? -3.723 22.422 -10.062 1 97.19 90 ARG B CA 1
ATOM 2767 C C . ARG B 1 90 ? -4.156 21.969 -8.672 1 97.19 90 ARG B C 1
ATOM 2769 O O . ARG B 1 90 ? -5.328 22.094 -8.305 1 97.19 90 ARG B O 1
ATOM 2776 N N . PHE B 1 91 ? -3.266 21.484 -7.918 1 98.31 91 PHE B N 1
ATOM 2777 C CA . PHE B 1 91 ? -3.547 21 -6.57 1 98.31 91 PHE B CA 1
ATOM 2778 C C . PHE B 1 91 ? -4.07 22.125 -5.688 1 98.31 91 PHE B C 1
ATOM 2780 O O . PHE B 1 91 ? -5.152 22.016 -5.105 1 98.31 91 PHE B O 1
ATOM 2787 N N . PHE B 1 92 ? -3.381 23.203 -5.645 1 98.19 92 PHE B N 1
ATOM 2788 C CA . PHE B 1 92 ? -3.756 24.297 -4.746 1 98.19 92 PHE B CA 1
ATOM 2789 C C . PHE B 1 92 ? -4.953 25.062 -5.297 1 98.19 92 PHE B C 1
ATOM 2791 O O . PHE B 1 92 ? -5.668 25.719 -4.54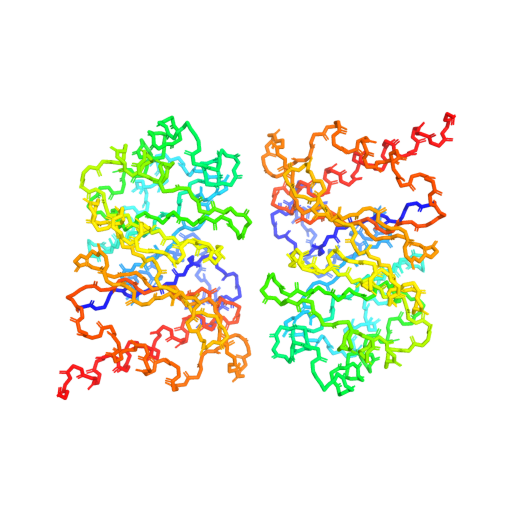3 1 98.19 92 PHE B O 1
ATOM 2798 N N . GLY B 1 93 ? -5.168 24.922 -6.566 1 97.5 93 GLY B N 1
ATOM 2799 C CA . GLY B 1 93 ? -6.371 25.5 -7.148 1 97.5 93 GLY B CA 1
ATOM 2800 C C . GLY B 1 93 ? -7.645 24.859 -6.641 1 97.5 93 GLY B C 1
ATOM 2801 O O . GLY B 1 93 ? -8.727 25.453 -6.723 1 97.5 93 GLY B O 1
ATOM 2802 N N . ARG B 1 94 ? -7.516 23.688 -6.082 1 97.94 94 ARG B N 1
ATOM 2803 C CA . ARG B 1 94 ? -8.664 22.969 -5.539 1 97.94 94 AR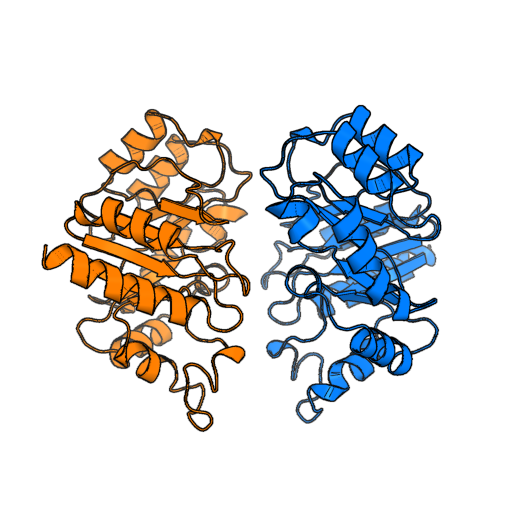G B CA 1
ATOM 2804 C C . ARG B 1 94 ? -8.617 22.938 -4.016 1 97.94 94 ARG B C 1
ATOM 2806 O O . ARG B 1 94 ? -9.57 23.359 -3.352 1 97.94 94 ARG B O 1
ATOM 2813 N N . ALA B 1 95 ? -7.531 22.594 -3.465 1 98 95 ALA B N 1
ATOM 2814 C CA . ALA B 1 95 ? -7.391 22.344 -2.035 1 98 95 ALA B CA 1
ATOM 2815 C C . ALA B 1 95 ? -7.562 23.625 -1.23 1 98 95 ALA B C 1
ATOM 2817 O O . ALA B 1 95 ? -7.938 23.594 -0.056 1 98 95 ALA B O 1
ATOM 2818 N N . ASP B 1 96 ? -7.301 24.766 -1.853 1 96.75 96 ASP B N 1
ATOM 2819 C CA . ASP B 1 96 ? -7.41 26.031 -1.141 1 96.75 96 ASP B CA 1
ATOM 2820 C C . ASP B 1 96 ? -8.852 26.312 -0.734 1 96.75 96 ASP B C 1
ATOM 2822 O O . ASP B 1 96 ? -9.117 27.203 0.093 1 96.75 96 ASP B O 1
ATOM 2826 N N . ALA B 1 97 ? -9.797 25.562 -1.293 1 98.25 97 ALA B N 1
ATOM 2827 C CA . ALA B 1 97 ? -11.203 25.703 -0.933 1 98.25 97 ALA B CA 1
ATOM 2828 C C . ALA B 1 97 ? -11.438 25.328 0.526 1 98.25 97 ALA B C 1
ATOM 2830 O O . ALA B 1 97 ? -12.477 25.656 1.102 1 98.25 97 ALA B O 1
ATOM 2831 N N . LEU B 1 98 ? -10.508 24.703 1.141 1 98.44 98 LEU B N 1
ATOM 2832 C CA . LEU B 1 98 ? -10.578 24.375 2.561 1 98.44 98 LEU B CA 1
ATOM 2833 C C . LEU B 1 98 ? -10.367 25.609 3.416 1 98.44 98 LEU B C 1
ATOM 2835 O O . LEU B 1 98 ? -10.656 25.609 4.613 1 98.44 98 LEU B O 1
ATOM 2839 N N . GLY B 1 99 ? -9.812 26.688 2.836 1 97.06 99 GLY B N 1
ATOM 2840 C CA . GLY B 1 99 ? -9.562 27.922 3.576 1 97.06 99 GLY B CA 1
ATOM 2841 C C . GLY B 1 99 ? -8.633 27.719 4.762 1 97.06 99 GLY B C 1
ATOM 2842 O O . GLY B 1 99 ? -7.555 27.141 4.621 1 97.06 99 GLY B O 1
ATOM 2843 N N . PRO B 1 100 ? -9.039 28.25 5.883 1 96.88 100 PRO B N 1
ATOM 2844 C CA . PRO B 1 100 ? -8.195 28.156 7.082 1 96.88 100 PRO B CA 1
ATOM 2845 C C . PRO B 1 100 ? -8.047 26.719 7.578 1 96.88 100 PRO B C 1
ATOM 2847 O O . PRO B 1 100 ? -7.207 26.453 8.438 1 96.88 100 PRO B O 1
ATOM 2850 N N . LYS B 1 101 ? -8.836 25.875 7.039 1 98.38 101 LYS B N 1
ATOM 2851 C CA . LYS B 1 101 ? -8.797 24.484 7.5 1 98.38 101 LYS B CA 1
ATOM 2852 C C . LYS B 1 101 ? -7.836 23.656 6.668 1 98.38 101 LYS B C 1
ATOM 2854 O O . LYS B 1 101 ? -7.656 22.453 6.922 1 98.38 101 LYS B O 1
ATOM 2859 N N . LEU B 1 102 ? -7.215 24.266 5.648 1 98.44 102 LEU B N 1
ATOM 2860 C CA . LEU B 1 102 ? -6.137 23.578 4.957 1 98.44 102 LEU B CA 1
ATOM 2861 C C . LEU B 1 102 ? -4.902 23.469 5.844 1 98.44 102 LEU B C 1
ATOM 2863 O O . LEU B 1 102 ? -4.195 24.453 6.062 1 98.44 102 LEU B O 1
ATOM 2867 N N . GLY B 1 103 ? -4.734 22.219 6.324 1 98.31 103 GLY B N 1
ATOM 2868 C CA . GLY B 1 103 ? -3.521 21.922 7.074 1 98.31 103 GLY B CA 1
ATOM 2869 C C . GLY B 1 103 ? -2.336 21.609 6.184 1 98.31 103 GLY B C 1
ATOM 2870 O O . GLY B 1 103 ? -2.195 22.188 5.098 1 98.31 103 GLY B O 1
ATOM 2871 N N . PRO B 1 104 ? -1.438 20.797 6.656 1 98.69 104 PRO B N 1
ATOM 2872 C CA . PRO B 1 104 ? -0.236 20.484 5.883 1 98.69 104 PRO B CA 1
ATOM 2873 C C . PRO B 1 104 ? -0.551 19.75 4.578 1 98.69 104 PRO B C 1
ATOM 2875 O O . PRO B 1 104 ? -1.536 19 4.504 1 98.69 104 PRO B O 1
ATOM 2878 N N . VAL B 1 105 ? 0.258 20.062 3.627 1 98.88 105 VAL B N 1
ATOM 2879 C CA . VAL B 1 105 ? 0.266 19.266 2.398 1 98.88 105 VAL B CA 1
ATOM 2880 C C . VAL B 1 105 ? 1.455 18.312 2.404 1 98.88 105 VAL B C 1
ATOM 2882 O O . VAL B 1 105 ? 2.594 18.734 2.635 1 98.88 105 VAL B O 1
ATOM 2885 N N . LEU B 1 106 ? 1.177 17.047 2.16 1 98.88 106 LEU B N 1
ATOM 2886 C CA . LEU B 1 106 ? 2.197 16 2.262 1 98.88 106 LEU B CA 1
ATOM 2887 C C . LEU B 1 106 ? 2.748 15.641 0.887 1 98.88 106 LEU B C 1
ATOM 2889 O O . LEU B 1 106 ? 1.994 15.242 -0.003 1 98.88 106 LEU B O 1
ATOM 2893 N N . PHE B 1 107 ? 4.047 15.852 0.691 1 98.81 107 PHE B N 1
ATOM 2894 C CA . PHE B 1 107 ? 4.789 15.312 -0.44 1 98.81 107 PHE B CA 1
ATOM 2895 C C . PHE B 1 107 ? 5.43 13.977 -0.079 1 98.81 107 PHE B C 1
ATOM 2897 O O . PHE B 1 107 ? 6.512 13.938 0.513 1 98.81 107 PHE B O 1
ATOM 2904 N N . GLN B 1 108 ? 4.773 12.938 -0.396 1 98.12 108 GLN B N 1
ATOM 2905 C CA . GLN B 1 108 ? 5.379 11.625 -0.197 1 98.12 108 GLN B CA 1
ATOM 2906 C C . GLN B 1 108 ? 6.082 11.141 -1.463 1 98.12 108 GLN B C 1
ATOM 2908 O O . GLN B 1 108 ? 5.441 10.945 -2.498 1 98.12 108 GLN B O 1
ATOM 2913 N N . LEU B 1 109 ? 7.367 10.938 -1.346 1 97.31 109 LEU B N 1
ATOM 2914 C CA . LEU B 1 109 ? 8.172 10.539 -2.494 1 97.31 109 LEU B CA 1
ATOM 2915 C C . LEU B 1 109 ? 8.273 9.016 -2.576 1 97.31 109 LEU B C 1
ATOM 2917 O O . LEU B 1 109 ? 8.234 8.336 -1.553 1 97.31 109 LEU B O 1
ATOM 2921 N N . PRO B 1 110 ? 8.406 8.484 -3.797 1 92 110 PRO B N 1
ATOM 2922 C CA . PRO B 1 110 ? 8.484 7.027 -3.928 1 92 110 PRO B CA 1
ATOM 2923 C C . PRO B 1 110 ? 9.812 6.457 -3.416 1 92 110 PRO B C 1
ATOM 2925 O O . PRO B 1 110 ? 10.828 7.152 -3.422 1 92 110 PRO B O 1
ATOM 2928 N N . PRO B 1 111 ? 9.797 5.215 -3.055 1 89.44 111 PRO B N 1
ATOM 2929 C CA . PRO B 1 111 ? 10.984 4.613 -2.441 1 89.44 111 PRO B CA 1
ATOM 2930 C C . PRO B 1 111 ? 12.125 4.422 -3.436 1 89.44 111 PRO B C 1
ATOM 2932 O O . PRO B 1 111 ? 13.258 4.133 -3.033 1 89.44 111 PRO B O 1
ATOM 2935 N N . ASN B 1 112 ? 11.859 4.59 -4.652 1 83.56 112 ASN B N 1
ATOM 2936 C CA . ASN B 1 112 ? 12.906 4.383 -5.645 1 83.56 112 ASN B CA 1
ATOM 2937 C C . ASN B 1 112 ? 13.375 5.703 -6.25 1 83.56 112 ASN B C 1
ATOM 2939 O O . ASN B 1 112 ? 14.102 5.715 -7.246 1 83.56 112 ASN B O 1
ATOM 2943 N N . LEU B 1 113 ? 12.859 6.793 -5.707 1 92.81 113 LEU B N 1
ATOM 2944 C CA . LEU B 1 113 ? 13.344 8.102 -6.141 1 92.81 113 LEU B CA 1
ATOM 2945 C C . LEU B 1 113 ? 14.602 8.5 -5.367 1 92.81 113 LEU B C 1
ATOM 2947 O O . LEU B 1 113 ? 14.516 8.859 -4.188 1 92.81 113 LEU B O 1
ATOM 2951 N N . LYS B 1 114 ? 15.688 8.445 -6.062 1 93.62 114 LYS B N 1
ATOM 2952 C CA . LYS B 1 114 ? 16.938 8.883 -5.449 1 93.62 114 LYS B CA 1
ATOM 2953 C C . LYS B 1 114 ? 16.969 10.398 -5.258 1 93.62 114 LYS B C 1
ATOM 2955 O O . LYS B 1 114 ? 16.297 11.133 -5.988 1 93.62 114 LYS B O 1
ATOM 2960 N N . ARG B 1 115 ? 17.719 10.766 -4.41 1 97.69 115 ARG B N 1
ATOM 2961 C CA . ARG B 1 115 ? 17.812 12.164 -3.998 1 97.69 115 ARG B CA 1
ATOM 2962 C C . ARG B 1 115 ? 18.094 13.07 -5.191 1 97.69 115 ARG B C 1
ATOM 2964 O O . ARG B 1 115 ? 19.016 12.797 -5.973 1 97.69 115 ARG B O 1
ATOM 2971 N N . ASP B 1 116 ? 17.375 14.109 -5.266 1 98.12 116 ASP B N 1
ATOM 2972 C CA . ASP B 1 116 ? 17.609 15.258 -6.133 1 98.12 116 ASP B CA 1
ATOM 2973 C C . ASP B 1 116 ? 17.172 16.562 -5.457 1 98.12 116 ASP B C 1
ATOM 2975 O O . ASP B 1 116 ? 16.016 16.969 -5.605 1 98.12 116 ASP B O 1
ATOM 2979 N N . THR B 1 117 ? 18.109 17.172 -4.809 1 98.19 117 THR B N 1
ATOM 2980 C CA . THR B 1 117 ? 17.781 18.344 -4.012 1 98.19 117 THR B CA 1
ATOM 2981 C C . THR B 1 117 ? 17.375 19.516 -4.91 1 98.19 117 THR B C 1
ATOM 2983 O O . THR B 1 117 ? 16.594 20.375 -4.5 1 98.19 117 THR B O 1
ATOM 2986 N N . GLY B 1 118 ? 17.891 19.547 -6.105 1 98.44 118 GLY B N 1
ATOM 2987 C CA . GLY B 1 118 ? 17.484 20.578 -7.047 1 98.44 118 GLY B CA 1
ATOM 2988 C C . GLY B 1 118 ? 16.016 20.5 -7.422 1 98.44 118 GLY B C 1
ATOM 2989 O O . GLY B 1 118 ? 15.305 21.5 -7.391 1 98.44 118 GLY B O 1
ATOM 2990 N N . LEU B 1 119 ? 15.578 19.344 -7.699 1 98.5 119 LEU B N 1
ATOM 2991 C CA . LEU B 1 119 ? 14.18 19.125 -8.055 1 98.5 119 LEU B CA 1
ATOM 2992 C C . LEU B 1 119 ? 13.266 19.422 -6.863 1 98.5 119 LEU B C 1
ATOM 2994 O O . LEU B 1 119 ? 12.203 20.016 -7.023 1 98.5 119 LEU B O 1
ATOM 2998 N N . LEU B 1 120 ? 13.695 18.984 -5.738 1 98.75 120 LEU B N 1
ATOM 2999 C CA . LEU B 1 120 ? 12.922 19.25 -4.535 1 98.75 120 LEU B CA 1
ATOM 3000 C C . LEU B 1 120 ? 12.836 20.75 -4.27 1 98.75 120 LEU B C 1
ATOM 3002 O O . LEU B 1 120 ? 11.758 21.281 -3.969 1 98.75 120 LEU B O 1
ATOM 3006 N N . ASP B 1 121 ? 13.961 21.391 -4.406 1 98.75 121 ASP B N 1
ATOM 3007 C CA . ASP B 1 121 ? 14.031 22.844 -4.211 1 98.75 121 ASP B CA 1
ATOM 3008 C C . ASP B 1 121 ? 13.094 23.562 -5.18 1 98.75 121 ASP B C 1
ATOM 3010 O O . ASP B 1 121 ? 12.367 24.469 -4.781 1 98.75 121 ASP B O 1
ATOM 3014 N N . ALA B 1 122 ? 13.141 23.156 -6.379 1 98.69 122 ALA B N 1
ATOM 3015 C CA . ALA B 1 122 ? 12.297 23.766 -7.41 1 98.69 122 ALA B CA 1
ATOM 3016 C C . ALA B 1 122 ? 10.82 23.562 -7.094 1 98.69 122 ALA B C 1
ATOM 3018 O O . ALA B 1 122 ? 10.023 24.5 -7.215 1 98.69 122 ALA B O 1
ATOM 3019 N N . ALA B 1 123 ? 10.469 22.422 -6.691 1 98.75 123 ALA B N 1
ATOM 3020 C CA . ALA B 1 123 ? 9.078 22.125 -6.363 1 98.75 123 ALA B CA 1
ATOM 3021 C C . ALA B 1 123 ? 8.609 22.969 -5.176 1 98.75 123 ALA B C 1
ATOM 3023 O O . ALA B 1 123 ? 7.547 23.594 -5.23 1 98.75 123 ALA B O 1
ATOM 3024 N N . LEU B 1 124 ? 9.422 23 -4.141 1 98.69 124 LEU B N 1
ATOM 3025 C CA . LEU B 1 124 ? 9.039 23.703 -2.92 1 98.69 124 LEU B CA 1
ATOM 3026 C C . LEU B 1 124 ? 8.977 25.203 -3.156 1 98.69 124 LEU B C 1
ATOM 3028 O O . LEU B 1 124 ? 8.227 25.906 -2.479 1 98.69 124 LEU B O 1
ATOM 3032 N N . SER B 1 125 ? 9.68 25.688 -4.129 1 98.5 125 SER B N 1
ATOM 3033 C CA . SER B 1 125 ? 9.688 27.125 -4.434 1 98.5 125 SER B CA 1
ATOM 3034 C C . SER B 1 125 ? 8.375 27.562 -5.078 1 98.5 125 SER B C 1
ATOM 3036 O O . SER B 1 125 ? 8.07 28.75 -5.133 1 98.5 125 SER B O 1
ATOM 3038 N N . LEU B 1 126 ? 7.613 26.594 -5.543 1 98.44 126 LEU B N 1
ATOM 3039 C CA . LEU B 1 126 ? 6.41 26.922 -6.301 1 98.44 126 LEU B CA 1
ATOM 3040 C C . LEU B 1 126 ? 5.168 26.812 -5.422 1 98.44 126 LEU B C 1
ATOM 3042 O O . LEU B 1 126 ? 4.07 27.188 -5.844 1 98.44 126 LEU B O 1
ATOM 3046 N N . VAL B 1 127 ? 5.336 26.281 -4.211 1 98.19 127 VAL B N 1
ATOM 3047 C CA . VAL B 1 127 ? 4.18 26.188 -3.326 1 98.19 127 VAL B CA 1
ATOM 3048 C C . VAL B 1 127 ? 3.844 27.562 -2.746 1 98.19 127 VAL B C 1
ATOM 3050 O O . VAL B 1 127 ? 4.734 28.375 -2.539 1 98.19 127 VAL B O 1
ATOM 3053 N N . PRO B 1 128 ? 2.545 27.812 -2.527 1 97.12 128 PRO B N 1
ATOM 3054 C CA . PRO B 1 128 ? 2.193 29.078 -1.884 1 97.12 128 PRO B CA 1
ATOM 3055 C C . PRO B 1 128 ? 2.936 29.297 -0.567 1 97.12 128 PRO B C 1
ATOM 3057 O O . PRO B 1 128 ? 3.141 28.344 0.194 1 97.12 128 PRO B O 1
ATOM 3060 N N . SER B 1 129 ? 3.275 30.484 -0.218 1 94.12 129 SER B N 1
ATOM 3061 C CA . SER B 1 129 ? 4.094 30.828 0.941 1 94.12 129 SER B CA 1
ATOM 3062 C C . SER B 1 129 ? 3.365 30.516 2.244 1 94.12 129 SER B C 1
ATOM 3064 O O . SER B 1 129 ? 4 30.281 3.273 1 94.12 129 SER B O 1
ATOM 3066 N N . THR B 1 130 ? 2.145 30.484 2.178 1 93.88 130 THR B N 1
ATOM 3067 C CA . THR B 1 130 ? 1.371 30.266 3.395 1 93.88 130 THR B CA 1
ATOM 3068 C C . THR B 1 130 ? 1.146 28.766 3.633 1 93.88 130 THR B C 1
ATOM 3070 O O . THR B 1 130 ? 0.696 28.375 4.707 1 93.88 130 THR B O 1
ATOM 3073 N N . ALA B 1 131 ? 1.47 28 2.686 1 97.12 131 ALA B N 1
ATOM 3074 C CA . ALA B 1 131 ? 1.192 26.578 2.785 1 97.12 131 ALA B CA 1
ATOM 3075 C C . ALA B 1 131 ? 2.215 25.875 3.676 1 97.12 131 ALA B C 1
ATOM 3077 O O . ALA B 1 131 ? 3.412 26.172 3.602 1 97.12 131 ALA B O 1
ATOM 3078 N N . LYS B 1 132 ? 1.771 25.078 4.566 1 97.94 132 LYS B N 1
ATOM 3079 C CA . LYS B 1 132 ? 2.637 24.156 5.305 1 97.94 132 LYS B CA 1
ATOM 3080 C C . LYS B 1 132 ? 2.914 22.891 4.496 1 97.94 132 LYS B C 1
ATOM 3082 O O . LYS B 1 132 ? 1.983 22.188 4.109 1 97.94 132 LYS B O 1
ATOM 3087 N N . ILE B 1 133 ? 4.215 22.609 4.316 1 98.88 133 ILE B N 1
ATOM 3088 C CA . ILE B 1 133 ? 4.566 21.453 3.498 1 98.88 133 ILE B CA 1
ATOM 3089 C C . ILE B 1 133 ? 5.332 20.438 4.344 1 98.88 133 ILE B C 1
ATOM 3091 O O . ILE B 1 133 ? 6.258 20.797 5.07 1 98.88 133 ILE B O 1
ATOM 3095 N N . ALA B 1 134 ? 4.879 19.203 4.32 1 98.88 134 ALA B N 1
ATOM 3096 C CA . ALA B 1 134 ? 5.641 18.078 4.844 1 98.88 134 ALA B CA 1
ATOM 3097 C C . ALA B 1 134 ? 6.156 17.188 3.709 1 98.88 134 ALA B C 1
ATOM 3099 O O . ALA B 1 134 ? 5.434 16.906 2.754 1 98.88 134 ALA B O 1
ATOM 3100 N N . VAL B 1 135 ? 7.418 16.797 3.787 1 98.88 135 VAL B N 1
ATOM 3101 C CA . VAL B 1 135 ? 8.016 15.938 2.773 1 98.88 135 VAL B CA 1
ATOM 3102 C C . VAL B 1 135 ? 8.406 14.602 3.4 1 98.88 135 VAL B C 1
ATOM 3104 O O . VAL B 1 135 ? 9.055 14.57 4.449 1 98.88 135 VAL B O 1
ATOM 3107 N N . GLU B 1 136 ? 7.988 13.523 2.768 1 98.44 136 GLU B N 1
ATOM 3108 C CA . GLU B 1 136 ? 8.32 12.172 3.205 1 98.44 136 GLU B CA 1
ATOM 3109 C C . GLU B 1 136 ? 9.156 11.445 2.158 1 98.44 136 GLU B C 1
ATOM 3111 O O . GLU B 1 136 ? 8.633 10.656 1.374 1 98.44 136 GLU B O 1
ATOM 3116 N N . PRO B 1 137 ? 10.453 11.656 2.209 1 96.88 137 PRO B N 1
ATOM 3117 C CA . PRO B 1 137 ? 11.32 10.828 1.368 1 96.88 137 PRO B CA 1
ATOM 3118 C C . PRO B 1 137 ? 11.375 9.375 1.835 1 96.88 137 PRO B C 1
ATOM 3120 O O . PRO B 1 137 ? 11.367 9.109 3.039 1 96.88 137 PRO B O 1
ATOM 3123 N N . ARG B 1 138 ? 11.516 8.484 0.84 1 93.94 138 ARG B N 1
ATOM 3124 C CA . ARG B 1 138 ? 11.469 7.082 1.248 1 93.94 138 ARG B CA 1
ATOM 3125 C C . ARG B 1 138 ? 12.727 6.344 0.803 1 93.94 138 ARG B C 1
ATOM 3127 O O . ARG B 1 138 ? 12.922 5.18 1.154 1 93.94 138 ARG B O 1
ATOM 3134 N N . HIS B 1 139 ? 13.5 7.055 0.033 1 93 139 HIS B N 1
ATOM 3135 C CA . HIS B 1 139 ? 14.789 6.488 -0.348 1 93 139 HIS B CA 1
ATOM 3136 C C . HIS B 1 139 ? 15.898 6.961 0.591 1 93 139 HIS B C 1
ATOM 3138 O O . HIS B 1 139 ? 15.961 8.141 0.94 1 93 139 HIS B O 1
ATOM 3144 N N . GLU B 1 140 ? 16.797 6.105 0.87 1 92.56 140 GLU B N 1
ATOM 3145 C CA . GLU B 1 140 ? 17.828 6.383 1.879 1 92.56 140 GLU B CA 1
ATOM 3146 C C . GLU B 1 140 ? 18.781 7.473 1.41 1 92.56 140 GLU B C 1
ATOM 3148 O O . GLU B 1 140 ? 19.406 8.156 2.229 1 92.56 140 GLU B O 1
ATOM 3153 N N . SER B 1 141 ? 18.828 7.727 0.118 1 95.75 141 SER B N 1
ATOM 3154 C CA . SER B 1 141 ? 19.766 8.703 -0.425 1 95.75 141 SER B CA 1
ATOM 3155 C C . SER B 1 141 ? 19.375 10.125 -0.039 1 95.75 141 SER B C 1
ATOM 3157 O O . SER B 1 141 ? 20.156 11.055 -0.182 1 95.75 141 SER B O 1
ATOM 3159 N N . TRP B 1 142 ? 18.219 10.273 0.479 1 97.88 142 TRP B N 1
ATOM 3160 C CA . TRP B 1 142 ? 17.703 11.602 0.822 1 97.88 142 TRP B CA 1
ATOM 3161 C C . TRP B 1 142 ? 18.266 12.062 2.162 1 97.88 142 TRP B C 1
ATOM 3163 O O . TRP B 1 142 ? 18.156 13.242 2.516 1 97.88 142 TRP B O 1
ATOM 3173 N N . TRP B 1 143 ? 18.891 11.117 2.898 1 97.38 143 TRP B N 1
ATOM 3174 C CA . TRP B 1 143 ? 19.359 11.461 4.238 1 97.38 143 TRP B CA 1
ATOM 3175 C C . TRP B 1 143 ? 20.734 12.125 4.18 1 97.38 143 TRP B C 1
ATOM 3177 O O . TRP B 1 143 ? 21.734 11.539 4.605 1 97.38 143 TRP B O 1
ATOM 3187 N N . THR B 1 144 ? 20.75 13.383 3.721 1 98 144 THR B N 1
ATOM 3188 C CA . THR B 1 144 ? 21.953 14.188 3.584 1 98 144 THR B CA 1
ATOM 3189 C C . THR B 1 144 ? 21.75 15.594 4.145 1 98 144 THR B C 1
ATOM 3191 O O . THR B 1 144 ? 20.609 16.047 4.262 1 98 144 THR B O 1
ATOM 3194 N N . ASP B 1 145 ? 22.844 16.266 4.398 1 98.06 145 ASP B N 1
ATOM 3195 C CA . ASP B 1 145 ? 22.781 17.656 4.848 1 98.06 145 ASP B CA 1
ATOM 3196 C C . ASP B 1 145 ? 22.141 18.547 3.781 1 98.06 145 ASP B C 1
ATOM 3198 O O . ASP B 1 145 ? 21.469 19.516 4.105 1 98.06 145 ASP B O 1
ATOM 3202 N N . GLY B 1 146 ? 22.406 18.203 2.57 1 98.5 146 GLY B N 1
ATOM 3203 C CA . GLY B 1 146 ? 21.797 18.953 1.48 1 98.5 146 GLY B CA 1
ATOM 3204 C C . GLY B 1 146 ? 20.281 18.922 1.512 1 98.5 146 GLY B C 1
ATOM 3205 O O . GLY B 1 146 ? 19.625 19.969 1.356 1 98.5 146 GLY B O 1
ATOM 3206 N N . THR B 1 147 ? 19.75 17.781 1.734 1 98.69 147 THR B N 1
ATOM 3207 C CA . THR B 1 147 ? 18.297 17.656 1.841 1 98.69 147 THR B CA 1
ATOM 3208 C C . THR B 1 147 ? 17.766 18.438 3.033 1 98.69 147 THR B C 1
ATOM 3210 O O . THR B 1 147 ? 16.781 19.172 2.908 1 98.69 147 THR B O 1
ATOM 3213 N N . ARG B 1 148 ? 18.438 18.281 4.113 1 98.62 148 ARG B N 1
ATOM 3214 C CA . ARG B 1 148 ? 18.047 19 5.328 1 98.62 148 ARG B CA 1
ATOM 3215 C C . ARG B 1 148 ? 18.016 20.5 5.098 1 98.62 148 ARG B C 1
ATOM 3217 O O . ARG B 1 148 ? 17.047 21.172 5.477 1 98.62 148 ARG B O 1
ATOM 3224 N N . ARG B 1 149 ? 18.969 21.016 4.426 1 98.62 149 ARG B N 1
ATOM 3225 C CA . ARG B 1 149 ? 19.078 22.453 4.176 1 98.62 149 ARG B CA 1
ATOM 3226 C C . ARG B 1 149 ? 17.938 22.938 3.283 1 98.62 149 ARG B C 1
ATOM 3228 O O . ARG B 1 149 ? 17.391 24.016 3.504 1 98.62 149 ARG B O 1
ATOM 3235 N N . VAL B 1 150 ? 17.609 22.156 2.312 1 98.81 150 VAL B N 1
ATOM 3236 C CA . VAL B 1 150 ? 16.531 22.547 1.411 1 98.81 150 VAL B CA 1
ATOM 3237 C C . VAL B 1 150 ? 15.219 22.625 2.188 1 98.81 150 VAL B C 1
ATOM 3239 O O . VAL B 1 150 ? 14.453 23.578 2.023 1 98.81 150 VAL B O 1
ATOM 3242 N N . LEU B 1 151 ? 14.969 21.672 2.994 1 98.81 151 LEU B N 1
ATOM 3243 C CA . LEU B 1 151 ? 13.742 21.672 3.785 1 98.81 151 LEU B CA 1
ATOM 3244 C C . LEU B 1 151 ? 13.703 22.875 4.723 1 98.81 151 LEU B C 1
ATOM 3246 O O . LEU B 1 151 ? 12.688 23.562 4.812 1 98.81 151 LEU B O 1
ATOM 3250 N N . GLU B 1 152 ? 14.805 23.141 5.336 1 98.62 152 GLU B N 1
ATOM 3251 C CA . GLU B 1 152 ? 14.898 24.25 6.27 1 98.62 152 GLU B CA 1
ATOM 3252 C C . GLU B 1 152 ? 14.68 25.578 5.559 1 98.62 152 GLU B C 1
ATOM 3254 O O . GLU B 1 152 ? 13.984 26.469 6.066 1 98.62 152 GLU B O 1
ATOM 3259 N N . ARG B 1 153 ? 15.258 25.719 4.453 1 98.19 153 ARG B N 1
ATOM 3260 C CA . ARG B 1 153 ? 15.164 26.969 3.686 1 98.19 153 ARG B CA 1
ATOM 3261 C C . ARG B 1 153 ? 13.711 27.281 3.346 1 98.19 153 ARG B C 1
ATOM 3263 O O . ARG B 1 153 ? 13.312 28.453 3.311 1 98.19 153 ARG B O 1
ATOM 3270 N N . HIS B 1 154 ? 12.922 26.297 3.123 1 98.62 154 HIS B N 1
ATOM 3271 C CA . HIS B 1 154 ? 11.539 26.5 2.707 1 98.62 154 HIS B CA 1
ATOM 3272 C C . HIS B 1 154 ? 10.586 26.391 3.893 1 98.62 154 HIS B C 1
ATOM 3274 O O . HIS B 1 154 ? 9.375 26.547 3.734 1 98.62 154 HIS B O 1
ATOM 3280 N N . GLY B 1 155 ? 11.156 26.078 5.051 1 98.06 155 GLY B N 1
ATOM 3281 C CA . GLY B 1 155 ? 10.305 25.844 6.203 1 98.06 155 GLY B CA 1
ATOM 3282 C C . GLY B 1 155 ? 9.406 24.641 6.051 1 98.06 155 GLY B C 1
ATOM 3283 O O . GLY B 1 155 ? 8.289 24.609 6.574 1 98.06 155 GLY B O 1
ATOM 3284 N N . ALA B 1 156 ? 9.812 23.703 5.262 1 98.75 156 ALA B N 1
ATOM 3285 C CA . ALA B 1 156 ? 9.086 22.438 5.09 1 98.75 156 ALA B CA 1
ATOM 3286 C C . ALA B 1 156 ? 9.5 21.422 6.148 1 98.75 156 ALA B C 1
ATOM 3288 O O . ALA B 1 156 ? 10.688 21.297 6.477 1 98.75 156 ALA B O 1
ATOM 3289 N N . ALA B 1 157 ? 8.531 20.766 6.688 1 98.44 157 ALA B N 1
ATOM 3290 C CA . ALA B 1 157 ? 8.82 19.75 7.699 1 98.44 157 ALA B CA 1
ATOM 3291 C C . ALA B 1 157 ? 9.234 18.438 7.055 1 98.44 157 ALA B C 1
ATOM 3293 O O . ALA B 1 157 ? 8.609 17.984 6.09 1 98.44 157 ALA B O 1
ATOM 3294 N N . LEU B 1 158 ? 10.32 17.875 7.59 1 98.69 158 LEU B N 1
ATOM 3295 C CA . LEU B 1 158 ? 10.516 16.453 7.32 1 98.69 158 LEU B CA 1
ATOM 3296 C C . LEU B 1 158 ? 9.422 15.617 7.977 1 98.69 158 LEU B C 1
ATOM 3298 O O . LEU B 1 158 ? 9.172 15.742 9.18 1 98.69 158 LEU B O 1
ATOM 3302 N N . CYS B 1 159 ? 8.75 14.844 7.148 1 98.62 159 CYS B N 1
ATOM 3303 C CA . CYS B 1 159 ? 7.785 13.906 7.719 1 98.62 159 CYS B CA 1
ATOM 3304 C C . CYS B 1 159 ? 8.492 12.781 8.469 1 98.62 159 CYS B C 1
ATOM 3306 O O . CYS B 1 159 ? 9.203 11.977 7.859 1 98.62 159 CYS B O 1
ATOM 3308 N N . TRP B 1 160 ? 8.344 12.82 9.773 1 97.81 160 TRP B N 1
ATOM 3309 C CA . TRP B 1 160 ? 8.789 11.648 10.523 1 97.81 160 TRP B CA 1
ATOM 3310 C C . TRP B 1 160 ? 7.844 10.477 10.289 1 97.81 160 TRP B C 1
ATOM 3312 O O . TRP B 1 160 ? 6.629 10.656 10.18 1 97.81 160 TRP B O 1
ATOM 3322 N N . ALA B 1 161 ? 8.422 9.312 10.18 1 97.19 161 ALA B N 1
ATOM 3323 C CA . ALA B 1 161 ? 7.609 8.125 9.906 1 97.19 161 ALA B CA 1
ATOM 3324 C C . ALA B 1 161 ? 8.047 6.949 10.773 1 97.19 161 ALA B C 1
ATOM 3326 O O . ALA B 1 161 ? 9.242 6.777 11.047 1 97.19 161 ALA B O 1
ATOM 3327 N N . ASP B 1 162 ? 7.059 6.25 11.227 1 96.88 162 ASP B N 1
ATOM 3328 C CA . ASP B 1 162 ? 7.297 5.043 12.008 1 96.88 162 ASP B CA 1
ATOM 3329 C C . ASP B 1 162 ? 6.656 3.826 11.352 1 96.88 162 ASP B C 1
ATOM 3331 O O . ASP B 1 162 ? 5.5 3.883 10.922 1 96.88 162 ASP B O 1
ATOM 3335 N N . ARG B 1 163 ? 7.359 2.811 11.203 1 93.19 163 ARG B N 1
ATOM 3336 C CA . ARG B 1 163 ? 6.867 1.505 10.773 1 93.19 163 ARG B CA 1
ATOM 3337 C C . ARG B 1 163 ? 7.473 0.387 11.617 1 93.19 163 ARG B C 1
ATOM 3339 O O . ARG B 1 163 ? 8.664 0.419 11.938 1 93.19 163 ARG B O 1
ATOM 3346 N N . ASN B 1 164 ? 6.688 -0.553 11.969 1 90.56 164 ASN B N 1
ATOM 3347 C CA . ASN B 1 164 ? 7.109 -1.671 12.805 1 90.56 164 ASN B CA 1
ATOM 3348 C C . ASN B 1 164 ? 7.707 -1.189 14.125 1 90.56 164 ASN B C 1
ATOM 3350 O O . ASN B 1 164 ? 8.711 -1.728 14.586 1 90.56 164 ASN B O 1
ATOM 3354 N N . SER B 1 165 ? 7.137 -0.028 14.586 1 93.19 165 SER B N 1
ATOM 3355 C CA . SER B 1 165 ? 7.484 0.54 15.883 1 93.19 165 SER B CA 1
ATOM 3356 C C . SER B 1 165 ? 8.93 1.031 15.906 1 93.19 165 SER B C 1
ATOM 3358 O O . SER B 1 165 ? 9.594 0.979 16.938 1 93.19 165 SER B O 1
ATOM 3360 N N . ARG B 1 166 ? 9.406 1.438 14.727 1 91.31 166 ARG B N 1
ATOM 3361 C CA . ARG B 1 166 ? 10.727 2.047 14.586 1 91.31 166 ARG B CA 1
ATOM 3362 C C . ARG B 1 166 ? 10.68 3.24 13.633 1 91.31 166 ARG B C 1
ATOM 3364 O O . ARG B 1 166 ? 9.969 3.209 12.625 1 91.31 166 ARG B O 1
ATOM 3371 N N . PRO B 1 167 ? 11.445 4.25 13.977 1 94.19 167 PRO B N 1
ATOM 3372 C CA . PRO B 1 167 ? 11.523 5.371 13.047 1 94.19 167 PRO B CA 1
ATOM 3373 C C . PRO B 1 167 ? 12.148 4.984 11.703 1 94.19 167 PRO B C 1
ATOM 3375 O O . PRO B 1 167 ? 13.125 4.227 11.672 1 94.19 167 PRO B O 1
ATOM 3378 N N . LEU B 1 168 ? 11.594 5.441 10.625 1 92.38 168 LEU B N 1
ATOM 3379 C CA . LEU B 1 168 ? 12.102 5.176 9.281 1 92.38 168 LEU B CA 1
ATOM 3380 C C . LEU B 1 168 ? 12.992 6.312 8.797 1 92.38 168 LEU B C 1
ATOM 3382 O O . LEU B 1 168 ? 13.727 6.16 7.824 1 92.38 168 LEU B O 1
ATOM 3386 N N . THR B 1 169 ? 12.93 7.445 9.438 1 94.56 169 THR B N 1
ATOM 3387 C CA . THR B 1 169 ? 13.586 8.672 9 1 94.56 169 THR B CA 1
ATOM 3388 C C . THR B 1 169 ? 14.492 9.227 10.094 1 94.56 169 THR B C 1
ATOM 3390 O O . THR B 1 169 ? 14.336 8.867 11.266 1 94.56 169 THR B O 1
ATOM 3393 N N . PRO B 1 170 ? 15.438 10.086 9.648 1 95.06 170 PRO B N 1
ATOM 3394 C CA . PRO B 1 170 ? 16.047 10.898 10.703 1 95.06 170 PRO B CA 1
ATOM 3395 C C . PRO B 1 170 ? 15.023 11.773 11.43 1 95.06 170 PRO B C 1
ATOM 3397 O O . PRO B 1 170 ? 13.898 11.945 10.953 1 95.06 170 PRO B O 1
ATOM 3400 N N . LEU B 1 171 ? 15.383 12.172 12.547 1 94.44 171 LEU B N 1
ATOM 3401 C CA . LEU B 1 171 ? 14.469 12.977 13.352 1 94.44 171 LEU B CA 1
ATOM 3402 C C . LEU B 1 171 ? 14.844 14.453 13.289 1 94.44 171 LEU B C 1
ATOM 3404 O O . LEU B 1 171 ? 14.945 15.125 14.32 1 94.44 171 LEU B O 1
ATOM 3408 N N . TRP B 1 172 ? 15.07 14.945 12.031 1 96.06 172 TRP B N 1
ATOM 3409 C CA . TRP B 1 172 ? 15.422 16.344 11.812 1 96.06 172 TRP B CA 1
ATOM 3410 C C . TRP B 1 172 ? 14.242 17.266 12.102 1 96.06 172 TRP B C 1
ATOM 3412 O O . TRP B 1 172 ? 13.094 16.922 11.797 1 96.06 172 TRP B O 1
ATOM 3422 N N . THR B 1 173 ? 14.555 18.328 12.734 1 95.56 173 THR B N 1
ATOM 3423 C CA . THR B 1 173 ? 13.602 19.422 12.844 1 95.56 173 THR B CA 1
ATOM 3424 C C . THR B 1 173 ? 13.875 20.484 11.789 1 95.56 173 THR B C 1
ATOM 3426 O O . THR B 1 173 ? 14.812 21.281 11.922 1 95.56 173 THR B O 1
ATOM 3429 N N . THR B 1 174 ? 13.016 20.516 10.781 1 97.94 174 THR B N 1
ATOM 3430 C CA . THR B 1 174 ? 13.344 21.344 9.633 1 97.94 174 THR B CA 1
ATOM 3431 C C . THR B 1 174 ? 12.344 22.484 9.477 1 97.94 174 THR B C 1
ATOM 3433 O O . THR B 1 174 ? 12.461 23.297 8.57 1 97.94 174 THR B O 1
ATOM 3436 N N . ALA B 1 175 ? 11.328 22.547 10.297 1 96.94 175 ALA B N 1
ATOM 3437 C CA . ALA B 1 175 ? 10.32 23.594 10.359 1 96.94 175 ALA B CA 1
ATOM 3438 C C . ALA B 1 175 ? 9.93 23.891 11.805 1 96.94 175 ALA B C 1
ATOM 3440 O O . ALA B 1 175 ? 10.359 23.203 12.727 1 96.94 175 ALA B O 1
ATOM 3441 N N . SER B 1 176 ? 9.164 24.922 12.016 1 95.25 176 SER B N 1
ATOM 3442 C CA . SER B 1 176 ? 8.719 25.297 13.352 1 95.25 176 SER B CA 1
ATOM 3443 C C . SER B 1 176 ? 7.617 24.375 13.844 1 95.25 176 SER B C 1
ATOM 3445 O O . SER B 1 176 ? 7.168 24.484 14.992 1 95.25 176 SER B O 1
ATOM 3447 N N . TRP B 1 177 ? 7.227 23.516 13.062 1 96.44 177 TRP B N 1
ATOM 3448 C CA . TRP B 1 177 ? 6.191 22.531 13.359 1 96.44 177 TRP B CA 1
ATOM 3449 C C . TRP B 1 177 ? 6.625 21.141 12.906 1 96.44 177 TRP B C 1
ATOM 3451 O O . TRP B 1 177 ? 7.645 20.984 12.234 1 96.44 177 TRP B O 1
ATOM 3461 N N . GLY B 1 178 ? 5.906 20.078 13.391 1 97.38 178 GLY B N 1
ATOM 3462 C CA . GLY B 1 178 ? 6.277 18.703 13.039 1 97.38 178 GLY B CA 1
ATOM 3463 C C . GLY B 1 178 ? 5.152 17.938 12.383 1 97.38 178 GLY B C 1
ATOM 3464 O O . GLY B 1 178 ? 3.988 18.328 12.461 1 97.38 178 GLY B O 1
ATOM 3465 N N . TYR B 1 179 ? 5.508 16.906 11.711 1 98.56 179 TYR B N 1
ATOM 3466 C CA . TYR B 1 179 ? 4.609 15.984 11.023 1 98.56 179 TYR B CA 1
ATOM 3467 C C . TYR B 1 179 ? 5.047 14.539 11.227 1 98.56 179 TYR B C 1
ATOM 3469 O O . TYR B 1 179 ? 6.176 14.172 10.898 1 98.56 179 TYR B O 1
ATOM 3477 N N . LEU B 1 180 ? 4.168 13.766 11.836 1 98.44 180 LEU B N 1
ATOM 3478 C CA . LEU B 1 180 ? 4.492 12.383 12.164 1 98.44 180 LEU B CA 1
ATOM 3479 C C . LEU B 1 180 ? 3.451 11.43 11.594 1 98.44 180 LEU B C 1
ATOM 3481 O O . LEU B 1 180 ? 2.25 11.625 11.797 1 98.44 180 LEU B O 1
ATOM 3485 N N . ARG B 1 181 ? 3.945 10.453 10.867 1 98.62 181 ARG B N 1
ATOM 3486 C CA . ARG B 1 181 ? 3.074 9.398 10.359 1 98.62 181 ARG B CA 1
ATOM 3487 C C . ARG B 1 181 ? 3.412 8.055 10.992 1 98.62 181 ARG B C 1
ATOM 3489 O O . ARG B 1 181 ? 4.539 7.57 10.867 1 98.62 181 ARG B O 1
ATOM 3496 N N . MET B 1 182 ? 2.396 7.539 11.633 1 98.44 182 MET B N 1
ATOM 3497 C CA . MET B 1 182 ? 2.506 6.223 12.25 1 98.44 182 MET B CA 1
ATOM 3498 C C . MET B 1 182 ? 1.914 5.145 11.344 1 98.44 182 MET B C 1
ATOM 3500 O O . MET B 1 182 ? 0.707 4.902 11.367 1 98.44 182 MET B O 1
ATOM 3504 N N . HIS B 1 183 ? 2.734 4.465 10.594 1 96.56 183 HIS B N 1
ATOM 3505 C CA . HIS B 1 183 ? 2.273 3.604 9.508 1 96.56 183 HIS B CA 1
ATOM 3506 C C . HIS B 1 183 ? 1.752 2.273 10.039 1 96.56 183 HIS B C 1
ATOM 3508 O O . HIS B 1 183 ? 0.66 1.837 9.672 1 96.56 183 HIS B O 1
ATOM 3514 N N . GLU B 1 184 ? 2.578 1.688 10.844 1 94.12 184 GLU B N 1
ATOM 3515 C CA . GLU B 1 184 ? 2.256 0.343 11.312 1 94.12 184 GLU B CA 1
ATOM 3516 C C . GLU B 1 184 ? 3.062 -0.014 12.555 1 94.12 184 GLU B C 1
ATOM 3518 O O . GLU B 1 184 ? 4.277 0.19 12.594 1 94.12 184 GLU B O 1
ATOM 3523 N N . GLY B 1 185 ? 2.344 -0.615 13.562 1 93.75 185 GLY B N 1
ATOM 3524 C CA . GLY B 1 185 ? 3.039 -1.104 14.742 1 93.75 185 GLY B CA 1
ATOM 3525 C C . GLY B 1 185 ? 3.346 -2.588 14.68 1 93.75 185 GLY B C 1
ATOM 3526 O O . GLY B 1 185 ? 2.924 -3.277 13.75 1 93.75 185 GLY B O 1
ATOM 3527 N N . ARG B 1 186 ? 4.082 -3.08 15.672 1 89.62 186 ARG B N 1
ATOM 3528 C CA . ARG B 1 186 ? 4.469 -4.484 15.727 1 89.62 186 ARG B CA 1
ATOM 3529 C C . ARG B 1 186 ? 3.707 -5.227 16.812 1 89.62 186 ARG B C 1
ATOM 3531 O O . ARG B 1 186 ? 3.951 -6.406 17.062 1 89.62 186 ARG B O 1
ATOM 3538 N N . ALA B 1 187 ? 2.807 -4.516 17.453 1 90.81 187 ALA B N 1
ATOM 3539 C CA . ALA B 1 187 ? 2.104 -5.129 18.578 1 90.81 187 ALA B CA 1
ATOM 3540 C C . ALA B 1 187 ? 0.996 -6.059 18.094 1 90.81 187 ALA B C 1
ATOM 3542 O O . ALA B 1 187 ? 0.698 -6.105 16.891 1 90.81 187 ALA B O 1
ATOM 3543 N N . THR B 1 188 ? 0.519 -6.887 18.984 1 86.12 188 THR B N 1
ATOM 3544 C CA . THR B 1 188 ? -0.628 -7.758 18.734 1 86.12 188 THR B CA 1
ATOM 3545 C C . THR B 1 188 ? -1.878 -7.203 19.422 1 86.12 188 THR B C 1
ATOM 3547 O O . THR B 1 188 ? -1.84 -6.836 20.594 1 86.12 188 THR B O 1
ATOM 3550 N N . PRO B 1 189 ? -2.934 -7.102 18.734 1 87.94 189 PRO B N 1
ATOM 3551 C CA . PRO B 1 189 ? -3.125 -7.512 17.328 1 87.94 189 PRO B CA 1
ATOM 3552 C C . PRO B 1 189 ? -2.518 -6.527 16.344 1 87.94 189 PRO B C 1
ATOM 3554 O O . PRO B 1 189 ? -2.48 -5.32 16.609 1 87.94 189 PRO B O 1
ATOM 3557 N N . TRP B 1 190 ? -2.045 -7.051 15.258 1 85.75 190 TRP B N 1
ATOM 3558 C CA . TRP B 1 190 ? -1.564 -6.211 14.164 1 85.75 190 TRP B CA 1
ATOM 3559 C C . TRP B 1 190 ? -2.678 -5.312 13.641 1 85.75 190 TRP B C 1
ATOM 3561 O O . TRP B 1 190 ? -3.842 -5.719 13.586 1 85.75 190 TRP B O 1
ATOM 3571 N N . PRO B 1 191 ? -2.324 -4.125 13.375 1 94 191 PRO B N 1
ATOM 3572 C CA . PRO B 1 191 ? -1.07 -3.371 13.336 1 94 191 PRO B CA 1
ATOM 3573 C C . PRO B 1 191 ? -0.937 -2.387 14.492 1 94 191 PRO B C 1
ATOM 3575 O O . PRO B 1 191 ? -0.445 -1.271 14.305 1 94 191 PRO B O 1
ATOM 3578 N N . ARG B 1 192 ? -1.304 -2.768 15.609 1 95.88 192 ARG B N 1
ATOM 3579 C CA . ARG B 1 192 ? -1.282 -1.916 16.797 1 95.88 192 ARG B CA 1
ATOM 3580 C C . ARG B 1 192 ? 0.148 -1.55 17.172 1 95.88 192 ARG B C 1
ATOM 3582 O O . ARG B 1 192 ? 1.083 -2.305 16.906 1 95.88 192 ARG B O 1
ATOM 3589 N N . TYR B 1 193 ? 0.221 -0.423 17.781 1 97.44 193 TYR B N 1
ATOM 3590 C CA . TYR B 1 193 ? 1.461 -0.005 18.422 1 97.44 193 TYR B CA 1
ATOM 3591 C C . TYR B 1 193 ? 1.459 -0.373 19.906 1 97.44 193 TYR B C 1
ATOM 3593 O O . TYR B 1 193 ? 0.431 -0.26 20.578 1 97.44 193 TYR B O 1
ATOM 3601 N N . GLY B 1 194 ? 2.604 -0.831 20.344 1 96.12 194 GLY B N 1
ATOM 3602 C CA . GLY B 1 194 ? 2.762 -1.009 21.781 1 96.12 194 GLY B CA 1
ATOM 3603 C C . GLY B 1 194 ? 2.922 0.301 22.531 1 96.12 194 GLY B C 1
ATOM 3604 O O . GLY B 1 194 ? 3.264 1.324 21.938 1 96.12 194 GLY B O 1
ATOM 3605 N N . ARG B 1 195 ? 2.74 0.263 23.828 1 95.19 195 ARG B N 1
ATOM 3606 C CA . ARG B 1 195 ? 2.799 1.455 24.672 1 95.19 195 ARG B CA 1
ATOM 3607 C C . ARG B 1 195 ? 4.195 2.066 24.656 1 95.19 195 ARG B C 1
ATOM 3609 O O . ARG B 1 195 ? 4.348 3.289 24.703 1 95.19 195 ARG B O 1
ATOM 3616 N N . THR B 1 196 ? 5.145 1.267 24.609 1 96.19 196 THR B N 1
ATOM 3617 C CA . THR B 1 196 ? 6.52 1.752 24.625 1 96.19 196 THR B CA 1
ATOM 3618 C C . THR B 1 196 ? 6.812 2.604 23.406 1 96.19 196 THR B C 1
ATOM 3620 O O . THR B 1 196 ? 7.395 3.684 23.516 1 96.19 196 THR B O 1
ATOM 3623 N N . ALA B 1 197 ? 6.402 2.084 22.281 1 96.69 197 ALA B N 1
ATOM 3624 C CA . ALA B 1 197 ? 6.617 2.842 21.062 1 96.69 197 ALA B CA 1
ATOM 3625 C C . ALA B 1 197 ? 5.875 4.176 21.094 1 96.69 197 ALA B C 1
ATOM 3627 O O . ALA B 1 197 ? 6.434 5.215 20.734 1 96.69 197 ALA B O 1
ATOM 3628 N N . LEU B 1 198 ? 4.656 4.137 21.531 1 97.81 198 LEU B N 1
ATOM 3629 C CA . LEU B 1 198 ? 3.852 5.348 21.609 1 97.81 198 LEU B CA 1
ATOM 3630 C C . LEU B 1 198 ? 4.469 6.348 22.578 1 97.81 198 LEU B C 1
ATOM 3632 O O . LEU B 1 198 ? 4.586 7.535 22.266 1 97.81 198 LEU B O 1
ATOM 3636 N N . ARG B 1 199 ? 4.875 5.91 23.7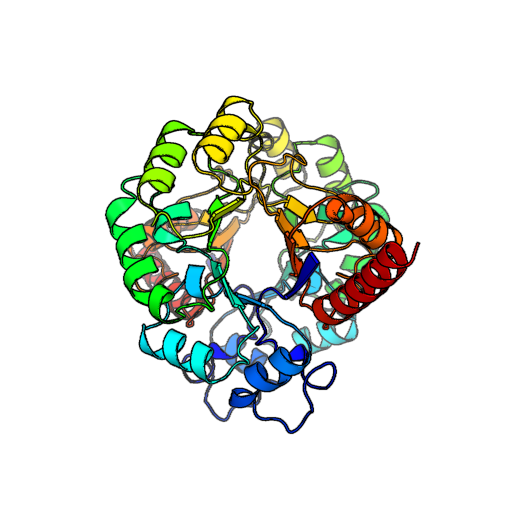03 1 96.25 199 ARG B N 1
ATOM 3637 C CA . ARG B 1 199 ? 5.473 6.773 24.719 1 96.25 199 ARG B CA 1
ATOM 3638 C C . ARG B 1 199 ? 6.758 7.418 24.203 1 96.25 199 ARG B C 1
ATOM 3640 O O . ARG B 1 199 ? 7.031 8.586 24.484 1 96.25 199 ARG B O 1
ATOM 3647 N N . SER B 1 200 ? 7.512 6.621 23.516 1 96.06 200 SER B N 1
ATOM 3648 C CA . SER B 1 200 ? 8.758 7.145 22.953 1 96.06 200 SER B CA 1
ATOM 3649 C C . SER B 1 200 ? 8.492 8.312 22.016 1 96.06 200 SER B C 1
ATOM 3651 O O . SER B 1 200 ? 9.203 9.32 22.047 1 96.06 200 SER B O 1
ATOM 3653 N N . TRP B 1 201 ? 7.516 8.18 21.219 1 96.56 201 TRP B N 1
ATOM 3654 C CA . TRP B 1 201 ? 7.188 9.258 20.281 1 96.56 201 TRP B CA 1
ATOM 3655 C C . TRP B 1 201 ? 6.621 10.461 21.016 1 96.56 201 TRP B C 1
ATOM 3657 O O . TRP B 1 201 ? 6.973 11.609 20.719 1 96.56 201 TRP B O 1
ATOM 3667 N N . VAL B 1 202 ? 5.758 10.227 21.969 1 96 202 VAL B N 1
ATOM 3668 C CA . VAL B 1 202 ? 5.195 11.328 22.734 1 96 202 VAL B CA 1
ATOM 3669 C C . VAL B 1 202 ? 6.324 12.133 23.391 1 96 202 VAL B C 1
ATOM 3671 O O . VAL B 1 202 ? 6.32 13.367 23.344 1 96 202 VAL B O 1
ATOM 3674 N N . ARG B 1 203 ? 7.27 11.539 23.922 1 93.5 203 ARG B N 1
ATOM 3675 C CA . ARG B 1 203 ? 8.398 12.195 24.562 1 93.5 203 ARG B CA 1
ATOM 3676 C C . ARG B 1 203 ? 9.188 13.031 23.547 1 93.5 203 ARG B C 1
ATOM 3678 O O . ARG B 1 203 ? 9.625 14.141 23.859 1 93.5 203 ARG B O 1
ATOM 3685 N N . ARG B 1 204 ? 9.32 12.531 22.391 1 92 204 ARG B N 1
ATOM 3686 C CA . ARG B 1 204 ? 10.102 13.203 21.344 1 92 204 ARG B CA 1
ATOM 3687 C C . ARG B 1 204 ? 9.406 14.477 20.875 1 92 204 ARG B C 1
ATOM 3689 O O . ARG B 1 204 ? 10.07 15.484 20.625 1 92 204 ARG B O 1
ATOM 3696 N N . ILE B 1 205 ? 8.102 14.359 20.828 1 92.69 205 ILE B N 1
ATOM 3697 C CA . ILE B 1 205 ? 7.453 15.453 20.109 1 92.69 205 ILE B CA 1
ATOM 3698 C C . ILE B 1 205 ? 6.965 16.5 21.094 1 92.69 205 ILE B C 1
ATOM 3700 O O . ILE B 1 205 ? 6.555 17.594 20.703 1 92.69 205 ILE B O 1
ATOM 3704 N N . THR B 1 206 ? 7.027 16.25 22.344 1 84.56 206 THR B N 1
ATOM 3705 C CA . THR B 1 206 ? 6.586 17.203 23.359 1 84.56 206 THR B CA 1
ATOM 3706 C C . THR B 1 206 ? 7.469 18.453 23.359 1 84.56 206 THR B C 1
ATOM 3708 O O . THR B 1 206 ? 7.066 19.5 23.844 1 84.56 206 THR B O 1
ATOM 3711 N N . GLU B 1 207 ? 8.594 18.359 22.75 1 79.62 207 GLU B N 1
ATOM 3712 C CA . GLU B 1 207 ? 9.492 19.5 22.688 1 79.62 207 GLU B CA 1
ATOM 3713 C C . GLU B 1 207 ? 9.07 20.484 21.609 1 79.62 207 GLU B C 1
ATOM 3715 O O . GLU B 1 207 ? 9.539 21.625 21.594 1 79.62 207 GLU B O 1
ATOM 3720 N N . PHE B 1 208 ? 8.094 20.109 20.828 1 84.5 208 PHE B N 1
ATOM 3721 C CA . PHE B 1 208 ? 7.664 20.938 19.719 1 84.5 208 PHE B CA 1
ATOM 3722 C C . PHE B 1 208 ? 6.41 21.719 20.078 1 84.5 208 PHE B C 1
ATOM 3724 O O . PHE B 1 208 ? 5.609 21.281 20.891 1 84.5 208 PHE B O 1
ATOM 3731 N N . THR B 1 209 ? 6.395 22.859 19.453 1 81.94 209 THR B N 1
ATOM 3732 C CA . THR B 1 209 ? 5.238 23.719 19.688 1 81.94 209 THR B CA 1
ATOM 3733 C C . THR B 1 209 ? 3.982 23.109 19.078 1 81.94 209 THR B C 1
ATOM 3735 O O . THR B 1 209 ? 2.902 23.156 19.672 1 81.94 209 THR B O 1
ATOM 3738 N N . CYS B 1 210 ? 4.113 22.562 17.891 1 93.69 210 CYS B N 1
ATOM 3739 C CA . CYS B 1 210 ? 2.971 21.969 17.203 1 93.69 210 CYS B CA 1
ATOM 3740 C C . CYS B 1 210 ? 3.404 20.797 16.328 1 93.69 210 CYS B C 1
ATOM 3742 O O . CYS B 1 210 ? 4.27 20.953 15.469 1 93.69 210 CYS B O 1
ATOM 3744 N N . VAL B 1 211 ? 2.828 19.656 16.609 1 97.38 211 VAL B N 1
ATOM 3745 C CA . VAL B 1 211 ? 3.117 18.484 15.789 1 97.38 211 VAL B CA 1
ATOM 3746 C C . VAL B 1 211 ? 1.812 17.844 15.328 1 97.38 211 VAL B C 1
ATOM 3748 O O . VAL B 1 211 ? 0.914 17.594 16.141 1 97.38 211 VAL B O 1
ATOM 3751 N N . HIS B 1 212 ? 1.666 17.688 14.031 1 98.31 212 HIS B N 1
ATOM 3752 C CA . HIS B 1 212 ? 0.582 16.891 13.461 1 98.31 212 HIS B CA 1
ATOM 3753 C C . HIS B 1 212 ? 0.934 15.414 13.445 1 98.31 212 HIS B C 1
ATOM 3755 O O . HIS B 1 212 ? 1.973 15.023 12.914 1 98.31 212 HIS B O 1
ATOM 3761 N N . VAL B 1 213 ? 0.061 14.586 14.047 1 98.44 213 VAL B N 1
ATOM 3762 C CA . VAL B 1 213 ? 0.304 13.148 14.133 1 98.44 213 VAL B CA 1
ATOM 3763 C C . VAL B 1 213 ? -0.836 12.391 13.453 1 98.44 213 VAL B C 1
ATOM 3765 O O . VAL B 1 213 ? -2.008 12.609 13.773 1 98.44 213 VAL B O 1
ATOM 3768 N N . TYR B 1 214 ? -0.488 11.531 12.562 1 98.81 214 TYR B N 1
ATOM 3769 C CA . TYR B 1 214 ? -1.491 10.75 11.852 1 98.81 214 TYR B CA 1
ATOM 3770 C C . TYR B 1 214 ? -1.222 9.258 11.984 1 98.81 214 TYR B C 1
ATOM 3772 O O . TYR B 1 214 ? -0.156 8.773 11.594 1 98.81 214 TYR B O 1
ATOM 3780 N N . PHE B 1 215 ? -2.186 8.539 12.5 1 98.69 215 PHE B N 1
ATOM 3781 C CA . PHE B 1 215 ? -2.115 7.086 12.555 1 98.69 215 PHE B CA 1
ATOM 3782 C C . PHE B 1 215 ? -2.67 6.473 11.273 1 98.69 215 PHE B C 1
ATOM 3784 O O . PHE B 1 215 ? -3.832 6.695 10.922 1 98.69 215 PHE B O 1
ATOM 3791 N N . ASN B 1 216 ? -1.838 5.703 10.609 1 97.75 216 ASN B N 1
ATOM 3792 C CA . ASN B 1 216 ? -2.166 5.117 9.312 1 97.75 216 ASN B CA 1
ATOM 3793 C C . ASN B 1 216 ? -2.357 3.605 9.414 1 97.75 216 ASN B C 1
ATOM 3795 O O . ASN B 1 216 ? -2.553 2.934 8.398 1 97.75 216 ASN B O 1
ATOM 3799 N N . ASN B 1 217 ? -2.293 3.031 10.555 1 96.56 217 ASN B N 1
ATOM 3800 C CA . ASN B 1 217 ? -2.504 1.609 10.812 1 96.56 217 ASN B CA 1
ATOM 3801 C C . ASN B 1 217 ? -3.988 1.28 10.953 1 96.56 217 ASN B C 1
ATOM 3803 O O . ASN B 1 217 ? -4.414 0.763 11.984 1 96.56 217 ASN B O 1
ATOM 3807 N N . ASP B 1 218 ? -4.805 1.367 9.898 1 94 218 ASP B N 1
ATOM 3808 C CA . ASP B 1 218 ? -6.258 1.479 9.891 1 94 218 ASP B CA 1
ATOM 3809 C C . ASP B 1 218 ? -6.914 0.125 10.156 1 94 218 ASP B C 1
ATOM 3811 O O . ASP B 1 218 ? -7.969 0.056 10.789 1 94 218 ASP B O 1
ATOM 3815 N N . PRO B 1 219 ? -6.285 -0.996 9.695 1 89.44 219 PRO B N 1
ATOM 3816 C CA . PRO B 1 219 ? -7.008 -2.262 9.82 1 89.44 219 PRO B CA 1
ATOM 3817 C C . PRO B 1 219 ? -7.457 -2.541 11.258 1 89.44 219 PRO B C 1
ATOM 3819 O O . PRO B 1 219 ? -6.691 -2.324 12.203 1 89.44 219 PRO B O 1
ATOM 3822 N N . GLY B 1 220 ? -8.727 -2.908 11.352 1 90.5 220 GLY B N 1
ATOM 3823 C CA . GLY B 1 220 ? -9.273 -3.309 12.641 1 90.5 220 GLY B CA 1
ATOM 3824 C C . GLY B 1 220 ? -9.508 -2.139 13.578 1 90.5 220 GLY B C 1
ATOM 3825 O O . GLY B 1 220 ? -9.781 -2.332 14.766 1 90.5 220 GLY B O 1
ATOM 3826 N N . GLY B 1 221 ? -9.273 -0.934 13.078 1 95.88 221 GLY B N 1
ATOM 3827 C CA . GLY B 1 221 ? -9.453 0.235 13.922 1 95.88 221 GLY B CA 1
ATOM 3828 C C . GLY B 1 221 ? -8.25 0.532 14.797 1 95.88 221 GLY B C 1
ATOM 3829 O O . GLY B 1 221 ? -8.344 1.317 15.742 1 95.88 221 GLY B O 1
ATOM 3830 N N . ALA B 1 222 ? -7.156 -0.093 14.5 1 97.06 222 ALA B N 1
ATOM 3831 C CA . ALA B 1 222 ? -5.945 0.107 15.289 1 97.06 222 ALA B CA 1
ATOM 3832 C C . ALA B 1 222 ? -5.555 1.581 15.336 1 97.06 222 ALA B C 1
ATOM 3834 O O . ALA B 1 222 ? -5.09 2.078 16.359 1 97.06 222 ALA B O 1
ATOM 3835 N N . ALA B 1 223 ? -5.797 2.209 14.25 1 98.38 223 ALA B N 1
ATOM 3836 C CA . ALA B 1 223 ? -5.461 3.627 14.164 1 98.38 223 ALA B CA 1
ATOM 3837 C C . ALA B 1 223 ? -6.215 4.434 15.211 1 98.38 223 ALA B C 1
ATOM 3839 O O . ALA B 1 223 ? -5.637 5.305 15.867 1 98.38 223 ALA B O 1
ATOM 3840 N N . ILE B 1 224 ? -7.504 4.164 15.383 1 98.31 224 ILE B N 1
ATOM 3841 C CA . ILE B 1 224 ? -8.344 4.848 16.359 1 98.31 224 ILE B CA 1
ATOM 3842 C C . ILE B 1 224 ? -7.844 4.551 17.781 1 98.31 224 ILE B C 1
ATOM 3844 O O . ILE B 1 224 ? -7.633 5.465 18.578 1 98.31 224 ILE B O 1
ATOM 3848 N N . THR B 1 225 ? -7.625 3.32 18.031 1 97.81 225 THR B N 1
ATOM 3849 C CA . THR B 1 225 ? -7.184 2.879 19.359 1 97.81 225 THR B CA 1
ATOM 3850 C C . THR B 1 225 ? -5.836 3.502 19.703 1 97.81 225 THR B C 1
ATOM 3852 O O . THR B 1 225 ? -5.656 4.008 20.828 1 97.81 225 THR B O 1
ATOM 3855 N N . ASP B 1 226 ? -4.934 3.461 18.797 1 98.44 226 ASP B N 1
ATOM 3856 C CA . ASP B 1 226 ? -3.588 3.959 19.062 1 98.44 226 ASP B CA 1
ATOM 3857 C C . ASP B 1 226 ? -3.574 5.484 19.156 1 98.44 226 ASP B C 1
ATOM 3859 O O . ASP B 1 226 ? -2.816 6.055 19.953 1 98.44 226 ASP B O 1
ATOM 3863 N N . ALA B 1 227 ? -4.379 6.125 18.344 1 98.38 227 ALA B N 1
ATOM 3864 C CA . ALA B 1 227 ? -4.504 7.578 18.453 1 98.38 227 ALA B CA 1
ATOM 3865 C C . ALA B 1 227 ? -5.008 7.977 19.828 1 98.38 227 ALA B C 1
ATOM 3867 O O . ALA B 1 227 ? -4.484 8.906 20.453 1 98.38 227 ALA B O 1
ATOM 3868 N N . ARG B 1 228 ? -6 7.285 20.328 1 97.81 228 ARG B N 1
ATOM 3869 C CA . ARG B 1 228 ? -6.531 7.535 21.656 1 97.81 228 ARG B CA 1
ATOM 3870 C C . ARG B 1 228 ? -5.457 7.328 22.719 1 97.81 228 ARG B C 1
ATOM 3872 O O . ARG B 1 228 ? -5.312 8.141 23.641 1 97.81 228 ARG B O 1
ATOM 3879 N N . ALA B 1 229 ? -4.762 6.27 22.609 1 97.5 229 ALA B N 1
ATOM 3880 C CA . ALA B 1 229 ? -3.686 5.98 23.547 1 97.5 229 ALA B CA 1
ATOM 3881 C C . ALA B 1 229 ? -2.619 7.074 23.516 1 97.5 229 ALA B C 1
ATOM 3883 O O . ALA B 1 229 ? -2.121 7.496 24.562 1 97.5 229 ALA B O 1
ATOM 3884 N N . PHE B 1 230 ? -2.291 7.496 22.344 1 97.69 230 PHE B N 1
ATOM 3885 C CA . PHE B 1 230 ? -1.299 8.547 22.141 1 97.69 230 PHE B CA 1
ATOM 3886 C C . PHE B 1 230 ? -1.732 9.836 22.828 1 97.69 230 PHE B C 1
ATOM 3888 O O . PHE B 1 230 ? -0.928 10.5 23.484 1 97.69 230 PHE B O 1
ATOM 3895 N N . ARG B 1 231 ? -2.967 10.164 22.641 1 95.81 231 ARG B N 1
ATOM 3896 C CA . ARG B 1 231 ? -3.533 11.352 23.281 1 95.81 231 ARG B CA 1
ATOM 3897 C C . ARG B 1 231 ? -3.404 11.273 24.797 1 95.81 231 ARG B C 1
ATOM 3899 O O . ARG B 1 231 ? -2.975 12.234 25.438 1 95.81 231 ARG B O 1
ATOM 3906 N N . SER B 1 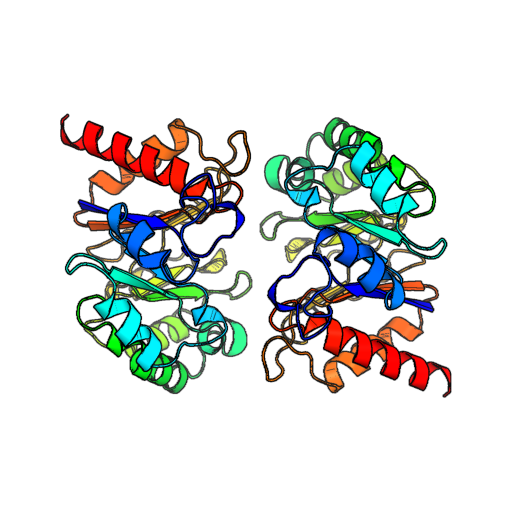232 ? -3.783 10.195 25.328 1 95.69 232 SER B N 1
ATOM 3907 C CA . SER B 1 232 ? -3.74 10 26.766 1 95.69 232 SER B CA 1
ATOM 3908 C C . SER B 1 232 ? -2.316 10.133 27.297 1 95.69 232 SER B C 1
ATOM 3910 O O . SER B 1 232 ? -2.094 10.734 28.344 1 95.69 232 SER B O 1
ATOM 3912 N N . LEU B 1 233 ? -1.403 9.578 26.594 1 94.25 233 LEU B N 1
ATOM 3913 C CA . LEU B 1 233 ? -0.002 9.633 27 1 94.25 233 LEU B CA 1
ATOM 3914 C C . LEU B 1 233 ? 0.526 11.062 26.938 1 94.25 233 LEU B C 1
ATOM 3916 O O . LEU B 1 233 ? 1.338 11.461 27.781 1 94.25 233 LEU B O 1
ATOM 3920 N N . GLY B 1 234 ? 0.124 11.773 25.922 1 91.06 234 GLY B N 1
ATOM 3921 C CA . GLY B 1 234 ? 0.54 13.156 25.781 1 91.06 234 GLY B CA 1
ATOM 3922 C C . GLY B 1 234 ? 0.004 14.055 26.875 1 91.06 234 GLY B C 1
ATOM 3923 O O . GLY B 1 234 ? 0.672 15.008 27.281 1 91.06 234 GLY B O 1
ATOM 3924 N N . GLU B 1 235 ? -1.223 13.867 27.297 1 85.56 235 GLU B N 1
ATOM 3925 C CA . GLU B 1 235 ? -1.835 14.633 28.375 1 85.56 235 GLU B CA 1
ATOM 3926 C C . GLU B 1 235 ? -1.158 14.352 29.719 1 85.56 235 GLU B C 1
ATOM 3928 O O . GLU B 1 235 ? -1.033 15.242 30.562 1 85.56 235 GLU B O 1
ATOM 3933 N N . SER B 1 236 ? -0.711 13.188 29.844 1 79 236 SER B N 1
ATOM 3934 C CA . SER B 1 236 ? -0.03 12.812 31.078 1 79 236 SER B CA 1
ATOM 3935 C C . SER B 1 236 ? 1.364 13.422 31.156 1 79 236 SER B C 1
ATOM 3937 O O . SER B 1 236 ? 1.854 13.742 32.25 1 79 236 SER B O 1
ATOM 3939 N N . SER B 1 237 ? 1.956 13.57 30.094 1 68.88 237 SER B N 1
ATOM 3940 C CA . SER B 1 237 ? 3.303 14.125 30.031 1 68.88 237 SER B CA 1
ATOM 3941 C C . SER B 1 237 ? 3.287 15.633 30.25 1 68.88 237 SER B C 1
ATOM 3943 O O . SER B 1 237 ? 4.238 16.203 30.781 1 68.88 237 SER B O 1
ATOM 3945 N N . SER B 1 238 ? 2.23 16.266 29.766 1 61.97 238 SER B N 1
ATOM 3946 C CA . SER B 1 238 ? 2.123 17.703 29.953 1 61.97 238 SER B CA 1
ATOM 3947 C C . SER B 1 238 ? 1.853 18.031 31.422 1 61.97 238 SER B C 1
ATOM 3949 O O . SER B 1 238 ? 2.176 19.125 31.891 1 61.97 238 SER B O 1
ATOM 3951 N N . GLU B 1 239 ? 1.2 17.172 32.219 1 48.75 239 GLU B N 1
ATOM 3952 C CA . GLU B 1 239 ? 0.941 17.406 33.625 1 48.75 239 GLU B CA 1
ATOM 3953 C C . GLU B 1 239 ? 2.188 17.156 34.469 1 48.75 239 GLU B C 1
ATOM 3955 O O . GLU B 1 239 ? 2.299 17.641 35.594 1 48.75 239 GLU B O 1
ATOM 3960 N N . ARG B 1 240 ? 3.248 16.547 33.906 1 44.56 240 ARG B N 1
ATOM 3961 C CA . ARG B 1 240 ? 4.449 16.391 34.719 1 44.56 240 ARG B CA 1
ATOM 3962 C C . ARG B 1 240 ? 5.457 17.5 34.438 1 44.56 240 ARG B C 1
ATOM 3964 O O . ARG B 1 240 ? 5.578 17.938 33.281 1 44.56 240 ARG B O 1
#

Radius of gyration: 23.1 Å; Cα contacts (8 Å, |Δi|>4): 918; chains: 2; bounding box: 52×60×70 Å